Protein AF-Q2TZN4-F1 (afdb_monomer)

Sequence (380 aa):
MLIAGFSCVDFSSLNNKRKTLDGSGESGGTFWGILGYAKRYRPRIVVLENVRTAPWGKIAEAWGGIDYFACHAEVDTKAYYLPQTRERGYMLCVDRQRMREHGLEETAMADWVKILSQFKRPASSPAGMFLMDPDDRRLEQIENDMTARIASHTVYNWERYQVRHQNYRMNMGLGHRRPFTRSQEDGSSQMPDFTWQPWLRSMPERVWDTLDANFLRKLVEGYDMNHKERCIELSQGIDREVDTRAYGIVGCITPSGIPYLTIRGGPLCGLESLSLQGLPLDRLILARETQAELQQLAGNAMSSTVVGAAILSALIVGHKVLDKGSQQPRPKKEVPRHKRFELCHDHELVSGSINVDEATDVTISDIQAQAASSARYCIS

pLDDT: mean 86.64, std 14.02, range [40.47, 98.62]

Foldseek 3Di:
DEEDEFDQQQQDPVHPNHDALPPPDRRVVRLVVVLVCCLPPVDQKYKYKYAPRHPQVVSQVSLVVSQKHKDKEWDACQQQQFLAGGIMMMMMIGHNVLCVVLVHDSVLLNCLRVQLNVNGDGHPDFLVVLADDPPDVVVVVLLVVLLVPQDPQDADDDVVLVVVLVVVCVVLVLDDQQVAFNADPVLDTDHDPLASVSNVSSDYVQLSSLVSSLQSLVVVVPDGQLPFWFKFFSVDRSVVGNRPDDTRHYYQQALQTQIATSPNNHGRFLLSLQSSLVDDSVPDPDDPDDRSRSSNCSNPDHRPSSVVSSVVSSCVSSVSSDDDPPPPPDPPPPPPPPPPVDPPPVDDDDDDDPPVPDDDDDDPVVVVVVVVVVVVVPDD

Organism: Aspergillus oryzae (strain ATCC 42149 / RIB 40) (NCBI:txid510516)

Nearest PDB structures (foldseek):
  7r77-assembly1_A  TM=9.048E-01  e=9.103E-28  Cryptococcus neoformans H99
  7r78-assembly1_A  TM=9.098E-01  e=3.252E-27  Cryptococcus neoformans H99
  7t02-assembly1_A  TM=9.157E-01  e=2.521E-26  Cryptococcus neoformans H99
  7r76-assembly1_A  TM=9.031E-01  e=1.087E-24  Cryptococcus neoformans H99
  2uz4-assembly1_A  TM=6.774E-01  e=3.686E-09  Haemophilus parahaemolyticus

Solvent-accessible surface area (backbone atoms only — not comparable to full-atom values): 21829 Å² total; per-residue (Å²): 114,44,78,48,72,43,51,43,64,28,47,35,88,86,39,92,77,56,47,54,71,86,37,102,37,65,24,22,55,44,43,52,49,53,51,52,49,40,71,73,67,58,49,54,36,32,40,38,41,39,48,57,70,41,67,59,68,63,53,33,50,58,42,41,77,66,53,24,48,58,50,70,42,80,47,44,37,30,38,34,52,35,30,25,53,39,64,27,25,39,31,48,34,35,33,43,64,46,25,57,77,62,74,51,59,68,71,58,54,57,47,29,55,58,48,37,61,67,60,56,40,57,37,86,54,44,38,72,81,53,40,76,59,93,84,33,67,67,56,56,48,50,53,51,53,52,44,74,65,59,65,80,73,64,85,69,92,49,67,79,55,48,56,52,49,51,52,49,28,58,77,69,68,57,64,86,74,41,85,53,37,48,57,48,95,87,72,50,65,59,55,61,82,75,30,42,53,66,60,60,68,52,50,44,68,71,45,50,54,41,50,22,50,51,46,43,52,33,47,75,75,72,42,66,47,60,83,36,53,44,48,46,50,53,66,52,55,67,86,74,50,70,76,84,64,61,79,25,35,30,60,62,63,46,42,82,56,41,41,31,29,39,64,56,38,33,69,65,47,19,70,36,43,29,31,65,29,60,44,65,68,94,78,51,93,79,86,82,73,48,58,63,55,33,24,33,49,30,29,71,50,72,42,43,52,52,56,47,38,49,50,51,24,46,46,70,53,43,49,77,56,50,77,81,71,82,76,66,80,68,72,84,68,70,74,72,68,75,81,66,86,68,78,67,81,92,53,86,83,76,90,75,83,83,64,88,87,62,90,73,90,74,59,67,68,59,55,51,52,50,50,62,54,56,55,70,75,68,81,126

InterPro domains:
  IPR001525 C-5 cytosine methyltransferase [PF00145] (1-307)
  IPR029063 S-adenosyl-L-methionine-dependent methyltransferase superfamily [G3DSA:3.40.50.150] (1-165)
  IPR029063 S-adenosyl-L-methionine-dependent methyltransferase superfamily [SSF53335] (1-309)

Radius of gyration: 26.94 Å; Cα contacts (8 Å, |Δi|>4): 518; chains: 1; bounding box: 66×66×68 Å

Secondary structure (DSSP, 8-state):
-EEEE---TTT-TT-SS---TTSSSHHHHHHHHHHHHHHHH--SEEEEEEETTS-HHHHHHHHHTTTEEEEEEEEEGGGBTSSB--EEEEEEEEEHHHHHHTT--HHHHHHHHHHHHHT-B---S-GGGGSPPTT-HHHHHHHHHHHHH--S------HHHHHHHHHHHHHTT--S--TTT---TTS-----TTS-HHHHHHS-HHHHHHHHHHHHHHHHTTS-GGGS--EEETTS-TTT----SPTT-B-PPPTT--EEETTTTEEPPHHHHHHTTT--GGGS--SS--HHHHHHHHHHSPPHHHHHHHHHHHHHHHGGGS----------------------TTS--------TT------HHHHHHHHHHHHTT---

Structure (mmCIF, N/CA/C/O backbone):
data_AF-Q2TZN4-F1
#
_entry.id   AF-Q2TZN4-F1
#
loop_
_atom_site.group_PDB
_atom_site.id
_atom_site.type_symbol
_atom_site.label_atom_id
_atom_site.label_alt_id
_atom_site.label_comp_id
_atom_site.label_asym_id
_atom_site.label_entity_id
_atom_site.label_seq_id
_atom_site.pdbx_PDB_ins_code
_atom_site.Cartn_x
_atom_site.Cartn_y
_atom_site.Cartn_z
_atom_site.occupancy
_atom_site.B_iso_or_equiv
_atom_site.auth_seq_id
_atom_site.auth_comp_id
_atom_site.auth_asym_id
_atom_site.auth_atom_id
_atom_site.pdbx_PDB_model_num
ATOM 1 N N . MET A 1 1 ? -11.911 9.775 19.903 1.00 92.31 1 MET A N 1
ATOM 2 C CA . MET A 1 1 ? -11.360 8.581 19.228 1.00 92.31 1 MET A CA 1
ATOM 3 C C . MET A 1 1 ? -10.024 8.974 18.625 1.00 92.31 1 MET A C 1
ATOM 5 O O . MET A 1 1 ? -9.909 10.117 18.204 1.00 92.31 1 MET A O 1
ATOM 9 N N . LEU A 1 2 ? -9.041 8.077 18.625 1.00 96.94 2 LEU A N 1
ATOM 10 C CA . LEU A 1 2 ? -7.727 8.282 18.010 1.00 96.94 2 LEU A CA 1
ATOM 11 C C . LEU A 1 2 ? -7.545 7.279 16.866 1.00 96.94 2 LEU A C 1
ATOM 13 O O . LEU A 1 2 ? -7.853 6.103 17.032 1.00 96.94 2 LEU A O 1
ATOM 17 N N . ILE A 1 3 ? -7.044 7.736 15.723 1.00 97.62 3 ILE A N 1
ATOM 18 C CA . ILE A 1 3 ? -6.658 6.881 14.600 1.00 97.62 3 ILE A CA 1
ATOM 19 C C . ILE A 1 3 ? -5.210 7.213 14.281 1.00 97.62 3 ILE A C 1
ATOM 21 O O . ILE A 1 3 ? -4.888 8.387 14.103 1.00 97.62 3 ILE A O 1
ATOM 25 N N . ALA A 1 4 ? -4.342 6.208 14.252 1.00 95.94 4 ALA A N 1
ATOM 26 C CA . ALA A 1 4 ? -2.922 6.437 14.037 1.00 95.94 4 ALA A CA 1
ATOM 27 C C . ALA A 1 4 ? -2.256 5.277 13.291 1.00 95.94 4 ALA A C 1
ATOM 29 O O . ALA A 1 4 ? -2.358 4.122 13.694 1.00 95.94 4 ALA A O 1
ATOM 30 N N . GLY A 1 5 ? -1.517 5.607 12.235 1.00 91.69 5 GLY A N 1
ATOM 31 C CA . GLY A 1 5 ? -0.438 4.760 11.735 1.00 91.69 5 GLY A CA 1
ATOM 32 C C . GLY A 1 5 ? 0.863 5.102 12.464 1.00 91.69 5 GLY A C 1
ATOM 33 O O . GLY A 1 5 ? 1.020 6.208 12.986 1.00 91.69 5 GLY A O 1
ATOM 34 N N . PHE A 1 6 ? 1.803 4.168 12.502 1.00 89.25 6 PHE A N 1
ATOM 35 C CA . PHE A 1 6 ? 3.158 4.408 13.006 1.00 89.25 6 PHE A CA 1
ATOM 36 C C . PHE A 1 6 ? 4.182 3.855 12.024 1.00 89.25 6 PHE A C 1
ATOM 38 O O . PHE A 1 6 ? 3.838 3.056 11.152 1.00 89.25 6 PHE A O 1
ATOM 45 N N . SER A 1 7 ? 5.434 4.308 12.128 1.00 85.94 7 SER A N 1
ATOM 46 C CA . SER A 1 7 ? 6.447 3.980 11.124 1.00 85.94 7 SER A CA 1
ATOM 47 C C . SER A 1 7 ? 6.577 2.464 10.975 1.00 85.94 7 SER A C 1
ATOM 49 O O . SER A 1 7 ? 6.617 1.721 11.958 1.00 85.94 7 SER A O 1
ATOM 51 N N . CYS A 1 8 ? 6.622 1.987 9.734 1.00 83.50 8 CYS A N 1
ATOM 52 C CA . CYS A 1 8 ? 6.718 0.564 9.413 1.00 83.50 8 CYS A CA 1
ATOM 53 C C . CYS A 1 8 ? 8.142 0.122 9.054 1.00 83.50 8 CYS A C 1
ATOM 55 O O . CYS A 1 8 ? 8.360 -1.053 8.754 1.00 83.50 8 CYS A O 1
ATOM 57 N N . VAL A 1 9 ? 9.108 1.049 9.073 1.00 79.25 9 VAL A N 1
ATOM 58 C CA . VAL A 1 9 ? 10.472 0.840 8.567 1.00 79.25 9 VAL A CA 1
ATOM 59 C C . VAL A 1 9 ? 11.137 -0.371 9.215 1.00 79.25 9 VAL A C 1
ATOM 61 O O . VAL A 1 9 ? 11.717 -1.201 8.513 1.00 79.25 9 VAL A O 1
ATOM 64 N N . ASP A 1 10 ? 11.011 -0.536 10.531 1.00 80.06 10 ASP A N 1
ATOM 65 C CA . ASP A 1 10 ? 11.675 -1.630 11.244 1.00 80.06 10 ASP A CA 1
ATOM 66 C C . ASP A 1 10 ? 10.961 -2.980 11.086 1.00 80.06 10 ASP A C 1
ATOM 68 O O . ASP A 1 10 ? 11.587 -4.023 11.279 1.00 80.06 10 ASP A O 1
ATOM 72 N N . PHE A 1 11 ? 9.682 -2.982 10.699 1.00 80.81 11 PHE A N 1
ATOM 73 C CA . PHE A 1 11 ? 8.855 -4.191 10.577 1.00 80.81 11 PHE A CA 1
ATOM 74 C C . PHE A 1 11 ? 8.632 -4.644 9.132 1.00 80.81 11 PHE A C 1
ATOM 76 O O . PHE A 1 11 ? 8.185 -5.771 8.900 1.00 80.81 11 PHE A O 1
ATOM 83 N N . SER A 1 12 ? 8.945 -3.785 8.162 1.00 76.81 12 SER A N 1
ATOM 84 C CA . SER A 1 12 ? 8.768 -4.049 6.738 1.00 76.81 12 SER A CA 1
ATOM 85 C C . SER A 1 12 ? 9.662 -5.192 6.262 1.00 76.81 12 SER A C 1
ATOM 87 O O . SER A 1 12 ? 10.867 -5.211 6.515 1.00 76.81 12 SER A O 1
ATOM 89 N N . SER A 1 13 ? 9.088 -6.124 5.499 1.00 77.50 13 SER A N 1
ATOM 90 C CA . SER A 1 13 ? 9.836 -7.187 4.812 1.00 77.50 13 SER A CA 1
ATOM 91 C C . SER A 1 13 ? 10.803 -6.652 3.751 1.00 77.50 13 SER A C 1
ATOM 93 O O . SER A 1 13 ? 11.734 -7.356 3.361 1.00 77.50 13 SER A O 1
ATOM 95 N N . LEU A 1 14 ? 10.616 -5.407 3.301 1.00 73.19 14 LEU A N 1
ATOM 96 C CA . LEU A 1 14 ? 11.520 -4.750 2.359 1.00 73.19 14 LEU A CA 1
ATOM 97 C C . LEU A 1 14 ? 12.820 -4.288 3.030 1.00 73.19 14 LEU A C 1
ATOM 99 O O . LEU A 1 14 ? 13.825 -4.113 2.336 1.00 73.19 14 LEU A O 1
ATOM 103 N N . ASN A 1 15 ? 12.824 -4.133 4.358 1.00 78.06 15 ASN A N 1
ATOM 104 C CA . ASN A 1 15 ? 14.001 -3.751 5.124 1.00 78.06 15 ASN A CA 1
ATOM 105 C C . ASN A 1 15 ? 14.856 -4.987 5.459 1.00 78.06 15 ASN A C 1
ATOM 107 O O . ASN A 1 15 ? 14.406 -5.928 6.107 1.00 78.06 15 ASN A O 1
ATOM 111 N N . ASN A 1 16 ? 16.130 -4.967 5.064 1.00 73.62 16 ASN A N 1
ATOM 112 C CA . ASN A 1 16 ? 17.079 -6.042 5.376 1.00 73.62 16 ASN A CA 1
ATOM 113 C C . ASN A 1 16 ? 17.698 -5.911 6.787 1.00 73.62 16 ASN A C 1
ATOM 115 O O . ASN A 1 16 ? 18.366 -6.833 7.246 1.00 73.62 16 ASN A O 1
ATOM 119 N N . LYS A 1 17 ? 17.487 -4.783 7.479 1.00 79.06 17 LYS A N 1
ATOM 120 C CA . LYS A 1 17 ? 17.992 -4.473 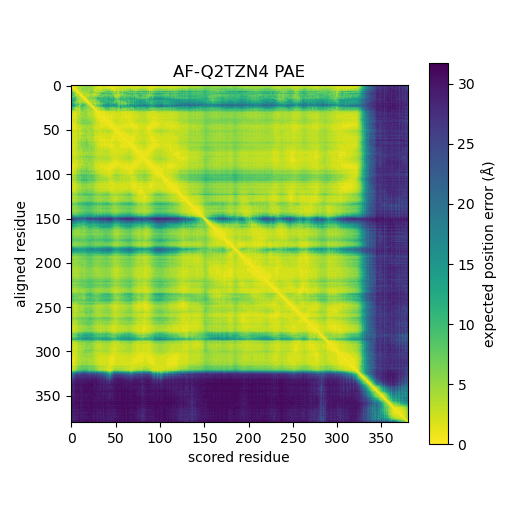8.829 1.00 79.06 17 LYS A CA 1
ATOM 121 C C . LYS A 1 17 ? 16.834 -4.176 9.790 1.00 79.06 17 LYS A C 1
ATOM 123 O O . LYS A 1 17 ? 16.769 -3.105 10.391 1.00 79.06 17 LYS A O 1
ATOM 128 N N . ARG A 1 18 ? 15.893 -5.116 9.888 1.00 75.19 18 ARG A N 1
ATOM 129 C CA . ARG A 1 18 ? 14.718 -5.011 10.769 1.00 75.19 18 ARG A CA 1
ATOM 130 C C . ARG A 1 18 ? 15.135 -4.893 12.234 1.00 75.19 18 ARG A C 1
ATOM 132 O O . ARG A 1 18 ? 16.083 -5.553 12.660 1.00 75.19 18 ARG A O 1
ATOM 139 N N . LYS A 1 19 ? 14.401 -4.089 13.001 1.00 78.88 19 LYS A N 1
ATOM 140 C CA . LYS A 1 19 ? 14.573 -3.938 14.452 1.00 78.88 19 LYS A CA 1
ATOM 141 C C . LYS A 1 19 ? 13.316 -4.407 15.177 1.00 78.88 19 LYS A C 1
ATOM 143 O O . LYS A 1 19 ? 12.227 -4.467 14.610 1.00 78.88 19 LYS A O 1
ATOM 148 N N . THR A 1 20 ? 13.475 -4.770 16.441 1.00 77.94 20 THR A N 1
ATOM 149 C CA . THR A 1 20 ? 12.350 -5.075 17.329 1.00 77.94 20 THR A CA 1
ATOM 150 C C . THR A 1 20 ? 11.704 -3.785 17.839 1.00 77.94 20 THR A C 1
ATOM 152 O O . THR A 1 20 ? 12.295 -2.713 17.742 1.00 77.94 20 THR A O 1
ATOM 155 N N . LEU A 1 21 ? 10.507 -3.897 18.425 1.00 72.88 21 LEU A N 1
ATOM 156 C CA . LEU A 1 21 ? 9.788 -2.775 19.049 1.00 72.88 21 LEU A CA 1
ATOM 157 C C . LEU A 1 21 ? 10.610 -2.062 20.143 1.00 72.88 21 LEU A C 1
ATOM 159 O O . LEU A 1 21 ? 10.492 -0.853 20.326 1.00 72.88 21 LEU A O 1
ATOM 163 N N . ASP A 1 22 ? 11.447 -2.834 20.837 1.00 73.56 22 ASP A N 1
ATOM 164 C CA . ASP A 1 22 ? 12.312 -2.380 21.931 1.00 73.56 22 ASP A CA 1
ATOM 165 C C . ASP A 1 22 ? 13.690 -1.913 21.435 1.00 73.56 22 ASP A C 1
ATOM 167 O O . ASP A 1 22 ? 14.469 -1.325 22.183 1.00 73.56 22 ASP A O 1
ATOM 171 N N . GLY A 1 23 ? 14.020 -2.186 20.169 1.00 68.62 23 GLY A N 1
ATOM 172 C CA . GLY A 1 23 ? 15.209 -1.638 19.539 1.00 68.62 23 GLY A CA 1
ATOM 173 C C . GLY A 1 23 ? 14.997 -0.151 19.280 1.00 68.62 23 GLY A C 1
ATOM 174 O O . GLY A 1 23 ? 13.917 0.243 18.852 1.00 68.62 23 GLY A O 1
ATOM 175 N N . SER A 1 24 ? 16.023 0.676 19.503 1.00 71.38 24 SER A N 1
ATOM 176 C CA . SER A 1 24 ? 16.023 2.112 19.180 1.00 71.38 24 SER A CA 1
ATOM 177 C C . SER A 1 24 ? 15.880 2.339 17.664 1.00 71.38 24 SER A C 1
ATOM 179 O O . SER A 1 24 ? 16.849 2.586 16.938 1.00 71.38 24 SER A O 1
ATOM 181 N N . GLY A 1 25 ? 14.667 2.142 17.165 1.00 76.12 25 GLY A N 1
ATOM 182 C CA . GLY A 1 25 ? 14.241 2.212 15.777 1.00 76.12 25 GLY A CA 1
ATOM 183 C C . GLY A 1 25 ? 13.089 3.197 15.609 1.00 76.12 25 GLY A C 1
ATOM 184 O O . GLY A 1 25 ? 12.449 3.619 16.575 1.00 76.12 25 GLY A O 1
ATOM 185 N N . GLU A 1 26 ? 12.850 3.590 14.365 1.00 78.81 26 GLU A N 1
ATOM 186 C CA . GLU A 1 26 ? 11.851 4.591 13.995 1.00 78.81 26 GLU A CA 1
ATOM 187 C C . GLU A 1 26 ? 10.419 4.110 14.291 1.00 78.81 26 GLU A C 1
ATOM 189 O O . GLU A 1 26 ? 9.571 4.870 14.776 1.00 78.81 26 GLU A O 1
ATOM 194 N N . SER A 1 27 ? 10.165 2.817 14.076 1.00 78.00 27 SER A N 1
ATOM 195 C CA . SER A 1 27 ? 8.884 2.181 14.374 1.00 78.00 27 SER A CA 1
ATOM 196 C C . SER A 1 27 ? 8.593 2.172 15.873 1.00 78.00 27 SER A C 1
ATOM 198 O O . SER A 1 27 ? 7.479 2.488 16.286 1.00 78.00 27 SER A O 1
ATOM 200 N N . GLY A 1 28 ? 9.602 1.864 16.696 1.00 78.44 28 GLY A N 1
ATOM 201 C CA . GLY A 1 28 ? 9.491 1.922 18.154 1.00 78.44 28 GLY A CA 1
ATOM 202 C C . GLY A 1 28 ? 9.218 3.345 18.635 1.00 78.44 28 GLY A C 1
ATOM 203 O O . GLY A 1 28 ? 8.251 3.577 19.355 1.00 78.44 28 GLY A O 1
ATOM 204 N N . GLY A 1 29 ? 10.015 4.322 18.189 1.00 84.06 29 GLY A N 1
ATOM 205 C CA . GLY A 1 29 ? 9.875 5.720 18.612 1.00 84.06 29 GLY A CA 1
ATOM 206 C C . GLY A 1 29 ? 8.481 6.301 18.349 1.00 84.06 29 GLY A C 1
ATOM 207 O O . GLY A 1 29 ? 7.869 6.883 19.246 1.00 84.06 29 GLY A O 1
ATOM 208 N N . THR A 1 30 ? 7.944 6.087 17.144 1.00 88.06 30 THR A N 1
ATOM 209 C CA . THR A 1 30 ? 6.592 6.551 16.786 1.00 88.06 30 THR A CA 1
ATOM 210 C C . THR A 1 30 ? 5.497 5.820 17.570 1.00 88.06 30 THR A C 1
ATOM 212 O O . THR A 1 30 ? 4.578 6.467 18.078 1.00 88.06 30 THR A O 1
ATOM 215 N N . PHE A 1 31 ? 5.620 4.501 17.760 1.00 92.44 31 PHE A N 1
ATOM 216 C CA . PHE A 1 31 ? 4.694 3.724 18.589 1.00 92.44 31 PHE A CA 1
ATOM 217 C C . PHE A 1 31 ? 4.660 4.203 20.048 1.00 92.44 31 PHE A C 1
ATOM 219 O O . PHE A 1 31 ? 3.585 4.457 20.596 1.00 92.44 31 PHE A O 1
ATOM 226 N N . TRP A 1 32 ? 5.824 4.374 20.680 1.00 91.88 32 TRP A N 1
ATOM 227 C CA . TRP A 1 32 ? 5.907 4.831 22.069 1.00 91.88 32 TRP A CA 1
ATOM 228 C C . TRP A 1 32 ? 5.360 6.251 22.241 1.00 91.88 32 TRP A C 1
ATOM 230 O O . TRP A 1 32 ? 4.767 6.546 23.279 1.00 91.88 32 TRP A O 1
ATOM 240 N N . GLY A 1 33 ? 5.474 7.105 21.217 1.00 94.06 33 GLY A N 1
ATOM 241 C CA . GLY A 1 33 ? 4.812 8.410 21.175 1.00 94.06 33 GLY A CA 1
ATOM 242 C C . GLY A 1 33 ? 3.284 8.301 21.237 1.00 94.06 33 GLY A C 1
ATOM 243 O O . GLY A 1 33 ? 2.652 8.964 22.063 1.00 94.06 33 GLY A O 1
ATOM 244 N N . ILE A 1 34 ? 2.689 7.411 20.434 1.00 96.00 34 ILE A N 1
ATOM 245 C CA . ILE A 1 34 ? 1.242 7.132 20.462 1.00 96.00 34 ILE A CA 1
ATOM 246 C C . ILE A 1 34 ? 0.823 6.580 21.827 1.00 96.00 34 ILE A C 1
ATOM 248 O O . ILE A 1 34 ? -0.164 7.038 22.406 1.00 96.00 34 ILE A O 1
ATOM 252 N N . LEU A 1 35 ? 1.584 5.629 22.377 1.00 95.62 35 LEU A N 1
ATOM 253 C CA . LEU A 1 35 ? 1.290 5.052 23.686 1.00 95.62 35 LEU A CA 1
ATOM 254 C C . LEU A 1 35 ? 1.405 6.103 24.802 1.00 95.62 35 LEU A C 1
ATOM 256 O O . LEU A 1 35 ? 0.573 6.138 25.704 1.00 95.62 35 LEU A O 1
ATOM 260 N N . GLY A 1 36 ? 2.398 6.995 24.735 1.00 96.06 36 GLY A N 1
ATOM 261 C CA . GLY A 1 36 ? 2.557 8.127 25.650 1.00 96.06 36 GLY A CA 1
ATOM 262 C C . GLY A 1 36 ? 1.378 9.100 25.585 1.00 96.06 36 GLY A C 1
ATOM 263 O O . GLY A 1 36 ? 0.835 9.486 26.624 1.00 96.06 36 GLY A O 1
ATOM 264 N N . TYR A 1 37 ? 0.914 9.423 24.375 1.00 97.44 37 TYR A N 1
ATOM 265 C CA . TYR A 1 37 ? -0.310 10.196 24.175 1.00 97.44 37 TYR A CA 1
ATOM 266 C C . TYR A 1 37 ? -1.519 9.489 24.805 1.00 97.44 37 TYR A C 1
ATOM 268 O O . TYR A 1 37 ? -2.281 10.106 25.551 1.00 97.44 37 TYR A O 1
ATOM 276 N N . ALA A 1 38 ? -1.676 8.183 24.581 1.00 97.25 38 ALA A N 1
ATOM 277 C CA . ALA A 1 38 ? -2.797 7.419 25.117 1.00 97.25 38 ALA A CA 1
ATOM 278 C C . ALA A 1 38 ? -2.769 7.275 26.648 1.00 97.25 38 ALA A C 1
ATOM 280 O O . ALA A 1 38 ? -3.821 7.354 27.287 1.00 97.25 38 ALA A O 1
ATOM 281 N N . LYS A 1 39 ? -1.576 7.139 27.246 1.00 96.19 39 LYS A N 1
ATOM 282 C CA . LYS A 1 39 ? -1.367 7.195 28.702 1.00 96.19 39 LYS A CA 1
ATOM 283 C C . LYS A 1 39 ? -1.854 8.523 29.278 1.00 96.19 39 LYS A C 1
ATOM 285 O O . LYS A 1 39 ? -2.520 8.528 30.308 1.00 96.19 39 LYS A O 1
ATOM 290 N N . ARG A 1 40 ? -1.534 9.641 28.617 1.00 96.69 40 ARG A N 1
ATOM 291 C CA . ARG A 1 40 ? -1.859 10.989 29.104 1.00 96.69 40 ARG A CA 1
ATOM 292 C C . ARG A 1 40 ? -3.324 11.367 28.903 1.00 96.69 40 ARG A C 1
ATOM 294 O O . ARG A 1 40 ? -3.932 11.905 29.821 1.00 96.69 40 ARG A O 1
ATOM 301 N N . TYR A 1 41 ? -3.862 11.133 27.710 1.00 96.81 41 TYR A N 1
ATOM 302 C CA . TYR A 1 41 ? -5.161 11.673 27.290 1.00 96.81 41 TYR A CA 1
ATOM 303 C C . TYR A 1 41 ? -6.300 10.654 27.310 1.00 96.81 41 TYR A C 1
ATOM 305 O O . TYR A 1 41 ? -7.449 11.039 27.103 1.00 96.81 41 TYR A O 1
ATOM 313 N N . ARG A 1 42 ? -6.004 9.370 27.553 1.00 96.94 42 ARG A N 1
ATOM 314 C CA . ARG A 1 42 ? -6.999 8.292 27.674 1.00 96.94 42 ARG A CA 1
ATOM 315 C C . ARG A 1 42 ? -8.074 8.293 26.557 1.00 96.94 42 ARG A C 1
ATOM 317 O O . ARG A 1 42 ? -9.272 8.340 26.850 1.00 96.94 42 ARG A O 1
ATOM 324 N N . PRO A 1 43 ? -7.698 8.287 25.260 1.00 97.12 43 PRO A N 1
ATOM 325 C CA . PRO A 1 43 ? -8.670 8.179 24.178 1.00 97.12 43 PRO A CA 1
ATOM 326 C C . PRO A 1 43 ? -9.465 6.871 24.281 1.00 97.12 43 PRO A C 1
ATOM 328 O O . PRO A 1 43 ? -8.939 5.792 24.077 1.00 97.12 43 PRO A O 1
ATOM 331 N N . ARG A 1 44 ? -10.775 6.983 24.495 1.00 97.31 44 ARG A N 1
ATOM 332 C CA . ARG A 1 44 ? -11.708 5.855 24.711 1.00 97.31 44 ARG A CA 1
ATOM 333 C C . ARG A 1 44 ? -11.596 4.704 23.712 1.00 97.31 44 ARG A C 1
ATOM 335 O O . ARG A 1 44 ? -11.771 3.550 24.079 1.00 97.31 44 ARG A O 1
ATOM 342 N N . ILE A 1 45 ? -11.374 5.057 22.448 1.00 98.12 45 ILE A N 1
ATOM 343 C CA . ILE A 1 45 ? -11.237 4.144 21.316 1.00 98.12 45 ILE A CA 1
ATOM 344 C C . ILE A 1 45 ? -10.023 4.605 20.518 1.00 98.12 45 ILE A C 1
ATOM 346 O O . ILE A 1 45 ? -9.930 5.793 20.172 1.00 98.12 45 ILE A O 1
ATOM 350 N N . VAL A 1 46 ? -9.140 3.661 20.209 1.00 98.50 46 VAL A N 1
ATOM 351 C CA . VAL A 1 46 ? -7.962 3.835 19.363 1.00 98.50 46 VAL A CA 1
ATOM 352 C C . VAL A 1 46 ? -7.997 2.801 18.243 1.00 98.50 46 VAL A C 1
ATOM 354 O O . VAL A 1 46 ? -8.271 1.633 18.496 1.00 98.50 46 VAL A O 1
ATOM 357 N N . VAL A 1 47 ? -7.711 3.220 17.013 1.00 98.44 47 VAL A N 1
ATOM 358 C CA . VAL A 1 47 ? -7.466 2.318 15.882 1.00 98.44 47 VAL A CA 1
ATOM 359 C C . VAL A 1 47 ? -6.041 2.541 15.399 1.00 98.44 47 VAL A C 1
ATOM 361 O O . VAL A 1 47 ? -5.677 3.665 15.047 1.00 98.44 47 VAL A O 1
ATOM 364 N N . LEU A 1 48 ? -5.244 1.477 15.397 1.00 98.06 48 LEU A N 1
ATOM 365 C CA . LEU A 1 48 ? -3.880 1.482 14.884 1.00 98.06 48 LEU A CA 1
ATOM 366 C C . LEU A 1 48 ? -3.779 0.742 13.559 1.00 98.06 48 LEU A C 1
ATOM 368 O O . LEU A 1 48 ? -4.487 -0.240 13.351 1.00 98.06 48 LEU A O 1
ATOM 372 N N . GLU A 1 49 ? -2.852 1.176 12.713 1.00 97.31 49 GLU A N 1
ATOM 373 C CA . GLU A 1 49 ? -2.489 0.514 11.460 1.00 97.31 49 GLU A CA 1
ATOM 374 C C . GLU A 1 49 ? -0.966 0.368 11.348 1.00 97.31 49 GLU A C 1
ATOM 376 O O . GLU A 1 49 ? -0.211 1.240 11.788 1.00 97.31 49 GLU A O 1
ATOM 381 N N . ASN A 1 50 ? -0.519 -0.769 10.808 1.00 95.94 50 ASN A N 1
ATOM 382 C CA . ASN A 1 50 ? 0.863 -0.994 10.380 1.00 95.94 50 ASN A CA 1
ATOM 383 C C . ASN A 1 50 ? 0.941 -2.199 9.418 1.00 95.94 50 ASN A C 1
ATOM 385 O O . ASN A 1 50 ? -0.058 -2.857 9.121 1.00 95.94 50 ASN A O 1
ATOM 389 N N . VAL A 1 51 ? 2.141 -2.541 8.946 1.00 93.62 51 VAL A N 1
ATOM 390 C CA . VAL A 1 51 ? 2.398 -3.739 8.136 1.00 93.62 51 VAL A CA 1
ATOM 391 C C . VAL A 1 51 ? 1.933 -5.015 8.835 1.00 93.62 51 VAL A C 1
ATOM 393 O O . VAL A 1 51 ? 1.999 -5.141 10.058 1.00 93.62 51 VAL A O 1
ATOM 396 N N . ARG A 1 52 ? 1.504 -6.002 8.039 1.00 94.62 52 ARG A N 1
ATOM 397 C CA . ARG A 1 52 ? 1.031 -7.305 8.535 1.00 94.62 52 ARG A CA 1
ATOM 398 C C . ARG A 1 52 ? 2.031 -7.975 9.485 1.00 94.62 52 ARG A C 1
ATOM 400 O O . ARG A 1 52 ? 1.636 -8.532 10.497 1.00 94.62 52 ARG A O 1
ATOM 407 N N . THR A 1 53 ? 3.325 -7.851 9.197 1.00 91.62 53 THR A N 1
ATOM 408 C CA . THR A 1 53 ? 4.432 -8.450 9.961 1.00 91.62 53 THR A CA 1
ATOM 409 C C . THR A 1 53 ? 4.818 -7.701 11.239 1.00 91.62 53 THR A C 1
ATOM 411 O O . THR A 1 53 ? 5.791 -8.090 11.887 1.00 91.62 53 THR A O 1
ATOM 414 N N . ALA A 1 54 ? 4.117 -6.623 11.604 1.00 92.31 54 ALA A N 1
ATOM 415 C CA . ALA A 1 54 ? 4.364 -5.932 12.864 1.00 92.31 54 ALA A CA 1
ATOM 416 C C . ALA A 1 54 ? 4.138 -6.882 14.064 1.00 92.31 54 ALA A C 1
ATOM 418 O O . ALA A 1 54 ? 3.332 -7.811 13.978 1.00 92.31 54 ALA A O 1
ATOM 419 N N . PRO A 1 55 ? 4.836 -6.682 15.198 1.00 92.94 55 PRO A N 1
ATOM 420 C CA . PRO A 1 55 ? 4.731 -7.560 16.363 1.00 92.94 55 PRO A CA 1
ATOM 421 C C . PRO A 1 55 ? 3.435 -7.296 17.152 1.00 92.94 55 PRO A C 1
ATOM 423 O O . PRO A 1 55 ? 3.472 -6.823 18.287 1.00 92.94 55 PRO A O 1
ATOM 426 N N . TRP A 1 56 ? 2.279 -7.596 16.552 1.00 95.44 56 TRP A N 1
ATOM 427 C CA . TRP A 1 56 ? 0.949 -7.260 17.076 1.00 95.44 56 TRP A CA 1
ATOM 428 C C . TRP A 1 56 ? 0.685 -7.792 18.487 1.00 95.44 56 TRP A C 1
ATOM 430 O O . TRP A 1 56 ? 0.063 -7.091 19.279 1.00 95.44 56 TRP A O 1
ATOM 440 N N . GLY A 1 57 ? 1.214 -8.970 18.840 1.00 95.62 57 GLY A N 1
ATOM 441 C CA . GLY A 1 57 ? 1.139 -9.503 20.207 1.00 95.62 57 GLY A CA 1
ATOM 442 C C . GLY A 1 57 ? 1.813 -8.590 21.237 1.00 95.62 57 GLY A C 1
ATOM 443 O O . GLY A 1 57 ? 1.171 -8.161 22.190 1.00 95.62 57 GLY A O 1
ATOM 444 N N . LYS A 1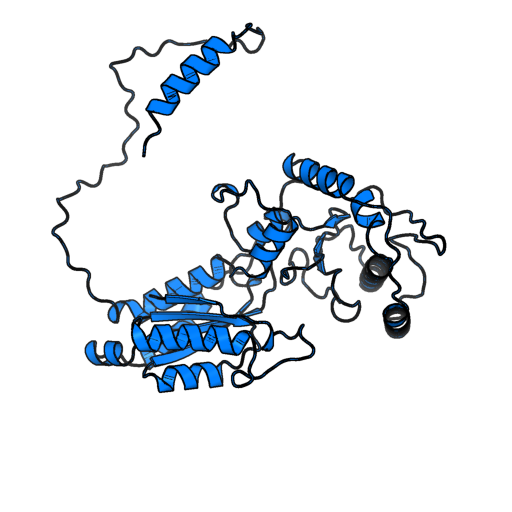 58 ? 3.067 -8.184 20.989 1.00 94.25 58 LYS A N 1
ATOM 445 C CA . LYS A 1 58 ? 3.798 -7.247 21.865 1.00 94.25 58 LYS A CA 1
ATOM 446 C C . LYS A 1 58 ? 3.134 -5.874 21.935 1.00 94.25 58 LYS A C 1
ATOM 448 O O . LYS A 1 58 ? 3.114 -5.236 22.983 1.00 94.25 58 LYS A O 1
ATOM 453 N N . ILE A 1 59 ? 2.590 -5.406 20.812 1.00 96.00 59 ILE A N 1
ATOM 454 C CA . ILE A 1 59 ? 1.846 -4.144 20.766 1.00 96.00 59 ILE A CA 1
ATOM 455 C C . ILE A 1 59 ? 0.600 -4.248 21.660 1.00 96.00 59 ILE A C 1
ATOM 457 O O . ILE A 1 59 ? 0.359 -3.348 22.462 1.00 96.00 59 ILE A O 1
ATOM 461 N N . ALA A 1 60 ? -0.151 -5.351 21.581 1.00 97.06 60 ALA A N 1
ATOM 462 C CA . ALA A 1 60 ? -1.315 -5.596 22.433 1.00 97.06 60 ALA A CA 1
ATOM 463 C C . ALA A 1 60 ? -0.938 -5.652 23.922 1.00 97.06 60 ALA A C 1
ATOM 465 O O . ALA A 1 60 ? -1.615 -5.036 24.742 1.00 97.06 60 ALA A O 1
ATOM 466 N N . GLU A 1 61 ? 0.167 -6.319 24.271 1.00 97.12 61 GLU A N 1
ATOM 467 C CA . GLU A 1 61 ? 0.709 -6.350 25.639 1.00 97.12 61 GLU A CA 1
ATOM 468 C C . GLU A 1 61 ? 1.040 -4.942 26.155 1.00 97.12 61 GLU A C 1
ATOM 470 O O . GLU A 1 61 ? 0.668 -4.587 27.275 1.00 97.12 61 GLU A O 1
ATOM 475 N N . ALA A 1 62 ? 1.675 -4.102 25.331 1.00 96.50 62 ALA A N 1
ATOM 476 C CA . ALA A 1 62 ? 2.005 -2.725 25.693 1.00 96.50 62 ALA A CA 1
ATOM 477 C C . ALA A 1 62 ? 0.753 -1.859 25.943 1.00 96.50 62 ALA A C 1
ATOM 479 O O . ALA A 1 62 ? 0.743 -1.049 26.874 1.00 96.50 62 ALA A O 1
ATOM 480 N N . TRP A 1 63 ? -0.317 -2.053 25.162 1.00 98.12 63 TRP A N 1
ATOM 481 C CA . TRP A 1 63 ? -1.626 -1.441 25.428 1.00 98.12 63 TRP A CA 1
ATOM 482 C C . TRP A 1 63 ? -2.277 -1.993 26.702 1.00 98.12 63 TRP A C 1
ATOM 484 O O . TRP A 1 63 ? -2.798 -1.224 27.512 1.00 98.12 63 TRP A O 1
ATOM 494 N N . GLY A 1 64 ? -2.182 -3.303 26.936 1.00 97.69 64 GLY A N 1
ATOM 495 C CA . GLY A 1 64 ? -2.636 -3.944 28.171 1.00 97.69 64 GLY A CA 1
ATOM 496 C C . GLY A 1 64 ? -1.954 -3.371 29.416 1.00 97.69 64 GLY A C 1
ATOM 497 O O . GLY A 1 64 ? -2.620 -3.105 30.417 1.00 97.69 64 GLY A O 1
ATOM 498 N N . GLY A 1 65 ? -0.653 -3.076 29.326 1.00 97.38 65 GLY A N 1
ATOM 499 C CA . GLY A 1 65 ? 0.132 -2.440 30.390 1.00 97.38 65 GLY A CA 1
ATOM 500 C C . GLY A 1 65 ? -0.322 -1.025 30.762 1.00 97.38 65 GLY A C 1
ATOM 501 O O . GLY A 1 65 ? 0.075 -0.509 31.805 1.00 97.38 65 GLY A O 1
ATOM 502 N N . ILE A 1 66 ? -1.169 -0.396 29.944 1.00 97.56 66 ILE A N 1
ATOM 503 C CA . ILE A 1 66 ? -1.802 0.891 30.246 1.00 97.56 66 ILE A CA 1
ATOM 504 C C . ILE A 1 66 ? -3.315 0.763 30.425 1.00 97.56 66 ILE A C 1
ATOM 506 O O . ILE A 1 66 ? -4.023 1.749 30.268 1.00 97.56 66 ILE A O 1
ATOM 510 N N . ASP A 1 67 ? -3.825 -0.423 30.760 1.00 97.88 67 ASP A N 1
ATOM 511 C CA . ASP A 1 67 ? -5.249 -0.682 31.016 1.00 97.88 67 ASP A CA 1
ATOM 512 C C . ASP A 1 67 ? -6.149 -0.348 29.808 1.00 97.88 67 ASP A C 1
ATOM 514 O O . ASP A 1 67 ? -7.169 0.343 29.916 1.00 97.88 67 ASP A O 1
ATOM 518 N N . TYR A 1 68 ? -5.734 -0.822 28.630 1.00 98.38 68 TYR A N 1
ATOM 519 C CA . TYR A 1 68 ? -6.565 -0.928 27.430 1.00 98.38 68 TYR A CA 1
ATOM 520 C C . TYR A 1 68 ? -6.784 -2.396 27.060 1.00 98.38 68 TYR A C 1
ATOM 522 O O . TYR A 1 68 ? -5.883 -3.223 27.178 1.00 98.38 68 TYR A O 1
ATOM 530 N N . PHE A 1 69 ? -7.977 -2.703 26.564 1.00 98.12 69 PHE A N 1
ATOM 531 C CA . PHE A 1 69 ? -8.235 -3.908 25.791 1.00 98.12 69 PHE A CA 1
ATOM 532 C C . PHE A 1 69 ? -7.640 -3.714 24.395 1.00 98.12 69 PHE A C 1
ATOM 534 O O . PHE A 1 69 ? -7.717 -2.603 23.871 1.00 98.12 69 PHE A O 1
ATOM 541 N N . ALA A 1 70 ? -7.080 -4.762 23.789 1.00 98.06 70 ALA A N 1
ATOM 542 C CA . ALA A 1 70 ? -6.537 -4.707 22.436 1.00 98.06 70 ALA A CA 1
ATOM 543 C C . ALA A 1 70 ? -6.826 -6.000 21.660 1.00 98.06 70 ALA A C 1
ATOM 545 O O . ALA A 1 70 ? -6.576 -7.098 22.152 1.00 98.06 70 ALA A O 1
ATOM 546 N N . CYS A 1 71 ? -7.302 -5.870 20.423 1.00 97.62 71 CYS A N 1
ATOM 547 C CA . CYS A 1 71 ? -7.435 -6.977 19.472 1.00 97.62 71 CYS A CA 1
ATOM 548 C C . CYS A 1 71 ? -7.040 -6.511 18.067 1.00 97.62 71 CYS A C 1
ATOM 550 O O . CYS A 1 71 ? -7.130 -5.322 17.765 1.00 97.62 71 CYS A O 1
ATOM 552 N N . HIS A 1 72 ? -6.570 -7.421 17.213 1.00 97.56 72 HIS A N 1
ATOM 553 C CA . HIS A 1 72 ? -6.079 -7.072 15.879 1.00 97.56 72 HIS A CA 1
ATOM 554 C C . HIS A 1 72 ? -6.635 -7.994 14.796 1.00 97.56 72 HIS A C 1
ATOM 556 O O . HIS A 1 72 ? -7.071 -9.110 15.073 1.00 97.56 72 HIS A O 1
ATOM 562 N N . ALA A 1 73 ? -6.623 -7.499 13.562 1.00 97.56 73 ALA A N 1
ATOM 563 C CA . ALA A 1 73 ? -7.071 -8.202 12.373 1.00 97.56 73 ALA A CA 1
ATOM 564 C C . ALA A 1 73 ? -6.128 -7.912 11.204 1.00 97.56 73 ALA A C 1
ATOM 566 O O . ALA A 1 73 ? -5.636 -6.792 11.049 1.00 97.56 73 ALA A O 1
ATOM 567 N N . GLU A 1 74 ? -5.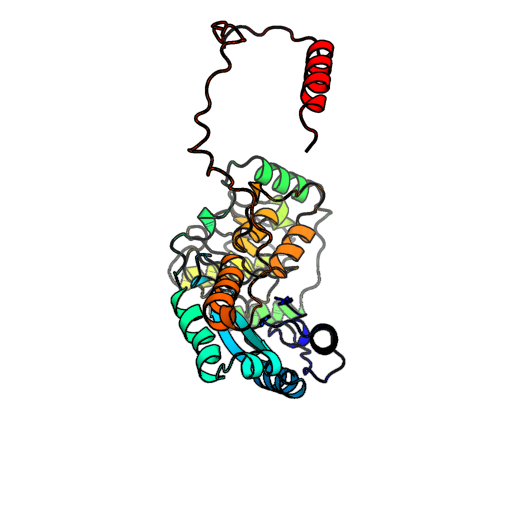918 -8.914 10.357 1.00 97.56 74 GLU A N 1
ATOM 568 C CA . GLU A 1 74 ? -5.207 -8.757 9.093 1.00 97.56 74 GLU A CA 1
ATOM 569 C C . GLU A 1 74 ? -6.191 -8.436 7.967 1.00 97.56 74 GLU A C 1
ATOM 571 O O . GLU A 1 74 ? -7.290 -8.997 7.878 1.00 97.56 74 GLU A O 1
ATOM 576 N N . VAL A 1 75 ? -5.783 -7.530 7.088 1.00 97.56 75 VAL A N 1
ATOM 577 C CA . VAL A 1 75 ? -6.579 -7.082 5.950 1.00 97.56 75 VAL A CA 1
ATOM 578 C C . VAL A 1 75 ? -5.711 -6.989 4.708 1.00 97.56 75 VAL A C 1
ATOM 580 O O . VAL A 1 75 ? -4.540 -6.620 4.774 1.00 97.56 75 VAL A O 1
ATOM 583 N N . ASP A 1 76 ? -6.312 -7.293 3.564 1.00 97.75 76 ASP A N 1
ATOM 584 C CA . ASP A 1 76 ? -5.754 -6.987 2.254 1.00 97.75 76 ASP A CA 1
ATOM 585 C C . ASP A 1 76 ? -6.694 -5.998 1.565 1.00 97.75 76 ASP A C 1
ATOM 587 O O . ASP A 1 76 ? -7.890 -6.275 1.433 1.00 97.75 76 ASP A O 1
ATOM 591 N N . THR A 1 77 ? -6.162 -4.851 1.145 1.00 97.94 77 THR A N 1
ATOM 592 C CA . THR A 1 77 ? -6.914 -3.756 0.520 1.00 97.94 77 THR A CA 1
ATOM 593 C C . THR A 1 77 ? -7.829 -4.222 -0.624 1.00 97.94 77 THR A C 1
ATOM 595 O O . THR A 1 77 ? -8.950 -3.723 -0.732 1.00 97.94 77 THR A O 1
ATOM 598 N N . LYS A 1 78 ? -7.451 -5.257 -1.391 1.00 97.44 78 LYS A N 1
ATOM 599 C CA . LYS A 1 78 ? -8.284 -5.822 -2.475 1.00 97.44 78 LYS A CA 1
ATOM 600 C C . LYS A 1 78 ? -9.610 -6.419 -2.018 1.00 97.44 78 LYS A C 1
ATOM 602 O O . LYS A 1 78 ? -10.517 -6.575 -2.828 1.00 97.44 78 LYS A O 1
ATOM 607 N N . ALA A 1 79 ? -9.743 -6.743 -0.733 1.00 97.81 79 ALA A N 1
ATOM 608 C CA . ALA A 1 79 ? -10.997 -7.181 -0.128 1.00 97.81 79 ALA A CA 1
ATOM 609 C C . ALA A 1 79 ? -11.904 -6.009 0.297 1.00 97.81 79 ALA A C 1
ATOM 611 O O . ALA A 1 79 ? -13.005 -6.253 0.785 1.00 97.81 79 ALA A O 1
ATOM 612 N N . TYR A 1 80 ? -11.459 -4.761 0.125 1.00 97.62 80 TYR A N 1
ATOM 613 C CA . TYR A 1 80 ? -12.141 -3.539 0.553 1.00 97.62 80 TYR A CA 1
ATOM 614 C C . TYR A 1 80 ? -12.139 -2.499 -0.581 1.00 97.62 80 TYR A C 1
ATOM 616 O O . TYR A 1 80 ? -11.577 -1.411 -0.455 1.00 97.62 80 TYR A O 1
ATOM 624 N N . TYR A 1 81 ? -12.820 -2.833 -1.680 1.00 95.88 81 TYR A N 1
ATOM 625 C CA . TYR A 1 81 ? -13.125 -2.000 -2.856 1.00 95.88 81 TYR A CA 1
ATOM 626 C C . TYR A 1 81 ? -11.968 -1.606 -3.782 1.00 95.88 81 TYR A C 1
ATOM 628 O O . TYR A 1 81 ? -12.207 -1.461 -4.979 1.00 95.88 81 TYR A O 1
ATOM 636 N N . LEU A 1 82 ? -10.750 -1.424 -3.276 1.00 97.25 82 LEU A N 1
ATOM 637 C CA . LEU A 1 82 ? -9.635 -0.902 -4.072 1.00 97.25 82 LEU A CA 1
ATOM 638 C C . LEU A 1 82 ? -8.838 -2.040 -4.728 1.00 97.25 82 LEU A C 1
ATOM 640 O O . LEU A 1 82 ? -8.481 -2.985 -4.030 1.00 97.25 82 LEU A O 1
ATOM 644 N N . PRO A 1 83 ? -8.498 -1.973 -6.027 1.00 97.06 83 PRO A N 1
ATOM 645 C CA . PRO A 1 83 ? -7.809 -3.039 -6.764 1.00 97.06 83 PRO A CA 1
ATOM 646 C C . PRO A 1 83 ? -6.303 -3.081 -6.482 1.00 97.06 83 PRO A C 1
ATOM 648 O O . PRO A 1 83 ? -5.465 -3.075 -7.380 1.00 97.06 83 PRO A O 1
ATOM 651 N N . GLN A 1 84 ? -5.943 -3.134 -5.206 1.00 96.81 84 GLN A N 1
ATOM 652 C CA . GLN A 1 84 ? -4.571 -3.158 -4.733 1.00 96.81 84 GLN A CA 1
ATOM 653 C C . GLN A 1 84 ? -4.396 -4.291 -3.733 1.00 96.81 84 GLN A C 1
ATOM 655 O O . GLN A 1 84 ? -5.117 -4.360 -2.742 1.00 96.81 84 GLN A O 1
ATOM 660 N N . THR A 1 85 ? -3.388 -5.139 -3.937 1.00 95.88 85 THR A N 1
ATOM 661 C CA . THR A 1 85 ? -2.943 -6.048 -2.882 1.00 95.88 85 THR A CA 1
ATOM 662 C C . THR A 1 85 ? -1.969 -5.317 -1.953 1.00 95.88 85 THR A C 1
ATOM 664 O O . THR A 1 85 ? -0.818 -5.039 -2.297 1.00 95.88 85 THR A O 1
ATOM 667 N N . ARG A 1 86 ? -2.465 -4.930 -0.777 1.00 95.62 86 ARG A N 1
ATOM 668 C CA . ARG A 1 86 ? -1.723 -4.212 0.270 1.00 95.62 86 ARG A CA 1
ATOM 669 C C . ARG A 1 86 ? -2.132 -4.814 1.604 1.00 95.62 86 ARG A C 1
ATOM 671 O O . ARG A 1 86 ? -3.160 -4.468 2.174 1.00 95.62 86 ARG A O 1
ATOM 678 N N . GLU A 1 87 ? -1.310 -5.745 2.075 1.00 96.25 87 GLU A N 1
ATOM 679 C CA . GLU A 1 87 ? -1.536 -6.438 3.340 1.00 96.25 87 GLU A CA 1
ATOM 680 C C . GLU A 1 87 ? -1.105 -5.563 4.521 1.00 96.25 87 GLU A C 1
ATOM 682 O O . GLU A 1 87 ? 0.043 -5.100 4.588 1.00 96.25 87 GLU A O 1
ATOM 687 N N . ARG A 1 88 ? -2.025 -5.340 5.459 1.00 96.81 88 ARG A N 1
ATOM 688 C CA . ARG A 1 88 ? -1.822 -4.562 6.686 1.00 96.81 88 ARG A CA 1
ATOM 689 C C . ARG A 1 88 ? -2.475 -5.253 7.872 1.00 96.81 88 ARG A C 1
ATOM 691 O O . ARG A 1 88 ? -3.374 -6.074 7.710 1.00 96.81 88 ARG A O 1
ATOM 698 N N . GLY A 1 89 ? -2.003 -4.923 9.064 1.00 97.44 89 GLY A N 1
ATOM 699 C CA . GLY A 1 89 ? -2.699 -5.229 10.302 1.00 97.44 89 GLY A CA 1
ATOM 700 C C . GLY A 1 89 ? -3.359 -3.968 10.844 1.00 97.44 89 GLY A C 1
ATOM 701 O O . GLY A 1 89 ? -2.798 -2.874 10.760 1.00 97.44 89 GLY A O 1
ATOM 702 N N . TYR A 1 90 ? -4.552 -4.138 11.395 1.00 98.38 90 TYR A N 1
ATOM 703 C CA . TYR A 1 90 ? -5.249 -3.107 12.149 1.00 98.38 90 TYR A CA 1
ATOM 704 C C . TYR A 1 90 ? -5.487 -3.604 13.566 1.00 98.38 90 TYR A C 1
ATOM 706 O O . TYR A 1 90 ? -5.800 -4.777 13.761 1.00 98.38 90 TYR A O 1
ATOM 714 N N . MET A 1 91 ? -5.383 -2.715 14.548 1.00 98.50 91 MET A N 1
ATOM 715 C CA . MET A 1 91 ? -5.664 -3.024 15.947 1.00 98.50 91 MET A CA 1
ATOM 716 C C . MET A 1 91 ? -6.684 -2.049 16.515 1.00 98.50 91 MET A C 1
ATOM 718 O O . MET A 1 91 ? -6.519 -0.837 16.402 1.00 98.50 91 MET A O 1
ATOM 722 N N . LEU A 1 92 ? -7.715 -2.587 17.159 1.00 98.62 92 LEU A N 1
ATOM 723 C CA . LEU A 1 92 ? -8.622 -1.833 18.008 1.00 98.62 92 LEU A CA 1
ATOM 724 C C . LEU A 1 92 ? -8.096 -1.871 19.440 1.00 98.62 92 LEU A C 1
ATOM 726 O O . LEU A 1 92 ? -7.918 -2.960 19.988 1.00 98.62 92 LEU A O 1
ATOM 730 N N . CYS A 1 93 ? -7.947 -0.700 20.058 1.00 98.44 93 CYS A N 1
ATOM 731 C CA . CYS A 1 93 ? -7.738 -0.574 21.495 1.00 98.44 93 CYS A CA 1
ATOM 732 C C . CYS A 1 93 ? -8.892 0.193 22.148 1.00 98.44 93 CYS A C 1
ATOM 734 O O . CYS A 1 93 ? -9.315 1.238 21.646 1.00 98.44 93 CYS A O 1
ATOM 736 N N . VAL A 1 94 ? -9.385 -0.296 23.287 1.00 98.38 94 VAL A N 1
ATOM 737 C CA . VAL A 1 94 ? -10.499 0.317 24.030 1.00 98.38 94 VAL A CA 1
ATOM 738 C C . VAL A 1 94 ? -10.119 0.506 25.493 1.00 98.38 94 VAL A C 1
ATOM 740 O O . VAL A 1 94 ? -9.540 -0.382 26.113 1.00 98.38 94 VAL A O 1
ATOM 743 N N . ASP A 1 95 ? -10.426 1.677 26.040 1.00 97.94 95 ASP A N 1
ATOM 744 C CA . ASP A 1 95 ? -10.127 2.027 27.428 1.00 97.94 95 ASP A CA 1
ATOM 745 C C . ASP A 1 95 ? -10.919 1.130 28.405 1.00 97.94 95 ASP A C 1
ATOM 747 O O . ASP A 1 95 ? -12.145 1.246 28.510 1.00 97.94 95 ASP A O 1
ATOM 751 N N . ARG A 1 96 ? -10.225 0.267 29.166 1.00 97.69 96 ARG A N 1
ATOM 752 C CA . ARG A 1 96 ? -10.869 -0.661 30.115 1.00 97.69 96 ARG A CA 1
ATOM 753 C C . ARG A 1 96 ? -11.545 0.047 31.285 1.00 97.69 96 ARG A C 1
ATOM 755 O O . ARG A 1 96 ? -12.518 -0.478 31.820 1.00 97.69 96 ARG A O 1
ATOM 762 N N . GLN A 1 97 ? -11.070 1.227 31.686 1.00 95.75 97 GLN A N 1
ATOM 763 C CA . GLN A 1 97 ? -11.717 2.020 32.736 1.00 95.75 97 GLN A CA 1
ATOM 764 C C . GLN A 1 97 ? -13.115 2.421 32.275 1.00 95.75 97 GLN A C 1
ATOM 766 O O . GLN A 1 97 ? -14.096 2.174 32.972 1.00 95.75 97 GLN A O 1
ATOM 771 N N . ARG A 1 98 ? -13.215 2.922 31.041 1.00 94.88 98 ARG A N 1
ATOM 772 C CA . ARG A 1 98 ? -14.493 3.310 30.436 1.00 94.88 98 ARG A CA 1
ATOM 773 C C . ARG A 1 98 ? -15.408 2.125 30.172 1.00 94.88 98 ARG A C 1
ATOM 775 O O . ARG A 1 98 ? -16.618 2.256 30.331 1.00 94.88 98 ARG A O 1
ATOM 782 N N . MET A 1 99 ? -14.849 0.972 29.815 1.00 96.50 99 MET A N 1
ATOM 783 C CA . MET A 1 99 ? -15.624 -0.264 29.701 1.00 96.50 99 MET A CA 1
ATOM 784 C C . MET A 1 99 ? -16.245 -0.659 31.043 1.00 96.50 99 MET A C 1
ATOM 786 O O . MET A 1 99 ? -17.449 -0.896 31.094 1.00 96.50 99 MET A O 1
ATOM 790 N N . ARG A 1 100 ? -15.464 -0.656 32.134 1.00 96.31 100 ARG A N 1
ATOM 791 C CA . ARG A 1 100 ? -15.963 -0.968 33.484 1.00 96.31 100 ARG A CA 1
ATOM 792 C C . ARG A 1 100 ? -17.035 0.018 33.947 1.00 96.31 100 ARG A C 1
ATOM 794 O O . ARG A 1 100 ? -18.062 -0.420 34.451 1.00 96.31 100 ARG A O 1
ATOM 801 N N . GLU A 1 101 ? -16.844 1.318 33.714 1.00 94.69 101 GLU A N 1
ATOM 802 C CA . GLU A 1 101 ? -17.848 2.356 34.015 1.00 94.69 101 GLU A CA 1
ATOM 803 C C . GLU A 1 101 ? -19.200 2.096 33.330 1.00 94.69 101 GLU A C 1
ATOM 805 O O . GLU A 1 101 ? -20.247 2.408 33.891 1.00 94.69 101 GLU A O 1
ATOM 810 N N . HIS A 1 102 ? -19.181 1.512 32.130 1.00 93.38 102 HIS A N 1
ATOM 811 C CA . HIS A 1 102 ? -20.377 1.236 31.331 1.00 93.38 102 HIS A CA 1
ATOM 812 C C . HIS A 1 102 ? -20.834 -0.231 31.400 1.00 93.38 102 HIS A C 1
ATOM 814 O O . HIS A 1 102 ? -21.746 -0.611 30.665 1.00 93.38 102 HIS A O 1
ATOM 820 N N . GLY A 1 103 ? -20.215 -1.060 32.252 1.00 94.12 103 GLY A N 1
ATOM 821 C CA . GLY A 1 103 ? -20.539 -2.485 32.382 1.00 94.12 103 GLY A CA 1
ATOM 822 C C . GLY A 1 103 ? -20.324 -3.289 31.094 1.00 94.12 103 GLY A C 1
ATOM 823 O O . GLY A 1 103 ? -21.123 -4.168 30.778 1.00 94.12 103 GLY A O 1
ATOM 824 N N . LEU A 1 104 ? -19.296 -2.951 30.311 1.00 95.00 104 LEU A N 1
ATOM 825 C CA . LEU A 1 104 ? -18.986 -3.587 29.028 1.00 95.00 104 LEU A CA 1
ATOM 826 C C . LEU A 1 104 ? -17.901 -4.654 29.185 1.00 95.00 104 LEU A C 1
ATOM 828 O O . LEU A 1 104 ? -16.860 -4.410 29.796 1.00 95.00 104 LEU A O 1
ATOM 832 N N . GLU A 1 105 ? -18.123 -5.811 28.569 1.00 94.25 105 GLU A N 1
ATOM 833 C CA . GLU A 1 105 ? -17.160 -6.912 28.539 1.00 94.25 105 GLU A CA 1
ATOM 834 C C . GLU A 1 105 ? -16.187 -6.810 27.357 1.00 94.25 105 GLU A C 1
ATOM 836 O O . GLU A 1 105 ? -16.495 -6.248 26.304 1.00 94.25 105 GLU A O 1
ATOM 841 N N . GLU A 1 106 ? -15.006 -7.411 27.509 1.00 94.06 106 GLU A N 1
ATOM 842 C CA . GLU A 1 106 ? -14.002 -7.502 26.439 1.00 94.06 106 GLU A CA 1
ATOM 843 C C . GLU A 1 106 ? -14.471 -8.344 25.251 1.00 94.06 106 GLU A C 1
ATOM 845 O O . GLU A 1 106 ? -14.144 -8.033 24.107 1.00 94.06 106 GLU A O 1
ATOM 850 N N . THR A 1 107 ? -15.292 -9.362 25.508 1.00 92.94 107 THR A N 1
ATOM 851 C CA . THR A 1 107 ? -15.920 -10.218 24.490 1.00 92.94 107 THR A CA 1
ATOM 852 C C . THR A 1 107 ? -16.709 -9.393 23.471 1.00 92.94 107 THR A C 1
ATOM 854 O O . THR A 1 107 ? -16.577 -9.612 22.269 1.00 92.94 107 THR A O 1
ATOM 857 N N . ALA A 1 108 ? -17.435 -8.369 23.930 1.00 91.44 108 ALA A N 1
ATOM 858 C CA . ALA A 1 108 ? -18.177 -7.458 23.063 1.00 91.44 108 ALA A CA 1
ATOM 859 C C . ALA A 1 108 ? -17.261 -6.573 22.199 1.00 91.44 108 ALA A C 1
ATOM 861 O O . ALA A 1 108 ? -17.635 -6.189 21.094 1.00 91.44 108 ALA A O 1
ATOM 862 N N . MET A 1 109 ? -16.060 -6.235 22.680 1.00 96.06 109 MET A N 1
ATOM 863 C CA . MET A 1 109 ? -15.084 -5.475 21.888 1.00 96.06 109 MET A CA 1
ATOM 864 C C . MET A 1 109 ? -14.349 -6.376 20.886 1.00 96.06 109 MET A C 1
ATOM 866 O O . MET A 1 109 ? -14.008 -5.924 19.794 1.00 96.06 109 MET A O 1
ATOM 870 N N . ALA A 1 110 ? -14.143 -7.655 21.220 1.00 94.88 110 ALA A N 1
ATOM 871 C CA . ALA A 1 110 ? -13.513 -8.641 20.342 1.00 94.88 110 ALA A CA 1
ATOM 872 C C . ALA A 1 110 ? -14.329 -8.924 19.063 1.00 94.88 110 ALA A C 1
ATOM 874 O O . ALA A 1 110 ? -13.745 -9.250 18.025 1.00 94.88 110 ALA A O 1
ATOM 875 N N . ASP A 1 111 ? -15.651 -8.700 19.088 1.00 96.50 111 ASP A N 1
ATOM 876 C CA . ASP A 1 111 ? -16.522 -8.753 17.902 1.00 96.50 111 ASP A CA 1
ATOM 877 C C . ASP A 1 111 ? -16.101 -7.774 16.790 1.00 96.50 111 ASP A C 1
ATOM 879 O O . ASP A 1 111 ? -16.512 -7.931 15.637 1.00 96.50 111 ASP A O 1
ATOM 883 N N . TRP A 1 112 ? -15.234 -6.799 17.087 1.00 98.31 112 TRP A N 1
ATOM 884 C CA . TRP A 1 112 ? -14.665 -5.887 16.096 1.00 98.31 112 TRP A CA 1
ATOM 885 C C . TRP A 1 112 ? -14.025 -6.617 14.914 1.00 98.31 112 TRP A C 1
ATOM 887 O O . TRP A 1 112 ? -14.251 -6.227 13.770 1.00 98.31 112 TRP A O 1
ATOM 897 N N . VAL A 1 113 ? -13.281 -7.701 15.165 1.00 97.88 113 VAL A N 1
ATOM 898 C CA . VAL A 1 113 ? -12.621 -8.487 14.106 1.00 97.88 113 VAL A CA 1
ATOM 899 C C . VAL A 1 113 ? -13.661 -9.086 13.156 1.00 97.88 113 VAL A C 1
ATOM 901 O O . VAL A 1 113 ? -13.505 -9.051 11.932 1.00 97.88 113 VAL A O 1
ATOM 904 N N . LYS A 1 114 ? -14.762 -9.596 13.719 1.00 97.94 114 LYS A N 1
ATOM 905 C CA . LYS A 1 114 ? -15.877 -10.165 12.960 1.00 97.94 114 LYS A CA 1
ATOM 906 C C . LYS A 1 114 ? -16.583 -9.091 12.137 1.00 97.94 114 LYS A C 1
ATOM 908 O O . LYS A 1 114 ? -16.801 -9.302 10.946 1.00 97.94 114 LYS A O 1
ATOM 913 N N . ILE A 1 115 ? -16.906 -7.947 12.741 1.00 97.94 115 ILE A N 1
ATOM 914 C CA . ILE A 1 115 ? -17.596 -6.841 12.063 1.00 97.94 115 ILE A CA 1
ATOM 915 C C . ILE A 1 115 ? -16.719 -6.251 10.956 1.00 97.94 115 ILE A C 1
ATOM 917 O O . ILE A 1 115 ? -17.199 -6.088 9.838 1.00 97.94 115 ILE A O 1
ATOM 921 N N . LEU A 1 116 ? -15.422 -6.036 11.197 1.00 98.31 116 LEU A N 1
ATOM 922 C CA . LEU A 1 116 ? -14.489 -5.589 10.160 1.00 98.31 116 LEU A CA 1
ATOM 923 C C . LEU A 1 116 ? -14.468 -6.560 8.976 1.00 98.31 116 LEU A C 1
ATOM 925 O O . LEU A 1 116 ? -14.538 -6.137 7.824 1.00 98.31 116 LEU A O 1
ATOM 929 N N . SER A 1 117 ? -14.463 -7.868 9.243 1.00 97.94 117 SER A N 1
ATOM 930 C CA . SER A 1 117 ? -14.545 -8.868 8.177 1.00 97.94 117 SER A CA 1
ATOM 931 C C . SER A 1 117 ? -15.880 -8.846 7.419 1.00 97.94 117 SER A C 1
ATOM 933 O O . SER A 1 117 ? -15.903 -9.258 6.261 1.00 97.94 117 SER A O 1
ATOM 935 N N . GLN A 1 118 ? -16.979 -8.378 8.018 1.00 97.94 118 GLN A N 1
ATOM 936 C CA . GLN A 1 118 ? -18.268 -8.212 7.329 1.00 97.94 118 GLN A CA 1
ATOM 937 C C . GLN A 1 118 ? -18.281 -7.009 6.374 1.00 97.94 118 GLN A C 1
ATOM 939 O O . GLN A 1 118 ? -19.070 -7.000 5.434 1.00 97.94 118 GLN A O 1
ATOM 944 N N . PHE A 1 119 ? -17.385 -6.030 6.551 1.00 97.75 119 PHE A N 1
ATOM 945 C CA . PHE A 1 119 ? -17.204 -4.926 5.599 1.00 97.75 119 PHE A CA 1
ATOM 946 C C . PHE A 1 119 ? -16.452 -5.330 4.323 1.00 97.75 119 PHE A C 1
ATOM 948 O O . PHE A 1 119 ? -16.319 -4.506 3.414 1.00 97.75 119 PHE A O 1
ATOM 955 N N . LYS A 1 120 ? -15.957 -6.573 4.227 1.00 98.06 120 LYS A N 1
ATOM 956 C CA . LYS A 1 120 ? -15.284 -7.056 3.020 1.00 98.06 120 LYS A CA 1
ATOM 957 C C . LYS A 1 120 ? -16.227 -6.978 1.825 1.00 98.06 120 LYS A C 1
ATOM 959 O O . LYS A 1 120 ? -17.249 -7.656 1.762 1.00 98.06 120 LYS A O 1
ATOM 964 N N . ARG A 1 121 ? -15.812 -6.201 0.835 1.00 96.69 121 ARG A N 1
ATOM 965 C CA . ARG A 1 121 ? -16.361 -6.203 -0.513 1.00 96.69 121 ARG A CA 1
ATOM 966 C C . ARG A 1 121 ? -15.180 -6.147 -1.476 1.00 96.69 121 ARG A C 1
ATOM 968 O O . ARG A 1 121 ? -14.550 -5.091 -1.580 1.00 96.69 121 ARG A O 1
ATOM 975 N N . PRO A 1 122 ? -14.849 -7.265 -2.143 1.00 96.50 122 PRO A N 1
ATOM 976 C CA . PRO A 1 122 ? -13.729 -7.310 -3.069 1.00 96.50 122 PRO A CA 1
ATOM 977 C C . PRO A 1 122 ? -13.799 -6.219 -4.138 1.00 96.50 122 PRO A C 1
ATOM 979 O O . PRO A 1 122 ? -14.889 -5.784 -4.524 1.00 96.50 122 PRO A O 1
ATOM 982 N N . ALA A 1 123 ? -12.631 -5.788 -4.608 1.00 94.62 123 ALA A N 1
ATOM 983 C CA . ALA A 1 123 ? -12.525 -4.879 -5.737 1.00 94.62 123 ALA A CA 1
ATOM 984 C C . ALA A 1 123 ? -13.272 -5.462 -6.946 1.00 94.62 123 ALA A C 1
ATOM 986 O O . ALA A 1 123 ? -13.015 -6.589 -7.367 1.00 94.62 123 ALA A O 1
ATOM 987 N N . SER A 1 124 ? -14.227 -4.694 -7.468 1.00 93.44 124 SER A N 1
ATOM 988 C CA . SER A 1 124 ? -15.061 -5.080 -8.614 1.00 93.44 124 SER A CA 1
ATOM 989 C C . SER A 1 124 ? -14.591 -4.466 -9.932 1.00 93.44 124 SER A C 1
ATOM 991 O O . SER A 1 124 ? -15.102 -4.827 -10.985 1.00 93.44 124 SER A O 1
ATOM 993 N N . SER A 1 125 ? -13.640 -3.536 -9.866 1.00 94.44 125 SER A N 1
ATOM 994 C CA . SER A 1 125 ? -13.091 -2.804 -11.005 1.00 94.44 125 SER A CA 1
ATOM 995 C C . SER A 1 125 ? -11.570 -2.933 -10.984 1.00 94.44 125 SER A C 1
ATOM 997 O O . SER A 1 125 ? -11.001 -2.888 -9.890 1.00 94.44 125 SER A O 1
ATOM 999 N N . PRO A 1 126 ? -10.911 -3.110 -12.141 1.00 95.25 126 PRO A N 1
ATOM 1000 C CA . PRO A 1 126 ? -9.458 -3.168 -12.213 1.00 95.25 126 PRO A CA 1
ATOM 1001 C C . PRO A 1 126 ? -8.839 -1.795 -11.927 1.00 95.25 126 PRO A C 1
ATOM 1003 O O . PRO A 1 126 ? -9.524 -0.771 -11.970 1.00 95.25 126 PRO A O 1
ATOM 1006 N N . ALA A 1 127 ? -7.541 -1.773 -11.636 1.00 95.81 127 ALA A N 1
ATOM 1007 C CA . ALA A 1 127 ? -6.811 -0.564 -11.276 1.00 95.81 127 ALA A CA 1
ATOM 1008 C C . ALA A 1 127 ? -6.894 0.530 -12.334 1.00 95.81 127 ALA A C 1
ATOM 1010 O O . ALA A 1 127 ? -7.047 1.682 -11.952 1.00 95.81 127 ALA A O 1
ATOM 1011 N N . GLY A 1 128 ? -6.911 0.174 -13.618 1.00 93.81 128 GLY A N 1
ATOM 1012 C CA . GLY A 1 128 ? -7.055 1.062 -14.765 1.00 93.81 128 GLY A CA 1
ATOM 1013 C C . GLY A 1 128 ? -8.268 1.981 -14.660 1.00 93.81 128 GLY A C 1
ATOM 1014 O O . GLY A 1 128 ? -8.176 3.141 -15.033 1.00 93.81 128 GLY A O 1
ATOM 1015 N N . MET A 1 129 ? -9.367 1.513 -14.054 1.00 93.62 129 MET A N 1
ATOM 1016 C CA . MET A 1 129 ? -10.578 2.322 -13.841 1.00 93.62 129 MET A CA 1
ATOM 1017 C C . MET A 1 129 ? -10.450 3.363 -12.717 1.00 93.62 129 MET A C 1
ATOM 1019 O O . MET A 1 129 ? -11.359 4.163 -12.520 1.00 93.62 129 MET A O 1
ATOM 1023 N N . PHE A 1 130 ? -9.365 3.323 -11.943 1.00 93.44 130 PHE A N 1
ATOM 1024 C CA . PHE A 1 130 ? -9.032 4.313 -10.914 1.00 93.44 130 PHE A CA 1
ATOM 1025 C C . PHE A 1 130 ? -7.955 5.295 -11.390 1.00 93.44 130 PHE A C 1
ATOM 1027 O O . PHE A 1 130 ? -7.641 6.247 -10.672 1.00 93.44 130 PHE A O 1
ATOM 1034 N N . LEU A 1 131 ? -7.347 5.042 -12.550 1.00 93.25 131 LEU A N 1
ATOM 1035 C CA . LEU A 1 131 ? -6.286 5.868 -13.117 1.00 93.25 131 LEU A CA 1
ATOM 1036 C C . LEU A 1 131 ? -6.872 7.006 -13.954 1.00 93.25 131 LEU A C 1
ATOM 1038 O O . LEU A 1 131 ? -8.073 7.047 -14.209 1.00 93.25 131 LEU A O 1
ATOM 1042 N N . MET A 1 132 ? -6.014 7.937 -14.371 1.00 91.44 132 MET A N 1
ATOM 1043 C CA . MET A 1 132 ? -6.422 8.959 -15.331 1.00 91.44 132 MET A CA 1
ATOM 1044 C C . MET A 1 132 ? -6.595 8.328 -16.714 1.00 91.44 132 MET A C 1
ATOM 1046 O O . MET A 1 132 ? -5.856 7.403 -17.077 1.00 91.44 132 MET A O 1
ATOM 1050 N N . ASP A 1 133 ? -7.553 8.850 -17.479 1.00 89.50 133 ASP A N 1
ATOM 1051 C CA . ASP A 1 133 ? -7.743 8.446 -18.867 1.00 89.50 133 ASP A CA 1
ATOM 1052 C C . ASP A 1 133 ? -6.469 8.725 -19.688 1.00 89.50 133 ASP A C 1
ATOM 1054 O O . ASP A 1 133 ? -5.751 9.687 -19.398 1.00 89.50 133 ASP A O 1
ATOM 1058 N N . PRO A 1 134 ? -6.167 7.913 -20.720 1.00 86.31 134 PRO A N 1
ATOM 1059 C CA . PRO A 1 134 ? -4.991 8.122 -21.567 1.00 86.31 134 PRO A CA 1
ATOM 1060 C C . PRO A 1 134 ? -4.924 9.517 -22.203 1.00 86.31 134 PRO A C 1
ATOM 1062 O O . PRO A 1 134 ? -3.831 10.046 -22.376 1.00 86.31 134 PRO A O 1
ATOM 1065 N N . ASP A 1 135 ? -6.084 10.117 -22.487 1.00 87.56 135 ASP A N 1
ATOM 1066 C CA . ASP A 1 135 ? -6.217 11.442 -23.105 1.00 87.56 135 ASP A CA 1
ATOM 1067 C C . ASP A 1 135 ? -6.308 12.588 -22.071 1.00 87.56 135 ASP A C 1
ATOM 1069 O O . ASP A 1 135 ? -6.606 13.736 -22.415 1.00 87.56 135 ASP A O 1
ATOM 1073 N N . ASP A 1 136 ? -6.091 12.310 -20.779 1.00 90.31 136 ASP A N 1
ATOM 1074 C CA . ASP A 1 136 ? -6.121 13.338 -19.739 1.00 90.31 136 ASP A CA 1
ATOM 1075 C C . ASP A 1 136 ? -4.941 14.309 -19.903 1.00 90.31 136 ASP A C 1
ATOM 1077 O O . ASP A 1 136 ? -3.771 13.936 -19.804 1.00 90.31 136 ASP A O 1
ATOM 1081 N N . ARG A 1 137 ? -5.242 15.601 -20.077 1.00 90.56 137 ARG A N 1
ATOM 1082 C CA . ARG A 1 137 ? -4.230 16.661 -20.252 1.00 90.56 137 ARG A CA 1
ATOM 1083 C C . ARG A 1 137 ? -3.219 16.731 -19.105 1.00 90.56 137 ARG A C 1
ATOM 1085 O O . ARG A 1 137 ? -2.094 17.181 -19.308 1.00 90.56 137 ARG A O 1
ATOM 1092 N N . ARG A 1 138 ? -3.598 16.318 -17.892 1.00 89.62 138 ARG A N 1
ATOM 1093 C CA . ARG A 1 138 ? -2.676 16.263 -16.746 1.00 89.62 138 ARG A CA 1
ATOM 1094 C C . ARG A 1 138 ? -1.622 15.186 -16.947 1.00 89.62 138 ARG A C 1
ATOM 1096 O O . ARG A 1 138 ? -0.484 15.377 -16.537 1.00 89.62 138 ARG A O 1
ATOM 1103 N N . LEU A 1 139 ? -1.989 14.070 -17.570 1.00 90.31 139 LEU A N 1
ATOM 1104 C CA . LEU A 1 139 ? -1.070 12.981 -17.867 1.00 90.31 139 LEU A CA 1
ATOM 1105 C C . LEU A 1 139 ? -0.027 13.425 -18.905 1.00 90.31 139 LEU A C 1
ATOM 1107 O O . LEU A 1 139 ? 1.165 13.241 -18.675 1.00 90.31 139 LEU A O 1
ATOM 1111 N N . GLU A 1 140 ? -0.466 14.116 -19.961 1.00 89.12 140 GLU A N 1
ATOM 1112 C CA . GLU A 1 140 ? 0.413 14.736 -20.965 1.00 89.12 140 GLU A CA 1
ATOM 1113 C C . GLU A 1 140 ? 1.382 15.750 -20.327 1.00 89.12 140 GLU A C 1
ATOM 1115 O O . GLU A 1 140 ? 2.586 15.734 -20.584 1.00 89.12 140 GLU A O 1
ATOM 1120 N N . GLN A 1 141 ? 0.882 16.616 -19.437 1.00 90.00 141 GLN A N 1
ATOM 1121 C CA . GLN A 1 141 ? 1.720 17.559 -18.687 1.00 90.00 141 GLN A CA 1
ATOM 1122 C C . GLN A 1 141 ? 2.760 16.842 -17.823 1.00 90.00 141 GLN A C 1
ATOM 1124 O O . GLN A 1 141 ? 3.920 17.242 -17.810 1.00 90.00 141 GLN A O 1
ATOM 1129 N N . ILE A 1 142 ? 2.366 15.770 -17.130 1.00 90.44 142 ILE A N 1
ATOM 1130 C CA . ILE A 1 142 ? 3.279 14.974 -16.305 1.00 90.44 142 ILE A CA 1
ATOM 1131 C C . ILE A 1 142 ? 4.372 14.334 -17.164 1.00 90.44 142 ILE A C 1
ATOM 1133 O O . ILE A 1 142 ? 5.539 14.376 -16.775 1.00 90.44 142 ILE A O 1
ATOM 1137 N N . GLU A 1 143 ? 4.026 13.763 -18.317 1.00 89.88 143 GLU A N 1
ATOM 1138 C CA . GLU A 1 143 ? 5.004 13.173 -19.235 1.00 89.88 143 GLU A CA 1
ATOM 1139 C C . GLU A 1 143 ? 5.987 14.227 -19.767 1.00 89.88 143 GLU A C 1
ATOM 1141 O O . GLU A 1 143 ? 7.205 14.013 -19.740 1.00 89.88 143 GLU A O 1
ATOM 1146 N N . ASN A 1 144 ? 5.483 15.393 -20.177 1.00 88.69 144 ASN A N 1
ATOM 1147 C CA . ASN A 1 144 ? 6.300 16.511 -20.649 1.00 88.69 144 ASN A CA 1
ATOM 1148 C C . ASN A 1 144 ? 7.233 17.046 -19.551 1.00 88.69 144 ASN A C 1
ATOM 1150 O O . ASN A 1 144 ? 8.426 17.234 -19.791 1.00 88.69 144 ASN A O 1
ATOM 1154 N N . ASP A 1 145 ? 6.725 17.228 -18.331 1.00 87.06 145 ASP A N 1
ATOM 1155 C CA . ASP A 1 145 ? 7.506 17.683 -17.178 1.00 87.06 145 ASP A CA 1
ATOM 1156 C C . ASP A 1 145 ? 8.579 16.669 -16.775 1.00 87.06 145 ASP A C 1
ATOM 1158 O O . ASP A 1 145 ? 9.708 17.051 -16.452 1.00 87.06 145 ASP A O 1
ATOM 1162 N N . MET A 1 146 ? 8.244 15.374 -16.787 1.00 84.25 146 MET A N 1
ATOM 1163 C CA . MET A 1 146 ? 9.222 14.309 -16.574 1.00 84.25 146 MET A CA 1
ATOM 1164 C C . MET A 1 146 ? 10.306 14.390 -17.642 1.00 84.25 146 MET A C 1
ATOM 1166 O O . MET A 1 146 ? 11.481 14.425 -17.293 1.00 84.25 146 MET A O 1
ATOM 1170 N N . THR A 1 147 ? 9.920 14.507 -18.913 1.00 84.38 147 THR A N 1
ATOM 1171 C CA . THR A 1 147 ? 10.840 14.594 -20.051 1.00 84.38 147 THR A CA 1
ATOM 1172 C C . THR A 1 147 ? 11.779 15.795 -19.951 1.00 84.38 147 THR A C 1
ATOM 1174 O O . THR A 1 147 ? 12.986 15.644 -20.129 1.00 84.38 147 THR A O 1
ATOM 1177 N N . ALA A 1 148 ? 11.264 16.970 -19.589 1.00 82.94 148 ALA A N 1
ATOM 1178 C CA . ALA A 1 148 ? 12.057 18.188 -19.431 1.00 82.94 148 ALA A CA 1
ATOM 1179 C C . ALA A 1 148 ? 13.084 18.102 -18.286 1.00 82.94 148 ALA A C 1
ATOM 1181 O O . ALA A 1 148 ? 14.116 18.773 -18.322 1.00 82.94 148 ALA A O 1
ATOM 1182 N N . ARG A 1 149 ? 12.812 17.284 -17.262 1.00 74.31 149 ARG A N 1
ATOM 1183 C CA . ARG A 1 149 ? 13.687 17.090 -16.093 1.00 74.31 149 ARG A CA 1
ATOM 1184 C C . ARG A 1 149 ? 14.717 15.978 -16.273 1.00 74.31 149 ARG A C 1
ATOM 1186 O O . ARG A 1 149 ? 15.563 15.802 -15.395 1.00 74.31 149 ARG A O 1
ATOM 1193 N N . ILE A 1 150 ? 14.661 15.226 -17.372 1.00 72.44 150 ILE A N 1
ATOM 1194 C CA . ILE A 1 150 ? 15.647 14.187 -17.667 1.00 72.44 150 ILE A CA 1
ATOM 1195 C C . ILE A 1 150 ? 16.973 14.867 -18.016 1.00 72.44 150 ILE A C 1
ATOM 1197 O O . ILE A 1 150 ? 17.186 15.351 -19.126 1.00 72.44 150 ILE A O 1
ATOM 1201 N N . ALA A 1 151 ? 17.883 14.901 -17.041 1.00 58.44 151 ALA A N 1
ATOM 1202 C CA . ALA A 1 151 ? 19.300 15.110 -17.303 1.00 58.44 151 ALA A CA 1
ATOM 1203 C C . ALA A 1 151 ? 19.860 13.921 -18.109 1.00 58.44 151 ALA A C 1
ATOM 1205 O O . ALA A 1 151 ? 19.237 12.859 -18.177 1.00 58.44 151 ALA A O 1
ATOM 1206 N N . SER A 1 152 ? 21.033 14.094 -18.726 1.00 58.56 152 SER A N 1
ATOM 1207 C CA . SER A 1 152 ? 21.697 13.045 -19.510 1.00 58.56 152 SER A CA 1
ATOM 1208 C C . SER A 1 152 ? 21.685 11.684 -18.796 1.00 58.56 152 SER A C 1
ATOM 1210 O O . SER A 1 152 ? 21.845 11.606 -17.575 1.00 58.56 152 SER A O 1
ATOM 1212 N N . HIS A 1 153 ? 21.486 10.610 -19.573 1.00 63.88 153 HIS A N 1
ATOM 1213 C CA . HIS A 1 153 ? 21.408 9.235 -19.074 1.00 63.88 153 HIS A CA 1
ATOM 1214 C C . HIS A 1 153 ? 22.578 8.941 -18.126 1.00 63.88 153 HIS A C 1
ATOM 1216 O O . HIS A 1 153 ? 23.739 8.870 -18.535 1.00 63.88 153 HIS A O 1
ATOM 1222 N N . THR A 1 154 ? 22.266 8.814 -16.836 1.00 62.84 154 THR A N 1
ATOM 1223 C CA . THR A 1 154 ? 23.270 8.533 -15.814 1.00 62.84 154 THR A CA 1
ATOM 1224 C C . THR A 1 154 ? 23.504 7.032 -15.781 1.00 62.84 154 THR A C 1
ATOM 1226 O O . THR A 1 154 ? 22.632 6.260 -15.385 1.00 62.84 154 THR A O 1
ATOM 1229 N N . VAL A 1 155 ? 24.694 6.612 -16.206 1.00 68.94 155 VAL A N 1
ATOM 1230 C CA . VAL A 1 155 ? 25.093 5.205 -16.173 1.00 68.94 155 VAL A CA 1
ATOM 1231 C C . VAL A 1 155 ? 25.416 4.824 -14.731 1.00 68.94 155 VAL A C 1
ATOM 1233 O O . VAL A 1 155 ? 26.403 5.278 -14.153 1.00 68.94 155 VAL A O 1
ATOM 1236 N N . TYR A 1 156 ? 24.574 3.982 -14.139 1.00 74.75 156 TYR A N 1
ATOM 1237 C CA . TYR A 1 156 ? 24.817 3.416 -12.816 1.00 74.75 156 TYR A CA 1
ATOM 1238 C C . TYR A 1 156 ? 25.542 2.076 -12.946 1.00 74.75 156 TYR A C 1
ATOM 1240 O O . TYR A 1 156 ? 25.055 1.173 -13.626 1.00 74.75 156 TYR A O 1
ATOM 1248 N N . ASN A 1 157 ? 26.665 1.905 -12.240 1.00 79.38 157 ASN A N 1
ATOM 1249 C CA . ASN A 1 157 ? 27.283 0.585 -12.119 1.00 79.38 157 ASN A CA 1
ATOM 1250 C C . ASN A 1 157 ? 26.336 -0.345 -11.343 1.00 79.38 157 ASN A C 1
ATOM 1252 O O . ASN A 1 157 ? 25.984 -0.084 -10.188 1.00 79.38 157 ASN A O 1
ATOM 1256 N N . TRP A 1 158 ? 25.934 -1.437 -11.990 1.00 86.88 158 TRP A N 1
ATOM 1257 C CA . TRP A 1 158 ? 25.020 -2.428 -11.437 1.00 86.88 158 TRP A CA 1
ATOM 1258 C C . TRP A 1 158 ? 25.569 -3.860 -11.516 1.00 86.88 158 TRP A C 1
ATOM 1260 O O . TRP A 1 158 ? 24.795 -4.803 -11.385 1.00 86.88 158 TRP A O 1
ATOM 1270 N N . GLU A 1 159 ? 26.889 -4.052 -11.645 1.00 86.25 159 GLU A N 1
ATOM 1271 C CA . GLU A 1 159 ? 27.551 -5.363 -11.824 1.00 86.25 159 GLU A CA 1
ATOM 1272 C C . GLU A 1 159 ? 27.075 -6.430 -10.821 1.00 86.25 159 GLU A C 1
ATOM 1274 O O . GLU A 1 159 ? 26.755 -7.564 -11.181 1.00 86.25 159 GLU A O 1
ATOM 1279 N N . ARG A 1 160 ? 26.939 -6.056 -9.540 1.00 82.06 160 ARG A N 1
ATOM 1280 C CA . ARG A 1 160 ? 26.426 -6.965 -8.497 1.00 82.06 160 ARG A CA 1
ATOM 1281 C C . ARG A 1 160 ? 24.997 -7.436 -8.779 1.00 82.06 160 ARG A C 1
ATOM 1283 O O . ARG A 1 160 ? 24.656 -8.585 -8.501 1.00 82.06 160 ARG A O 1
ATOM 1290 N N . TYR A 1 161 ? 24.151 -6.550 -9.299 1.00 84.69 161 TYR A N 1
ATOM 1291 C CA . TYR A 1 161 ? 22.790 -6.892 -9.708 1.00 84.69 161 TYR A CA 1
ATOM 1292 C C . TYR A 1 161 ? 22.776 -7.656 -11.033 1.00 84.69 161 TYR A C 1
ATOM 1294 O O . TYR A 1 161 ? 21.943 -8.544 -11.183 1.00 84.69 161 TYR A O 1
ATOM 1302 N N . GLN A 1 162 ? 23.710 -7.391 -11.945 1.00 90.00 162 GLN A N 1
ATOM 1303 C CA . GLN A 1 162 ? 23.829 -8.105 -13.214 1.00 90.00 162 GLN A CA 1
ATOM 1304 C C . GLN A 1 162 ? 24.048 -9.603 -12.997 1.00 90.00 162 GLN A C 1
ATOM 1306 O O . GLN A 1 162 ? 23.314 -10.409 -13.563 1.00 90.00 162 GLN A O 1
ATOM 1311 N N . VAL A 1 163 ? 24.957 -9.986 -12.092 1.00 91.06 163 VAL A N 1
ATOM 1312 C CA . VAL A 1 163 ? 25.164 -11.398 -11.714 1.00 91.06 163 VAL A CA 1
ATOM 1313 C C . VAL A 1 163 ? 23.878 -12.018 -11.153 1.00 91.06 163 VAL A C 1
ATOM 1315 O O . VAL A 1 163 ? 23.497 -13.129 -11.519 1.00 91.06 163 VAL A O 1
ATOM 1318 N N . ARG A 1 164 ? 23.157 -11.292 -10.287 1.00 91.25 164 ARG A N 1
ATOM 1319 C CA . ARG A 1 164 ? 21.879 -11.762 -9.722 1.00 91.25 164 ARG A CA 1
ATOM 1320 C C . ARG A 1 164 ? 20.820 -11.974 -10.804 1.00 91.25 164 ARG A C 1
ATOM 1322 O O . ARG A 1 164 ? 20.109 -12.974 -10.762 1.00 91.25 164 ARG A O 1
ATOM 1329 N N . HIS A 1 165 ? 20.726 -11.057 -11.761 1.00 93.38 165 HIS A N 1
ATOM 1330 C CA . HIS A 1 165 ? 19.800 -11.146 -12.883 1.00 93.38 165 HIS A CA 1
ATOM 1331 C C . HIS A 1 165 ? 20.158 -12.302 -13.823 1.00 93.38 165 HIS A C 1
ATOM 1333 O O . HIS A 1 165 ? 19.279 -13.085 -14.171 1.00 93.38 165 HIS A O 1
ATOM 1339 N N . GLN A 1 166 ? 21.437 -12.484 -14.163 1.00 93.19 166 GLN A N 1
ATOM 1340 C CA . GLN A 1 166 ? 21.909 -13.618 -14.965 1.00 93.19 166 GLN A CA 1
ATOM 1341 C C . GLN A 1 166 ? 21.570 -14.958 -14.303 1.00 93.19 166 GLN A C 1
ATOM 1343 O O . GLN A 1 166 ? 20.967 -15.820 -14.941 1.00 93.19 166 GLN A O 1
ATOM 1348 N N . ASN A 1 167 ? 21.865 -15.100 -13.007 1.00 93.81 167 ASN A N 1
ATOM 1349 C CA . ASN A 1 167 ? 21.516 -16.296 -12.238 1.00 93.81 167 ASN A CA 1
ATOM 1350 C C . ASN A 1 167 ? 20.003 -16.537 -12.221 1.00 93.81 167 ASN A C 1
ATOM 1352 O O . ASN A 1 167 ? 19.554 -17.659 -12.442 1.00 93.81 167 ASN A O 1
ATOM 1356 N N . TYR A 1 168 ? 19.205 -15.488 -12.003 1.00 93.81 168 TYR A N 1
ATOM 1357 C CA . TYR A 1 168 ? 17.748 -15.596 -12.023 1.00 93.81 168 TYR A CA 1
ATOM 1358 C C . TYR A 1 168 ? 17.230 -16.063 -13.392 1.00 93.81 168 TYR A C 1
ATOM 1360 O O . TYR A 1 168 ? 16.448 -17.008 -13.469 1.00 93.81 168 TYR A O 1
ATOM 1368 N N . ARG A 1 169 ? 17.696 -15.440 -14.481 1.00 94.50 169 ARG A N 1
ATOM 1369 C CA . ARG A 1 169 ? 17.299 -15.777 -15.856 1.00 94.50 169 ARG A CA 1
ATOM 1370 C C . ARG A 1 169 ? 17.711 -17.197 -16.236 1.00 94.50 169 ARG A C 1
ATOM 1372 O O . ARG A 1 169 ? 16.932 -17.878 -16.897 1.00 94.50 169 ARG A O 1
ATOM 1379 N N . MET A 1 170 ? 18.888 -17.649 -15.800 1.00 94.94 170 MET A N 1
ATOM 1380 C CA . MET A 1 170 ? 19.357 -19.023 -15.994 1.00 94.94 170 MET A CA 1
ATOM 1381 C C . MET A 1 170 ? 18.468 -20.021 -15.246 1.00 94.94 170 MET A C 1
ATOM 1383 O O . MET A 1 170 ? 17.963 -20.957 -15.858 1.00 94.94 170 MET A O 1
ATOM 1387 N N . ASN A 1 171 ? 18.208 -19.779 -13.957 1.00 94.50 171 ASN A N 1
ATOM 1388 C CA . ASN A 1 171 ? 17.372 -20.652 -13.128 1.00 94.50 171 ASN A CA 1
ATOM 1389 C C . ASN A 1 171 ? 15.929 -20.755 -13.646 1.00 94.50 171 ASN A C 1
ATOM 1391 O O . ASN A 1 171 ? 15.310 -21.807 -13.534 1.00 94.50 171 ASN A O 1
ATOM 1395 N N . MET A 1 172 ? 15.403 -19.669 -14.217 1.00 93.31 172 MET A N 1
ATOM 1396 C CA . MET A 1 172 ? 14.049 -19.604 -14.774 1.00 93.31 172 MET A CA 1
ATOM 1397 C C . MET A 1 172 ? 13.977 -19.963 -16.269 1.00 93.31 172 MET A C 1
ATOM 1399 O O . MET A 1 172 ? 12.894 -19.922 -16.844 1.00 93.31 172 MET A O 1
ATOM 1403 N N . GLY A 1 173 ? 15.104 -20.272 -16.923 1.00 94.44 173 GLY A N 1
ATOM 1404 C CA . GLY A 1 173 ? 15.136 -20.626 -18.346 1.00 94.44 173 GLY A CA 1
ATOM 1405 C C . GLY A 1 173 ? 14.718 -19.502 -19.308 1.00 94.44 173 GLY A C 1
ATOM 1406 O O . GLY A 1 173 ? 14.245 -19.786 -20.403 1.00 94.44 173 GLY A O 1
ATOM 1407 N N . LEU A 1 174 ? 14.884 -18.227 -18.935 1.00 94.12 174 LEU A N 1
ATOM 1408 C CA . LEU A 1 174 ? 14.387 -17.076 -19.715 1.00 94.12 174 LEU A CA 1
ATOM 1409 C C . LEU A 1 174 ? 15.284 -16.700 -20.910 1.00 94.12 174 LEU A C 1
ATOM 1411 O O . LEU A 1 174 ? 14.901 -15.895 -21.757 1.00 94.12 174 LEU A O 1
ATOM 1415 N N . GLY A 1 175 ? 16.503 -17.243 -20.978 1.00 93.06 175 GLY A N 1
ATOM 1416 C CA . GLY A 1 175 ? 17.519 -16.835 -21.954 1.00 93.06 175 GLY A CA 1
ATOM 1417 C C . GLY A 1 175 ? 18.085 -15.433 -21.684 1.00 93.06 175 GLY A C 1
ATOM 1418 O O . GLY A 1 175 ? 17.743 -14.793 -20.690 1.00 93.06 175 GLY A O 1
ATOM 1419 N N . HIS A 1 176 ? 18.967 -14.953 -22.568 1.00 91.38 176 HIS A N 1
ATOM 1420 C CA . HIS A 1 176 ? 19.724 -13.694 -22.411 1.00 91.38 176 HIS A CA 1
ATOM 1421 C C . HIS A 1 176 ? 19.237 -12.543 -23.312 1.00 91.38 176 HIS A C 1
ATOM 1423 O O . HIS A 1 176 ? 19.698 -11.413 -23.175 1.00 91.38 176 HIS A O 1
ATOM 1429 N N . ARG A 1 177 ? 18.306 -12.809 -24.240 1.00 92.75 177 ARG A N 1
ATOM 1430 C CA . ARG A 1 177 ? 17.794 -11.797 -25.180 1.00 92.75 177 ARG A CA 1
ATOM 1431 C C . ARG A 1 177 ? 16.993 -10.708 -24.466 1.00 92.75 177 ARG A C 1
ATOM 1433 O O . ARG A 1 177 ? 16.396 -10.961 -23.426 1.00 92.75 177 ARG A O 1
ATOM 1440 N N . ARG A 1 178 ? 16.937 -9.513 -25.049 1.00 94.25 178 ARG A N 1
ATOM 1441 C CA . ARG A 1 178 ? 16.197 -8.356 -24.521 1.00 94.25 178 ARG A CA 1
ATOM 1442 C C . ARG A 1 178 ? 15.051 -7.977 -25.467 1.00 94.25 178 ARG A C 1
ATOM 1444 O O . ARG A 1 178 ? 15.180 -7.020 -26.223 1.00 94.25 178 ARG A O 1
ATOM 1451 N N . PRO A 1 179 ? 13.990 -8.798 -25.566 1.00 94.62 179 PRO A N 1
ATOM 1452 C CA . PRO A 1 179 ? 12.978 -8.649 -26.615 1.00 94.62 179 PRO A CA 1
ATOM 1453 C C . PRO A 1 179 ? 12.086 -7.411 -26.455 1.00 94.62 179 PRO A C 1
ATOM 1455 O O . PRO A 1 179 ? 11.550 -6.939 -27.457 1.00 94.62 179 PRO A O 1
ATOM 1458 N N . PHE A 1 180 ? 11.920 -6.905 -25.229 1.00 95.06 180 PHE A N 1
ATOM 1459 C CA . PHE A 1 180 ? 11.075 -5.754 -24.940 1.00 95.06 180 PHE A CA 1
ATOM 1460 C C . PHE A 1 180 ? 11.852 -4.456 -25.146 1.00 95.06 180 PHE A C 1
ATOM 1462 O O . PHE A 1 180 ? 11.448 -3.622 -25.948 1.00 95.06 180 PHE A O 1
ATOM 1469 N N . THR A 1 181 ? 12.992 -4.293 -24.469 1.00 94.06 181 THR A N 1
ATOM 1470 C CA . THR A 1 181 ? 13.766 -3.045 -24.586 1.00 94.06 181 THR A CA 1
ATOM 1471 C C . THR A 1 181 ? 14.595 -2.985 -25.858 1.00 94.06 181 THR A C 1
ATOM 1473 O O . THR A 1 181 ? 14.891 -1.900 -26.351 1.00 94.06 181 THR A O 1
ATOM 1476 N N . ARG A 1 182 ? 15.004 -4.146 -26.387 1.00 94.06 182 ARG A N 1
ATOM 1477 C CA . ARG A 1 182 ? 15.983 -4.257 -27.480 1.00 94.06 182 ARG A CA 1
ATOM 1478 C C . ARG A 1 182 ? 17.247 -3.441 -27.198 1.00 94.06 182 ARG A C 1
ATOM 1480 O O . ARG A 1 182 ? 17.850 -2.898 -28.121 1.00 94.06 182 ARG A O 1
ATOM 1487 N N . SER A 1 183 ? 17.612 -3.340 -25.917 1.00 90.19 183 SER A N 1
ATOM 1488 C CA . SER A 1 183 ? 18.788 -2.589 -25.492 1.00 90.19 183 SER A CA 1
ATOM 1489 C C . SER A 1 183 ? 20.082 -3.296 -25.890 1.00 90.19 183 SER A C 1
ATOM 1491 O O . SER A 1 183 ? 20.174 -4.525 -25.826 1.00 90.19 183 SER A O 1
ATOM 1493 N N . GLN A 1 184 ? 21.060 -2.501 -26.313 1.00 85.56 184 GLN A N 1
ATOM 1494 C CA . GLN A 1 184 ? 22.386 -2.920 -26.765 1.00 85.56 184 GLN A CA 1
ATOM 1495 C C . GLN A 1 184 ? 23.461 -2.496 -25.752 1.00 85.56 184 GLN A C 1
ATOM 1497 O O . GLN A 1 184 ? 23.200 -1.716 -24.836 1.00 85.56 184 GLN A O 1
ATOM 1502 N N . GLU A 1 185 ? 24.682 -3.011 -25.912 1.00 79.19 185 GLU A N 1
ATOM 1503 C CA . GLU A 1 185 ? 25.817 -2.707 -25.021 1.00 79.19 185 GLU A CA 1
ATOM 1504 C C . GLU A 1 185 ? 26.318 -1.259 -25.135 1.00 79.19 185 GLU A C 1
ATOM 1506 O O . GLU A 1 185 ? 26.956 -0.753 -24.217 1.00 79.19 185 GLU A O 1
ATOM 1511 N N . ASP A 1 186 ? 26.001 -0.569 -26.233 1.00 79.00 186 ASP A N 1
ATOM 1512 C CA . ASP A 1 186 ? 26.298 0.856 -26.428 1.00 79.00 186 ASP A CA 1
ATOM 1513 C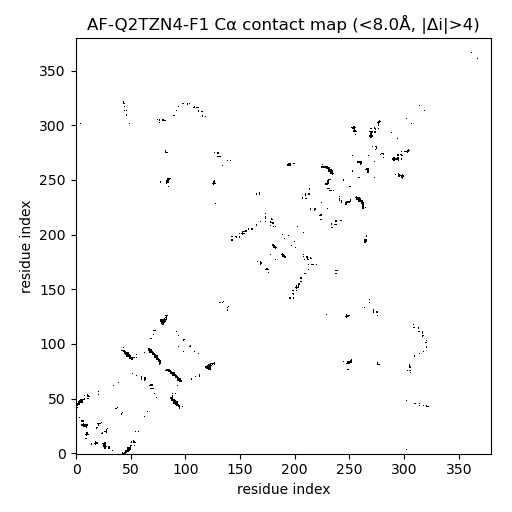 C . ASP A 1 186 ? 25.310 1.788 -25.694 1.00 79.00 186 ASP A C 1
ATOM 1515 O O . ASP A 1 186 ? 25.391 3.010 -25.822 1.00 79.00 186 ASP A O 1
ATOM 1519 N N . GLY A 1 187 ? 24.366 1.219 -24.934 1.00 75.25 187 GLY A N 1
ATOM 1520 C CA . GLY A 1 187 ? 23.320 1.946 -24.217 1.00 75.25 187 GLY A CA 1
ATOM 1521 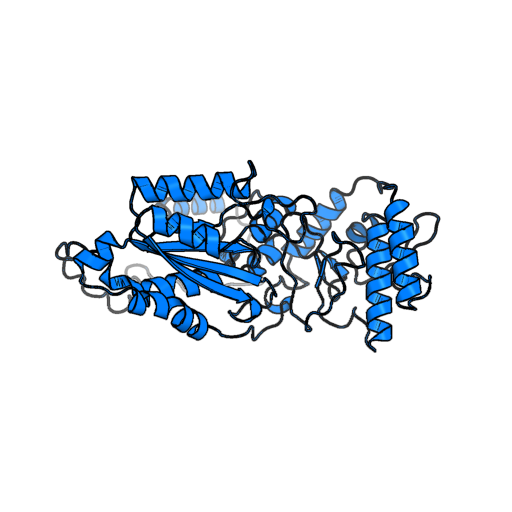C C . GLY A 1 187 ? 22.141 2.376 -25.096 1.00 75.25 187 GLY A C 1
ATOM 1522 O O . GLY A 1 187 ? 21.204 3.000 -24.594 1.00 75.25 187 GLY A O 1
ATOM 1523 N N . SER A 1 188 ? 22.144 2.044 -26.392 1.00 82.38 188 SER A N 1
ATOM 1524 C CA . SER A 1 188 ? 20.996 2.273 -27.268 1.00 82.38 188 SER A CA 1
ATOM 1525 C C . SER A 1 188 ? 19.858 1.299 -26.953 1.00 82.38 188 SER A C 1
ATOM 1527 O O . SER A 1 188 ? 20.066 0.196 -26.447 1.00 82.38 188 SER A O 1
ATOM 1529 N N . SER A 1 189 ? 18.622 1.719 -27.222 1.00 87.12 189 SER A N 1
ATOM 1530 C CA . SER A 1 189 ? 17.410 0.959 -26.912 1.00 87.12 189 SER A CA 1
ATOM 1531 C C . SER A 1 189 ? 16.313 1.271 -27.930 1.00 87.12 189 SER A C 1
ATOM 1533 O O . SER A 1 189 ? 16.160 2.420 -28.350 1.00 87.12 189 SER A O 1
ATOM 1535 N N . GLN A 1 190 ? 15.553 0.250 -28.331 1.00 89.94 190 GLN A N 1
ATOM 1536 C CA . GLN A 1 190 ? 14.421 0.360 -29.256 1.00 89.94 190 GLN A CA 1
ATOM 1537 C C . GLN A 1 190 ? 13.164 -0.199 -28.592 1.00 89.94 190 GLN A C 1
ATOM 1539 O O . GLN A 1 190 ? 12.703 -1.301 -28.894 1.00 89.94 190 GLN A O 1
ATOM 1544 N N . MET A 1 191 ? 12.641 0.584 -27.654 1.00 90.94 191 MET A N 1
ATOM 1545 C CA . MET A 1 191 ? 11.413 0.277 -26.926 1.00 90.94 191 MET A CA 1
ATOM 1546 C C . MET A 1 191 ? 10.175 0.406 -27.825 1.00 90.94 191 MET A C 1
ATOM 1548 O O . MET A 1 191 ? 10.224 1.144 -28.813 1.00 90.94 191 MET A O 1
ATOM 1552 N N . PRO A 1 192 ? 9.066 -0.283 -27.492 1.00 93.44 192 PRO A N 1
ATOM 1553 C CA . PRO A 1 192 ? 7.813 -0.133 -28.218 1.00 93.44 192 PRO A CA 1
ATOM 1554 C C . PRO A 1 192 ? 7.341 1.322 -28.259 1.00 93.44 192 PRO A C 1
ATOM 1556 O O . PRO A 1 192 ? 7.524 2.088 -27.309 1.00 93.44 192 PRO A O 1
ATOM 1559 N N . ASP A 1 193 ? 6.711 1.682 -29.367 1.00 92.31 193 ASP A N 1
ATOM 1560 C CA . ASP A 1 193 ? 6.220 3.022 -29.679 1.00 92.31 193 ASP A CA 1
ATOM 1561 C C . ASP A 1 193 ? 5.204 3.554 -28.666 1.00 92.31 193 ASP A C 1
ATOM 1563 O O . ASP A 1 193 ? 5.285 4.725 -28.312 1.00 92.31 193 ASP A O 1
ATOM 1567 N N . PHE A 1 194 ? 4.327 2.693 -28.144 1.00 92.75 194 PHE A N 1
ATOM 1568 C CA . PHE A 1 194 ? 3.321 3.065 -27.143 1.00 92.75 194 PHE A CA 1
ATOM 1569 C C . PHE A 1 194 ? 3.900 3.482 -25.778 1.00 92.75 194 PHE A C 1
ATOM 1571 O O . PHE A 1 194 ? 3.163 3.982 -24.935 1.00 92.75 194 PHE A O 1
ATOM 1578 N N . THR A 1 195 ? 5.187 3.231 -25.515 1.00 94.06 195 THR A N 1
ATOM 1579 C CA . THR A 1 195 ? 5.801 3.530 -24.213 1.00 94.06 195 THR A CA 1
ATOM 1580 C C . THR A 1 195 ? 6.131 5.011 -24.053 1.00 94.06 195 THR A C 1
ATOM 1582 O O . THR A 1 195 ? 6.396 5.712 -25.027 1.00 94.06 195 THR A O 1
ATOM 1585 N N . TRP A 1 196 ? 6.226 5.470 -22.803 1.00 93.06 196 TRP A N 1
ATOM 1586 C CA . TRP A 1 196 ? 6.764 6.791 -22.462 1.00 93.06 196 TRP A CA 1
ATOM 1587 C C . TRP A 1 196 ? 8.278 6.790 -22.675 1.00 93.06 196 TRP A C 1
ATOM 1589 O O . TRP A 1 196 ? 9.065 6.639 -21.734 1.00 93.06 196 TRP A O 1
ATOM 1599 N N . GLN A 1 197 ? 8.699 6.869 -23.938 1.00 90.44 197 GLN A N 1
ATOM 1600 C CA . GLN A 1 197 ? 10.080 6.608 -24.337 1.00 90.44 197 GLN A CA 1
ATOM 1601 C C . GLN A 1 197 ? 11.107 7.511 -23.648 1.00 90.44 197 GLN A C 1
ATOM 1603 O O . GLN A 1 197 ? 12.128 6.967 -23.225 1.00 90.44 197 GLN A O 1
ATOM 1608 N N . PRO A 1 198 ? 10.899 8.836 -23.494 1.00 88.94 198 PRO A N 1
ATOM 1609 C CA . PRO A 1 198 ? 11.875 9.670 -22.802 1.00 88.94 198 PRO A CA 1
ATOM 1610 C C . PRO A 1 198 ? 12.097 9.186 -21.369 1.00 88.94 198 PRO A C 1
ATOM 1612 O O . PRO A 1 198 ? 13.232 8.905 -20.981 1.00 88.94 198 PRO A O 1
ATOM 1615 N N . TRP A 1 199 ? 11.007 8.982 -20.621 1.00 90.38 199 TRP A N 1
ATOM 1616 C CA . TRP A 1 199 ? 11.063 8.469 -19.256 1.00 90.38 199 TRP A CA 1
ATOM 1617 C C . TRP A 1 199 ? 11.760 7.107 -19.206 1.00 90.38 199 TRP A C 1
ATOM 1619 O O . TRP A 1 199 ? 12.734 6.933 -18.471 1.00 90.38 199 TRP A O 1
ATOM 1629 N N . LEU A 1 200 ? 11.329 6.153 -20.029 1.00 90.62 200 LEU A N 1
ATOM 1630 C CA . LEU A 1 200 ? 11.825 4.785 -19.961 1.00 90.62 200 LEU A CA 1
ATOM 1631 C C . LEU A 1 200 ? 13.302 4.669 -20.387 1.00 90.62 200 LEU A C 1
ATOM 1633 O O . LEU A 1 200 ? 14.057 3.917 -19.769 1.00 90.62 200 LEU A O 1
ATOM 1637 N N . ARG A 1 201 ? 13.750 5.461 -21.373 1.00 88.56 201 ARG A N 1
ATOM 1638 C CA . ARG A 1 201 ? 15.165 5.557 -21.787 1.00 88.56 201 ARG A CA 1
ATOM 1639 C C . ARG A 1 201 ? 16.057 6.251 -20.757 1.00 88.56 201 ARG A C 1
ATOM 1641 O O . ARG A 1 201 ? 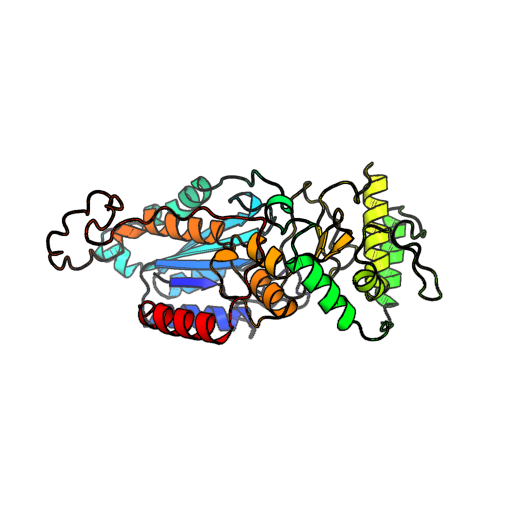17.269 6.097 -20.819 1.00 88.56 201 ARG A O 1
ATOM 1648 N N . SER A 1 202 ? 15.496 7.017 -19.823 1.00 87.19 202 SER A N 1
ATOM 1649 C CA . SER A 1 202 ? 16.279 7.596 -18.720 1.00 87.19 202 SER A CA 1
ATOM 1650 C C . SER A 1 202 ? 16.484 6.630 -17.552 1.00 87.19 202 SER A C 1
ATOM 1652 O O . SER A 1 202 ? 17.303 6.894 -16.672 1.00 87.19 202 SER A O 1
ATOM 1654 N N . MET A 1 203 ? 15.757 5.507 -17.530 1.00 89.69 203 MET A N 1
ATOM 1655 C CA . MET A 1 203 ? 15.902 4.503 -16.482 1.00 89.69 203 MET A CA 1
ATOM 1656 C C . MET A 1 203 ? 17.237 3.746 -16.598 1.00 89.69 203 MET A C 1
ATOM 1658 O O . MET A 1 203 ? 17.688 3.480 -17.708 1.00 89.69 203 MET A O 1
ATOM 1662 N N . PRO A 1 204 ? 17.843 3.316 -15.475 1.00 88.75 204 PRO A N 1
ATOM 1663 C CA . PRO A 1 204 ? 19.069 2.520 -15.499 1.00 88.75 204 PRO A CA 1
ATOM 1664 C C . PRO A 1 204 ? 18.878 1.152 -16.168 1.00 88.75 204 PRO A C 1
ATOM 1666 O O . PRO A 1 204 ? 17.820 0.537 -16.036 1.00 88.75 204 PRO A O 1
ATOM 1669 N N . GLU A 1 205 ? 19.942 0.581 -16.736 1.00 89.75 205 GLU A N 1
ATOM 1670 C CA . GLU A 1 205 ? 19.915 -0.747 -17.377 1.00 89.75 205 GLU A CA 1
ATOM 1671 C C . GLU A 1 205 ? 19.337 -1.873 -16.503 1.00 89.75 205 GLU A C 1
ATOM 1673 O O . GLU A 1 205 ? 18.671 -2.775 -17.009 1.00 89.75 205 GLU A O 1
ATOM 1678 N N . ARG A 1 206 ? 19.532 -1.825 -15.177 1.00 91.00 206 ARG A N 1
ATOM 1679 C CA . ARG A 1 206 ? 18.917 -2.791 -14.246 1.00 91.00 206 ARG A CA 1
ATOM 1680 C C . ARG A 1 206 ? 17.390 -2.818 -14.385 1.00 91.00 206 ARG A C 1
ATOM 1682 O O . ARG A 1 206 ? 16.768 -3.874 -14.260 1.00 91.00 206 ARG A O 1
ATOM 1689 N N . VAL A 1 207 ? 16.776 -1.656 -14.599 1.00 93.06 207 VAL A N 1
ATOM 1690 C CA . VAL A 1 207 ? 15.329 -1.516 -14.797 1.00 93.06 207 VAL A CA 1
ATOM 1691 C C . VAL A 1 207 ? 14.924 -2.104 -16.146 1.00 93.06 207 VAL A C 1
ATOM 1693 O O . VAL A 1 207 ? 13.956 -2.860 -16.206 1.00 93.06 207 VAL A O 1
ATOM 1696 N N . TRP A 1 208 ? 15.699 -1.841 -17.199 1.00 93.12 208 TRP A N 1
ATOM 1697 C CA . TRP A 1 208 ? 15.485 -2.432 -18.523 1.00 93.12 208 TRP A CA 1
ATOM 1698 C C . TRP A 1 208 ? 15.527 -3.960 -18.481 1.00 93.12 208 TRP A C 1
ATOM 1700 O O . TRP A 1 208 ? 14.581 -4.608 -18.921 1.00 93.12 208 TRP A O 1
ATOM 1710 N N . ASP A 1 209 ? 16.555 -4.544 -17.859 1.00 92.75 209 ASP A N 1
ATOM 1711 C CA . ASP A 1 209 ? 16.666 -6.001 -17.735 1.00 92.75 209 ASP A CA 1
ATOM 1712 C C . ASP A 1 209 ? 15.540 -6.593 -16.865 1.00 92.75 209 ASP A C 1
ATOM 1714 O O . ASP A 1 209 ? 15.034 -7.677 -17.154 1.00 92.75 209 ASP A O 1
ATOM 1718 N N . THR A 1 210 ? 15.073 -5.858 -15.846 1.00 94.50 210 THR A N 1
ATOM 1719 C CA . THR A 1 210 ? 13.889 -6.251 -15.058 1.00 94.50 210 THR A CA 1
ATOM 1720 C C . THR A 1 210 ? 12.633 -6.320 -15.932 1.00 94.50 210 THR A C 1
ATOM 1722 O O . THR A 1 210 ? 11.857 -7.269 -15.796 1.00 94.50 210 THR A O 1
ATOM 1725 N N . LEU A 1 211 ? 12.426 -5.354 -16.834 1.00 94.88 211 LEU A N 1
ATOM 1726 C CA . LEU A 1 211 ? 11.299 -5.353 -17.773 1.00 94.88 211 LEU A CA 1
ATOM 1727 C C . LEU A 1 211 ? 11.397 -6.495 -18.782 1.00 94.88 211 LEU A C 1
ATOM 1729 O O . LEU A 1 211 ? 10.427 -7.231 -18.947 1.00 94.88 211 LEU A O 1
ATOM 1733 N N . ASP A 1 212 ? 12.565 -6.693 -19.397 1.00 95.06 212 ASP A N 1
ATOM 1734 C CA . ASP A 1 212 ? 12.789 -7.797 -20.335 1.00 95.06 212 ASP A CA 1
ATOM 1735 C C . ASP A 1 212 ? 12.556 -9.159 -19.677 1.00 95.06 212 ASP A C 1
ATOM 1737 O O . ASP A 1 212 ? 11.912 -10.033 -20.257 1.00 95.06 212 ASP A O 1
ATOM 1741 N N . ALA A 1 213 ? 13.041 -9.350 -18.450 1.00 95.25 213 ALA A N 1
ATOM 1742 C CA . ALA A 1 213 ? 12.847 -10.602 -17.739 1.00 95.25 213 ALA A CA 1
ATOM 1743 C C . ALA A 1 213 ? 11.390 -10.833 -17.323 1.00 95.25 213 ALA A C 1
ATOM 1745 O O . ALA A 1 213 ? 10.916 -11.964 -17.412 1.00 95.25 213 ALA A O 1
ATOM 1746 N N . ASN A 1 214 ? 10.664 -9.791 -16.898 1.00 94.69 214 ASN A N 1
ATOM 1747 C CA . ASN A 1 214 ? 9.228 -9.909 -16.630 1.00 94.69 214 ASN A CA 1
ATOM 1748 C C . ASN A 1 214 ? 8.455 -10.231 -17.915 1.00 94.69 214 ASN A C 1
ATOM 1750 O O . ASN A 1 214 ? 7.629 -11.141 -17.905 1.00 94.69 214 ASN A O 1
ATOM 1754 N N . PHE A 1 215 ? 8.775 -9.567 -19.028 1.00 95.19 215 PHE A N 1
ATOM 1755 C CA . PHE A 1 215 ? 8.180 -9.844 -20.334 1.00 95.19 215 PHE A CA 1
ATOM 1756 C C . PHE A 1 215 ? 8.402 -11.303 -20.755 1.00 95.19 215 PHE A C 1
ATOM 1758 O O . PHE A 1 215 ? 7.448 -12.014 -21.063 1.00 95.19 215 PHE A O 1
ATOM 1765 N N . LEU A 1 216 ? 9.644 -11.790 -20.677 1.00 95.75 216 LEU A N 1
ATOM 1766 C CA . LEU A 1 216 ? 9.986 -13.187 -20.961 1.00 95.75 216 LEU A CA 1
ATOM 1767 C C . LEU A 1 216 ? 9.268 -14.163 -20.022 1.00 95.75 216 LEU A C 1
ATOM 1769 O O . LEU A 1 216 ? 8.764 -15.185 -20.480 1.00 95.75 216 LEU A O 1
ATOM 1773 N N . ARG A 1 217 ? 9.176 -13.846 -18.724 1.00 94.44 217 ARG A N 1
ATOM 1774 C CA . ARG A 1 217 ? 8.448 -14.668 -17.747 1.00 94.44 217 ARG A CA 1
ATOM 1775 C C . ARG A 1 217 ? 6.983 -14.818 -18.152 1.00 94.44 217 ARG A C 1
ATOM 1777 O O . ARG A 1 217 ? 6.464 -15.928 -18.132 1.00 94.44 217 ARG A O 1
ATOM 1784 N N . LYS A 1 218 ? 6.332 -13.729 -18.568 1.00 94.25 218 LYS A N 1
ATOM 1785 C CA . LYS A 1 218 ? 4.920 -13.764 -18.976 1.00 94.25 218 LYS A CA 1
ATOM 1786 C C . LYS A 1 218 ? 4.704 -14.476 -20.305 1.00 94.25 218 LYS A C 1
ATOM 1788 O O . LYS A 1 218 ? 3.747 -15.237 -20.423 1.00 94.25 218 LYS A O 1
ATOM 1793 N N . LEU A 1 219 ? 5.645 -14.355 -21.240 1.00 93.81 219 LEU A N 1
ATOM 1794 C CA . LEU A 1 219 ? 5.629 -15.164 -22.458 1.00 93.81 219 LEU A CA 1
ATOM 1795 C C . LEU A 1 219 ? 5.716 -16.666 -22.159 1.00 93.81 219 LEU A C 1
ATOM 1797 O O . LEU A 1 219 ? 4.982 -17.439 -22.769 1.00 93.81 219 LEU A O 1
ATOM 1801 N N . VAL A 1 220 ? 6.553 -17.082 -21.200 1.00 93.62 220 VAL A N 1
ATOM 1802 C CA . VAL A 1 220 ? 6.612 -18.483 -20.738 1.00 93.62 220 VAL A CA 1
ATOM 1803 C C . VAL A 1 220 ? 5.297 -18.910 -20.073 1.00 93.62 220 VAL A C 1
ATOM 1805 O O . VAL A 1 220 ? 4.852 -20.036 -20.270 1.00 93.62 220 VAL A O 1
ATOM 1808 N N . GLU A 1 221 ? 4.638 -18.009 -19.339 1.00 92.94 221 GLU A N 1
ATOM 1809 C CA . GLU A 1 221 ? 3.288 -18.220 -18.787 1.00 92.94 221 GLU A CA 1
ATOM 1810 C C . GLU A 1 221 ? 2.175 -18.208 -19.863 1.00 92.94 221 GLU A C 1
ATOM 1812 O O . GLU A 1 221 ? 1.019 -18.492 -19.551 1.00 92.94 221 GLU A O 1
ATOM 1817 N N . GLY A 1 222 ? 2.502 -17.913 -21.127 1.00 94.31 222 GLY A N 1
ATOM 1818 C CA . GLY A 1 222 ? 1.593 -18.022 -22.268 1.00 94.31 222 GLY A CA 1
ATOM 1819 C C . GLY A 1 222 ? 0.874 -16.731 -22.664 1.00 94.31 222 GLY A C 1
ATOM 1820 O O . GLY A 1 222 ? -0.111 -16.801 -23.400 1.00 94.31 222 GLY A O 1
ATOM 1821 N N . TYR A 1 223 ? 1.322 -15.556 -22.205 1.00 94.81 223 TYR A N 1
ATOM 1822 C CA . TYR A 1 223 ? 0.713 -14.287 -22.613 1.00 94.81 223 TYR A CA 1
ATOM 1823 C C . TYR A 1 223 ? 1.705 -13.125 -22.739 1.00 94.81 223 TYR A C 1
ATOM 1825 O O . TYR A 1 223 ? 2.729 -13.057 -22.064 1.00 94.81 223 TYR A O 1
ATOM 1833 N N . ASP A 1 224 ? 1.361 -12.160 -23.588 1.00 93.88 224 ASP A N 1
ATOM 1834 C CA . ASP A 1 224 ? 2.084 -10.894 -23.688 1.00 93.88 224 ASP A CA 1
ATOM 1835 C C . ASP A 1 224 ? 1.586 -9.913 -22.612 1.00 93.88 224 ASP A C 1
ATOM 1837 O O . ASP A 1 224 ? 0.405 -9.549 -22.578 1.00 93.88 224 ASP A O 1
ATOM 1841 N N . MET A 1 225 ? 2.490 -9.479 -21.727 1.00 93.44 225 MET A N 1
ATOM 1842 C CA . MET A 1 225 ? 2.161 -8.557 -20.638 1.00 93.44 225 MET A CA 1
ATOM 1843 C C . MET A 1 225 ? 1.747 -7.159 -21.114 1.00 93.44 225 MET A C 1
ATOM 1845 O O . MET A 1 225 ? 1.038 -6.481 -20.378 1.00 93.44 225 MET A O 1
ATOM 1849 N N . ASN A 1 226 ? 2.116 -6.746 -22.330 1.00 92.94 226 ASN A N 1
ATOM 1850 C CA . ASN A 1 226 ? 1.735 -5.448 -22.900 1.00 92.94 226 ASN A CA 1
ATOM 1851 C C . ASN A 1 226 ? 0.233 -5.376 -23.225 1.00 92.94 226 ASN A C 1
ATOM 1853 O O . ASN A 1 226 ? -0.346 -4.299 -23.279 1.00 92.94 226 ASN A O 1
ATOM 1857 N N . HIS A 1 227 ? -0.419 -6.532 -23.380 1.00 92.69 227 HIS A N 1
ATOM 1858 C CA . HIS A 1 227 ? -1.848 -6.647 -23.682 1.00 92.69 227 HIS A CA 1
ATOM 1859 C C . HIS A 1 227 ? -2.699 -6.984 -22.448 1.00 92.69 227 HIS A C 1
ATOM 1861 O O . HIS A 1 227 ? -3.886 -7.302 -22.567 1.00 92.69 227 HIS A O 1
ATOM 1867 N N . LYS A 1 228 ? -2.097 -6.986 -21.253 1.00 93.38 228 LYS A N 1
ATOM 1868 C CA . LYS A 1 228 ? -2.774 -7.258 -19.980 1.00 93.38 228 LYS A CA 1
ATOM 1869 C C . LYS A 1 228 ? -2.465 -6.145 -19.007 1.00 93.38 228 LYS A C 1
ATOM 1871 O O . LYS A 1 228 ? -1.325 -5.721 -18.900 1.00 93.38 228 LYS A O 1
ATOM 1876 N N . GLU A 1 229 ? -3.462 -5.716 -18.247 1.00 93.31 229 GLU A N 1
ATOM 1877 C CA . GLU A 1 229 ? -3.262 -4.700 -17.224 1.00 93.31 229 GLU A CA 1
ATOM 1878 C C . GLU A 1 229 ? -2.453 -5.274 -16.053 1.00 93.31 229 GLU A C 1
ATOM 1880 O O . GLU A 1 229 ? -2.960 -6.043 -15.224 1.00 93.31 229 GLU A O 1
ATOM 1885 N N . ARG A 1 230 ? -1.165 -4.927 -16.023 1.00 94.50 230 ARG A N 1
ATOM 1886 C CA . ARG A 1 230 ? -0.213 -5.278 -14.969 1.00 94.50 230 ARG A CA 1
ATOM 1887 C C . ARG A 1 230 ? 0.443 -4.012 -14.442 1.00 94.50 230 ARG A C 1
ATOM 1889 O O . ARG A 1 230 ? 0.615 -3.035 -15.168 1.00 94.50 230 ARG A O 1
ATOM 1896 N N . CYS A 1 231 ? 0.857 -4.078 -13.183 1.00 95.12 231 CYS A N 1
ATOM 1897 C CA . CYS A 1 231 ? 1.690 -3.066 -12.557 1.00 95.12 231 CYS A CA 1
ATOM 1898 C C . CYS A 1 231 ? 2.923 -3.747 -11.969 1.00 95.12 231 CYS A C 1
ATOM 1900 O O . CYS A 1 231 ? 2.796 -4.575 -11.065 1.00 95.12 231 CYS A O 1
ATOM 1902 N N . ILE A 1 232 ? 4.092 -3.433 -12.521 1.00 95.12 232 ILE A N 1
ATOM 1903 C CA . ILE A 1 232 ? 5.380 -4.023 -12.155 1.00 95.12 232 ILE A CA 1
ATOM 1904 C C . ILE A 1 232 ? 6.147 -2.999 -11.323 1.00 95.12 232 ILE A C 1
ATOM 1906 O O . ILE A 1 232 ? 6.392 -1.888 -11.776 1.00 95.12 232 ILE A O 1
ATOM 1910 N N . GLU A 1 233 ? 6.547 -3.358 -10.108 1.00 93.81 233 GLU A N 1
ATOM 1911 C CA . GLU A 1 233 ? 7.348 -2.488 -9.248 1.00 93.81 233 GLU A CA 1
ATOM 1912 C C . GLU A 1 233 ? 8.841 -2.577 -9.620 1.00 93.81 233 GLU A C 1
ATOM 1914 O O . GLU A 1 233 ? 9.586 -3.438 -9.144 1.00 93.81 233 GLU A O 1
ATOM 1919 N N . LEU A 1 234 ? 9.292 -1.672 -10.492 1.00 94.31 234 LEU A N 1
ATOM 1920 C CA . LEU A 1 234 ? 10.639 -1.688 -11.071 1.00 94.31 234 LEU A CA 1
ATOM 1921 C C . LEU A 1 234 ? 11.743 -1.266 -10.094 1.00 94.31 234 LEU A C 1
ATOM 1923 O O . LEU A 1 234 ? 12.922 -1.518 -10.360 1.00 94.31 234 LEU A O 1
ATOM 1927 N N . SER A 1 235 ? 11.408 -0.659 -8.950 1.00 90.62 235 SER A N 1
ATOM 1928 C CA . SER A 1 235 ? 12.408 -0.333 -7.921 1.00 90.62 235 SER A CA 1
ATOM 1929 C C . SER A 1 235 ? 12.966 -1.580 -7.229 1.00 90.62 235 SER A C 1
ATOM 1931 O O . SER A 1 235 ? 14.075 -1.547 -6.692 1.00 90.62 235 SER A O 1
ATOM 1933 N N . GLN A 1 236 ? 12.226 -2.690 -7.252 1.00 85.19 236 GLN A N 1
ATOM 1934 C CA . GLN A 1 236 ? 12.610 -3.923 -6.576 1.00 85.19 236 GLN A CA 1
ATOM 1935 C C . GLN A 1 236 ? 13.515 -4.798 -7.453 1.00 85.19 236 GLN A C 1
ATOM 1937 O O . GLN A 1 236 ? 13.659 -4.608 -8.663 1.00 85.19 236 GLN A O 1
ATOM 1942 N N . GLY A 1 237 ? 14.178 -5.763 -6.812 1.00 84.19 237 GLY A N 1
ATOM 1943 C CA . GLY A 1 237 ? 14.948 -6.786 -7.516 1.00 84.19 237 GLY A CA 1
ATOM 1944 C C . GLY A 1 237 ? 14.042 -7.745 -8.292 1.00 84.19 237 GLY A C 1
ATOM 1945 O O . GLY A 1 237 ? 12.932 -8.045 -7.851 1.00 84.19 237 GLY A O 1
ATOM 1946 N N . ILE A 1 238 ? 14.560 -8.269 -9.404 1.00 87.88 238 ILE A N 1
ATOM 1947 C CA . ILE A 1 238 ? 13.906 -9.233 -10.311 1.00 87.88 238 ILE A CA 1
ATOM 1948 C C . ILE A 1 238 ? 13.314 -10.477 -9.619 1.00 87.88 238 ILE A C 1
ATOM 1950 O O . ILE A 1 238 ? 12.366 -11.085 -10.108 1.00 87.88 238 ILE A O 1
ATOM 1954 N N . ASP A 1 239 ? 13.879 -10.856 -8.477 1.00 86.38 239 ASP A N 1
ATOM 1955 C CA . ASP A 1 239 ? 13.486 -12.006 -7.668 1.00 86.38 239 ASP A CA 1
ATOM 1956 C C . ASP A 1 239 ? 12.452 -11.671 -6.582 1.00 86.38 239 ASP A C 1
ATOM 1958 O O . ASP A 1 239 ? 11.832 -12.576 -6.031 1.00 86.38 239 ASP A O 1
ATOM 1962 N N . ARG A 1 240 ? 12.258 -10.383 -6.271 1.00 85.62 240 ARG A N 1
ATOM 1963 C CA . ARG A 1 240 ? 11.202 -9.905 -5.365 1.00 85.62 240 ARG A CA 1
ATOM 1964 C C . ARG A 1 240 ? 9.935 -9.555 -6.132 1.00 85.62 240 ARG A C 1
ATOM 1966 O O . ARG A 1 240 ? 8.842 -9.892 -5.689 1.00 85.62 240 ARG A O 1
ATOM 1973 N N . GLU A 1 241 ? 10.087 -8.891 -7.275 1.00 88.56 241 GLU A N 1
ATOM 1974 C CA . GLU A 1 241 ? 8.974 -8.538 -8.151 1.00 88.56 241 GLU A CA 1
ATOM 1975 C C . GLU A 1 241 ? 8.791 -9.609 -9.232 1.00 88.56 241 GLU A C 1
ATOM 1977 O O . GLU A 1 241 ? 9.313 -9.529 -10.348 1.00 88.56 241 GLU A O 1
ATOM 1982 N N . VAL A 1 242 ? 8.072 -10.665 -8.846 1.00 86.81 242 VAL A N 1
ATOM 1983 C CA . VAL A 1 242 ? 7.752 -11.797 -9.724 1.00 86.81 242 VAL A CA 1
ATOM 1984 C C . VAL A 1 242 ? 6.425 -11.636 -10.474 1.00 86.81 242 VAL A C 1
ATOM 1986 O O . VAL A 1 242 ? 6.103 -12.454 -11.336 1.00 86.81 242 VAL A O 1
ATOM 1989 N N . ASP A 1 243 ? 5.668 -10.580 -10.168 1.00 87.88 243 ASP A N 1
ATOM 1990 C CA . ASP A 1 243 ? 4.377 -10.260 -10.765 1.00 87.88 243 ASP A CA 1
ATOM 1991 C C . ASP A 1 243 ? 3.390 -11.446 -10.775 1.00 87.88 243 ASP A C 1
ATOM 1993 O O . ASP A 1 243 ? 2.875 -11.862 -11.809 1.00 87.88 243 ASP A O 1
ATOM 1997 N N . THR A 1 244 ? 3.115 -12.024 -9.604 1.00 89.19 244 THR A N 1
ATOM 1998 C CA . THR A 1 244 ? 2.171 -13.152 -9.419 1.00 89.19 244 THR A CA 1
ATOM 1999 C C . THR A 1 244 ? 0.726 -12.712 -9.168 1.00 89.19 244 THR A C 1
ATOM 2001 O O . THR A 1 244 ? -0.160 -13.537 -8.953 1.00 89.19 244 THR A O 1
ATOM 2004 N N . ARG A 1 245 ? 0.470 -11.401 -9.165 1.00 91.88 245 ARG A N 1
ATOM 2005 C CA . ARG A 1 245 ? -0.846 -10.813 -8.871 1.00 91.88 245 ARG A CA 1
ATOM 2006 C C . ARG A 1 245 ? -1.861 -11.159 -9.964 1.00 91.88 245 ARG A C 1
ATOM 2008 O O . ARG A 1 245 ? -1.475 -11.494 -11.081 1.00 91.88 245 ARG A O 1
ATOM 2015 N N . ALA A 1 246 ? -3.155 -11.036 -9.671 1.00 92.31 246 ALA A N 1
ATOM 2016 C CA . ALA A 1 246 ? -4.212 -11.132 -10.683 1.00 92.31 246 ALA A CA 1
ATOM 2017 C C . ALA A 1 246 ? -4.180 -9.928 -11.646 1.00 92.31 246 ALA A C 1
ATOM 2019 O O . ALA A 1 246 ? -3.61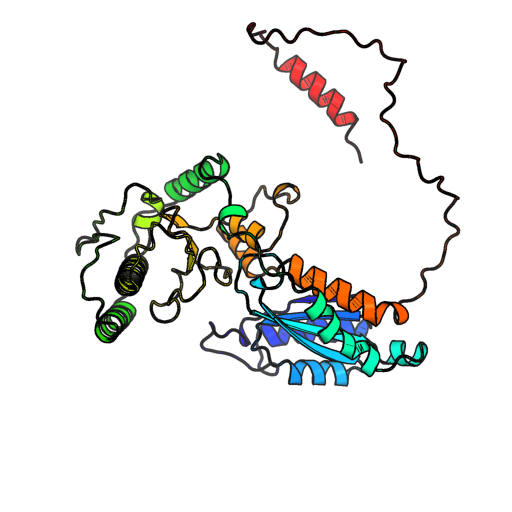2 -8.884 -11.321 1.00 92.31 246 ALA A O 1
ATOM 2020 N N . TYR A 1 247 ? -4.761 -10.068 -12.840 1.00 93.56 247 TYR A N 1
ATOM 2021 C CA . TYR A 1 247 ? -4.891 -8.952 -13.785 1.00 93.56 247 TYR A CA 1
ATOM 2022 C C . TYR A 1 247 ? -5.691 -7.800 -13.174 1.00 93.56 247 TYR A C 1
ATOM 2024 O O . TYR A 1 247 ? -6.647 -8.033 -12.435 1.00 93.56 247 TYR A O 1
ATOM 2032 N N . GLY A 1 248 ? -5.271 -6.568 -13.458 1.00 94.50 248 GLY A N 1
ATOM 2033 C CA . GLY A 1 248 ? -5.913 -5.366 -12.931 1.00 94.50 248 GLY A CA 1
ATOM 2034 C C . GLY A 1 248 ? -5.749 -5.151 -11.424 1.00 94.50 248 GLY A C 1
ATOM 2035 O O . GLY A 1 248 ? -6.379 -4.250 -10.888 1.00 94.50 248 GLY A O 1
ATOM 2036 N N . ILE A 1 249 ? -4.930 -5.949 -10.724 1.00 96.50 249 ILE A N 1
ATOM 2037 C CA . ILE A 1 249 ? -4.600 -5.736 -9.307 1.00 96.50 249 ILE A CA 1
ATOM 2038 C C . ILE A 1 249 ? -3.169 -5.216 -9.184 1.00 96.50 249 ILE A C 1
ATOM 2040 O O . ILE A 1 249 ? -2.212 -5.907 -9.541 1.00 96.50 249 ILE A O 1
ATOM 2044 N N . VAL A 1 250 ? -3.012 -4.021 -8.613 1.00 95.75 250 VAL A N 1
ATOM 2045 C CA . VAL A 1 250 ? -1.692 -3.430 -8.354 1.00 95.75 250 VAL A CA 1
ATOM 2046 C C . VAL A 1 250 ? -1.073 -3.969 -7.068 1.00 95.75 250 VAL A C 1
ATOM 2048 O O . VAL A 1 250 ? -1.766 -4.401 -6.144 1.00 95.75 250 VAL A O 1
ATOM 2051 N N . GLY A 1 251 ? 0.257 -3.934 -6.989 1.00 94.25 251 GLY A N 1
ATOM 2052 C CA . GLY A 1 251 ? 0.978 -4.177 -5.743 1.00 94.25 251 GLY A CA 1
ATOM 2053 C C . GLY A 1 251 ? 0.831 -3.035 -4.734 1.00 94.25 251 GLY A C 1
ATOM 2054 O O . GLY A 1 251 ? 0.277 -1.970 -5.022 1.00 94.25 251 GLY A O 1
ATOM 2055 N N . CYS A 1 252 ? 1.370 -3.254 -3.534 1.00 93.44 252 CYS A N 1
ATOM 2056 C CA . CYS A 1 252 ? 1.520 -2.202 -2.537 1.00 93.44 252 CYS A CA 1
ATOM 2057 C C . CYS A 1 252 ? 2.418 -1.092 -3.096 1.00 93.44 252 CYS A C 1
ATOM 2059 O O . CYS A 1 252 ? 3.597 -1.319 -3.356 1.00 93.44 252 CYS A O 1
ATOM 2061 N N . ILE A 1 253 ? 1.861 0.109 -3.228 1.00 94.19 253 ILE A N 1
ATOM 2062 C CA . ILE A 1 253 ? 2.601 1.294 -3.661 1.00 94.19 253 ILE A CA 1
ATOM 2063 C C . ILE A 1 253 ? 3.573 1.687 -2.549 1.00 94.19 253 ILE A C 1
ATOM 2065 O O . ILE A 1 253 ? 3.165 1.859 -1.397 1.00 94.19 253 ILE A O 1
ATOM 2069 N N . THR A 1 254 ? 4.858 1.798 -2.881 1.00 91.88 254 THR A N 1
ATOM 2070 C CA . THR A 1 254 ? 5.889 2.229 -1.930 1.00 91.88 254 THR A CA 1
ATOM 2071 C C . THR A 1 254 ? 6.230 3.714 -2.116 1.00 91.88 254 THR A C 1
ATOM 2073 O O . THR A 1 254 ? 6.138 4.214 -3.241 1.00 91.88 254 THR A O 1
ATOM 2076 N N . PRO A 1 255 ? 6.650 4.427 -1.048 1.00 91.50 255 PRO A N 1
ATOM 2077 C CA . PRO A 1 255 ? 6.922 5.868 -1.107 1.00 91.50 255 PRO A CA 1
ATOM 2078 C C . PRO A 1 255 ? 7.940 6.303 -2.170 1.00 91.50 255 PRO A C 1
ATOM 2080 O O . PRO A 1 255 ? 7.863 7.418 -2.669 1.00 91.50 255 PRO A O 1
ATOM 2083 N N . SER A 1 256 ? 8.886 5.429 -2.515 1.00 91.38 256 SER A N 1
ATOM 2084 C CA . SER A 1 256 ? 9.939 5.685 -3.511 1.00 91.38 256 SER A CA 1
ATOM 2085 C C . SER A 1 256 ? 9.978 4.596 -4.588 1.00 91.38 256 SER A C 1
ATOM 2087 O O . SER A 1 256 ? 11.036 4.289 -5.135 1.00 91.38 256 SER A O 1
ATOM 2089 N N . GLY A 1 257 ? 8.832 3.956 -4.830 1.00 92.06 257 GLY A N 1
ATOM 2090 C CA . GLY A 1 257 ? 8.683 2.925 -5.850 1.00 92.06 257 GLY A CA 1
ATOM 2091 C C . GLY A 1 257 ? 8.765 3.481 -7.268 1.00 92.06 257 GLY A C 1
ATOM 2092 O O . GLY A 1 257 ? 8.596 4.676 -7.497 1.00 92.06 257 GLY A O 1
ATOM 2093 N N . ILE A 1 258 ? 8.976 2.578 -8.220 1.00 94.12 258 ILE A N 1
ATOM 2094 C CA . ILE A 1 258 ? 8.892 2.811 -9.662 1.00 94.12 258 ILE A CA 1
ATOM 2095 C C . ILE A 1 258 ? 7.819 1.856 -10.228 1.00 94.12 258 ILE A C 1
ATOM 2097 O O . ILE A 1 258 ? 8.142 0.901 -10.939 1.00 94.12 258 ILE A O 1
ATOM 2101 N N . PRO A 1 259 ? 6.537 2.043 -9.865 1.00 95.19 259 PRO A N 1
ATOM 2102 C CA . PRO A 1 259 ? 5.431 1.276 -10.431 1.00 95.19 259 PRO A CA 1
ATOM 2103 C C . PRO A 1 259 ? 5.279 1.557 -11.932 1.00 95.19 259 PRO A C 1
ATOM 2105 O O . PRO A 1 259 ? 5.096 2.701 -12.338 1.00 95.19 259 PRO A O 1
ATOM 2108 N N . TYR A 1 260 ? 5.325 0.510 -12.750 1.00 95.69 260 TYR A N 1
ATOM 2109 C CA . TYR A 1 260 ? 5.208 0.565 -14.205 1.00 95.69 260 TYR A CA 1
ATOM 2110 C C . TYR A 1 260 ? 3.945 -0.134 -14.689 1.00 95.69 260 TYR A C 1
ATOM 2112 O O . TYR A 1 260 ? 3.723 -1.303 -14.371 1.00 95.69 260 TYR A O 1
ATOM 2120 N N . LEU A 1 261 ? 3.147 0.566 -15.491 1.00 95.69 261 LEU A N 1
ATOM 2121 C CA . LEU A 1 261 ? 1.908 0.063 -16.071 1.00 95.69 261 LEU A CA 1
ATOM 2122 C C . LEU A 1 261 ? 2.171 -0.477 -17.474 1.00 95.69 261 LEU A C 1
ATOM 2124 O O . LEU A 1 261 ? 2.540 0.273 -18.376 1.00 95.69 261 LEU A O 1
ATOM 2128 N N . THR A 1 262 ? 1.935 -1.771 -17.677 1.00 95.06 262 THR A N 1
ATOM 2129 C CA . THR A 1 262 ? 2.276 -2.447 -18.940 1.00 95.06 262 THR A CA 1
ATOM 2130 C C . THR A 1 262 ? 1.453 -1.971 -20.132 1.00 95.06 262 THR A C 1
ATOM 2132 O O . THR A 1 262 ? 1.996 -1.865 -21.222 1.00 95.06 262 THR A O 1
ATOM 2135 N N . ILE A 1 263 ? 0.174 -1.643 -19.929 1.00 91.94 263 ILE A N 1
ATOM 2136 C CA . ILE A 1 263 ? -0.722 -1.180 -21.005 1.00 91.94 263 ILE A CA 1
ATOM 2137 C C . ILE A 1 263 ? -0.426 0.253 -21.461 1.00 91.94 263 ILE A C 1
ATOM 2139 O O . ILE A 1 263 ? -0.660 0.586 -22.615 1.00 91.94 263 ILE A O 1
ATOM 2143 N N . ARG A 1 264 ? 0.087 1.098 -20.558 1.00 92.31 264 ARG A N 1
ATOM 2144 C CA . ARG A 1 264 ? 0.502 2.475 -20.865 1.00 92.31 264 ARG A CA 1
ATOM 2145 C C . ARG A 1 264 ? 1.942 2.522 -21.356 1.00 92.31 264 ARG A C 1
ATOM 2147 O O . ARG A 1 264 ? 2.329 3.436 -22.062 1.00 92.31 264 ARG A O 1
ATOM 2154 N N . GLY A 1 265 ? 2.768 1.578 -20.917 1.00 94.44 265 GLY A N 1
ATOM 2155 C CA . GLY A 1 265 ? 4.196 1.634 -21.168 1.00 94.44 265 GLY A CA 1
ATOM 2156 C C . GLY A 1 265 ? 4.902 2.764 -20.412 1.00 94.44 265 GLY A C 1
ATOM 2157 O O . GLY A 1 265 ? 5.946 3.234 -20.858 1.00 94.44 265 GLY A O 1
ATOM 2158 N N . GLY A 1 266 ? 4.352 3.189 -19.273 1.00 94.06 266 GLY A N 1
ATOM 2159 C CA . GLY A 1 266 ? 4.837 4.319 -18.483 1.00 94.06 266 GLY A CA 1
ATOM 2160 C C . GLY A 1 266 ? 4.656 4.112 -16.975 1.00 94.06 266 GLY A C 1
ATOM 2161 O O . GLY A 1 266 ? 4.136 3.074 -16.545 1.00 94.06 266 GLY A O 1
ATOM 2162 N N . PRO A 1 267 ? 5.100 5.073 -16.151 1.00 94.69 267 PRO A N 1
ATOM 2163 C CA . PRO A 1 267 ? 4.952 5.003 -14.709 1.00 94.69 267 PRO A CA 1
ATOM 2164 C C . PRO A 1 267 ? 3.490 5.198 -14.284 1.00 94.69 267 PRO A C 1
ATOM 2166 O O . PRO A 1 267 ? 2.696 5.846 -14.969 1.00 94.69 267 PRO A O 1
ATOM 2169 N N . LEU A 1 268 ? 3.150 4.669 -13.109 1.00 94.62 268 LEU A N 1
ATOM 2170 C CA . LEU A 1 268 ? 1.989 5.126 -12.349 1.00 94.62 268 LEU A CA 1
ATOM 2171 C C . LEU A 1 268 ? 2.319 6.503 -11.753 1.00 94.62 268 LEU A C 1
ATOM 2173 O O . LEU A 1 268 ? 3.323 6.656 -11.051 1.00 94.62 268 LEU A O 1
ATOM 2177 N N . CYS A 1 269 ? 1.497 7.506 -12.045 1.00 93.19 269 CYS A N 1
ATOM 2178 C CA . CYS A 1 269 ? 1.743 8.878 -11.612 1.00 93.19 269 CYS A CA 1
ATOM 2179 C C . CYS A 1 269 ? 1.353 9.094 -10.143 1.00 93.19 269 CYS A C 1
ATOM 2181 O O . CYS A 1 269 ? 0.532 8.370 -9.583 1.00 93.19 269 CYS A O 1
ATOM 2183 N N . GLY A 1 270 ? 1.874 10.152 -9.519 1.00 92.81 270 GLY A N 1
ATOM 2184 C CA . GLY A 1 270 ? 1.612 10.454 -8.110 1.00 92.81 270 GLY A CA 1
ATOM 2185 C C . GLY A 1 270 ? 0.125 10.662 -7.793 1.00 92.81 270 GLY A C 1
ATOM 2186 O O . GLY A 1 270 ? -0.369 10.153 -6.788 1.00 92.81 270 GLY A O 1
ATOM 2187 N N . LEU A 1 271 ? -0.614 11.344 -8.677 1.00 92.38 271 LEU A N 1
ATOM 2188 C CA . LEU A 1 271 ? -2.072 11.498 -8.553 1.00 92.38 271 LEU A CA 1
ATOM 2189 C C . LEU A 1 271 ? -2.796 10.147 -8.606 1.00 92.38 271 LEU A C 1
ATOM 2191 O O . LEU A 1 271 ? -3.680 9.867 -7.802 1.00 92.38 271 LEU A O 1
ATOM 2195 N N . GLU A 1 272 ? -2.392 9.276 -9.520 1.00 94.69 272 GLU A N 1
ATOM 2196 C CA . GLU A 1 272 ? -3.002 7.958 -9.685 1.00 94.69 272 GLU A CA 1
ATOM 2197 C C . GLU A 1 272 ? -2.702 7.047 -8.493 1.00 94.69 272 GLU A C 1
ATOM 2199 O O . GLU A 1 272 ? -3.575 6.325 -8.011 1.00 94.69 272 GLU A O 1
ATOM 2204 N N . SER A 1 273 ? -1.491 7.144 -7.945 1.00 95.88 273 SER A N 1
ATOM 2205 C CA . SER A 1 273 ? -1.109 6.481 -6.704 1.00 95.88 273 SER A CA 1
ATOM 2206 C C . SER A 1 273 ? -1.999 6.889 -5.528 1.00 95.88 273 SER A C 1
ATOM 2208 O O . SER A 1 273 ? -2.365 6.029 -4.723 1.00 95.88 273 SER A O 1
ATOM 2210 N N . LEU A 1 274 ? -2.391 8.167 -5.431 1.00 95.12 274 LEU A N 1
ATOM 2211 C CA . LEU A 1 274 ? -3.344 8.644 -4.420 1.00 95.12 274 LEU A CA 1
ATOM 2212 C C . LEU A 1 274 ? -4.759 8.110 -4.666 1.00 95.12 274 LEU A C 1
ATOM 2214 O O . LEU A 1 274 ? -5.414 7.664 -3.720 1.00 95.12 274 LEU A O 1
ATOM 2218 N N . SER A 1 275 ? -5.209 8.088 -5.923 1.00 94.81 275 SER A N 1
ATOM 2219 C CA . SER A 1 275 ? -6.496 7.492 -6.309 1.00 94.81 275 SER A CA 1
ATOM 2220 C C . SER A 1 275 ? -6.581 6.021 -5.885 1.00 94.81 275 SER A C 1
ATOM 2222 O O . SER A 1 275 ? -7.565 5.585 -5.285 1.00 94.81 275 SER A O 1
ATOM 2224 N N . LEU A 1 276 ? -5.490 5.267 -6.056 1.00 96.06 276 LEU A N 1
ATOM 2225 C CA . LEU A 1 276 ? -5.380 3.873 -5.616 1.00 96.06 276 LEU A CA 1
ATOM 2226 C C . LEU A 1 276 ? -5.308 3.691 -4.087 1.00 96.06 276 LEU A C 1
ATOM 2228 O O . LEU A 1 276 ? -5.425 2.562 -3.612 1.00 96.06 276 LEU A O 1
ATOM 2232 N N . GLN A 1 277 ? -5.165 4.767 -3.301 1.00 96.00 277 GLN A N 1
ATOM 2233 C CA . GLN A 1 277 ? -5.411 4.763 -1.849 1.00 96.00 277 GLN A CA 1
ATOM 2234 C C . GLN A 1 277 ? -6.863 5.118 -1.486 1.00 96.00 277 GLN A C 1
ATOM 2236 O O . GLN A 1 277 ? -7.202 5.209 -0.304 1.00 96.00 277 GLN A O 1
ATOM 2241 N N . GLY A 1 278 ? -7.734 5.286 -2.484 1.00 94.56 278 GLY A N 1
ATOM 2242 C CA . GLY A 1 278 ? -9.135 5.663 -2.325 1.00 94.56 278 GLY A CA 1
ATOM 2243 C C . GLY A 1 278 ? -9.323 7.132 -1.950 1.00 94.56 278 GLY A C 1
ATOM 2244 O O . GLY A 1 278 ? -10.292 7.464 -1.262 1.00 94.56 278 GLY A O 1
ATOM 2245 N N . LEU A 1 279 ? -8.383 8.002 -2.329 1.00 92.50 279 LEU A N 1
ATOM 2246 C CA . LEU A 1 279 ? -8.476 9.435 -2.070 1.00 92.50 279 LEU A CA 1
ATOM 2247 C C . LEU A 1 279 ? -9.183 10.158 -3.233 1.00 92.50 279 LEU A C 1
ATOM 2249 O O . LEU A 1 279 ? -8.798 9.962 -4.385 1.00 92.50 279 LEU A O 1
ATOM 2253 N N . PRO A 1 280 ? -10.192 11.006 -2.954 1.00 87.25 280 PRO A N 1
ATOM 2254 C CA . PRO A 1 280 ? -10.920 11.740 -3.987 1.00 87.25 280 PRO A CA 1
ATOM 2255 C C . PRO A 1 280 ? -10.073 12.900 -4.525 1.00 87.25 280 PRO A C 1
ATOM 2257 O O . PRO A 1 280 ? -9.968 13.947 -3.884 1.00 87.25 280 PRO A O 1
ATOM 2260 N N . LEU A 1 281 ? -9.452 12.710 -5.693 1.00 84.19 281 LEU A N 1
ATOM 2261 C CA . LEU A 1 281 ? -8.549 13.698 -6.301 1.00 84.19 281 LEU A CA 1
ATOM 2262 C C . LEU A 1 281 ? -9.227 15.049 -6.571 1.00 84.19 281 LEU A C 1
ATOM 2264 O O . LEU A 1 281 ? -8.576 16.082 -6.481 1.00 84.19 281 LEU A O 1
ATOM 2268 N N . ASP A 1 282 ? -10.532 15.048 -6.845 1.00 82.19 282 ASP A N 1
ATOM 2269 C CA . ASP A 1 282 ? -11.367 16.235 -7.066 1.00 82.19 282 ASP A CA 1
ATOM 2270 C C . ASP A 1 282 ? -11.551 17.101 -5.808 1.00 82.19 282 ASP A C 1
ATOM 2272 O O . ASP A 1 282 ? -11.937 18.263 -5.903 1.00 82.19 282 ASP A O 1
ATOM 2276 N N . ARG A 1 283 ? -11.273 16.546 -4.623 1.00 84.00 283 ARG A N 1
ATOM 2277 C CA . ARG A 1 283 ? -11.443 17.228 -3.328 1.00 84.00 283 ARG A CA 1
ATOM 2278 C C . ARG A 1 283 ? -10.126 17.548 -2.638 1.00 84.00 283 ARG A C 1
ATOM 2280 O O . ARG A 1 283 ? -10.138 18.137 -1.557 1.00 84.00 283 ARG A O 1
ATOM 2287 N N . LEU A 1 284 ? -9.005 17.127 -3.216 1.00 83.75 284 LEU A N 1
ATOM 2288 C CA . LEU A 1 284 ? -7.682 17.417 -2.689 1.00 83.75 284 LEU A CA 1
ATOM 2289 C C . LEU A 1 284 ? -7.118 18.657 -3.377 1.00 83.75 284 LEU A C 1
ATOM 2291 O O . LEU A 1 284 ? -7.067 18.743 -4.600 1.00 83.75 284 LEU A O 1
ATOM 2295 N N . ILE A 1 285 ? -6.653 19.612 -2.576 1.00 83.38 285 ILE A N 1
ATOM 2296 C CA . ILE A 1 285 ? -5.931 20.778 -3.082 1.00 83.38 285 ILE A CA 1
ATOM 2297 C C . ILE A 1 285 ? -4.476 20.348 -3.284 1.00 83.38 285 ILE A C 1
ATOM 2299 O O . ILE A 1 285 ? -3.682 20.400 -2.350 1.00 83.38 285 ILE A O 1
ATOM 2303 N N . LEU A 1 286 ? -4.163 19.873 -4.491 1.00 81.75 286 LEU A N 1
ATOM 2304 C CA . LEU A 1 286 ? -2.828 19.438 -4.909 1.00 81.75 286 LEU A CA 1
ATOM 2305 C C . LEU A 1 286 ? -2.334 20.416 -5.974 1.00 81.75 286 LEU A C 1
ATOM 2307 O O . LEU A 1 286 ? -2.715 20.317 -7.138 1.00 81.75 286 LEU A O 1
ATOM 2311 N N . ALA A 1 287 ? -1.566 21.419 -5.560 1.00 73.50 287 ALA A N 1
ATOM 2312 C CA . ALA A 1 287 ? -1.168 22.526 -6.437 1.00 73.50 287 ALA A CA 1
ATOM 2313 C C . ALA A 1 287 ? 0.344 22.756 -6.477 1.00 73.50 287 ALA A C 1
ATOM 2315 O O . ALA A 1 287 ? 0.826 23.500 -7.329 1.00 73.50 287 ALA A O 1
ATOM 2316 N N . ARG A 1 288 ? 1.097 22.176 -5.538 1.00 83.50 288 ARG A N 1
ATOM 2317 C CA . ARG A 1 288 ? 2.530 22.465 -5.358 1.00 83.50 288 ARG A CA 1
ATOM 2318 C C . ARG A 1 288 ? 3.392 21.218 -5.243 1.00 83.50 288 ARG A C 1
ATOM 2320 O O . ARG A 1 288 ? 4.607 21.309 -5.376 1.00 83.50 288 ARG A O 1
ATOM 2327 N N . GLU A 1 289 ? 2.764 20.083 -4.992 1.00 91.00 289 GLU A N 1
ATOM 2328 C CA . GLU A 1 289 ? 3.402 18.812 -4.733 1.00 91.00 289 GLU A CA 1
ATOM 2329 C C . GLU A 1 289 ? 3.947 18.220 -6.034 1.00 91.00 289 GLU A C 1
ATOM 2331 O O . GLU A 1 289 ? 3.252 18.073 -7.041 1.00 91.00 289 GLU A O 1
ATOM 2336 N N . THR A 1 290 ? 5.216 17.846 -6.001 1.00 90.31 290 THR A N 1
ATOM 2337 C CA . THR A 1 290 ? 5.874 17.116 -7.079 1.00 90.31 290 THR A CA 1
ATOM 2338 C C . THR A 1 290 ? 5.347 15.682 -7.176 1.00 90.31 290 THR A C 1
ATOM 2340 O O . THR A 1 290 ? 4.816 15.119 -6.219 1.00 90.31 290 THR A O 1
ATOM 2343 N N . GLN A 1 291 ? 5.568 15.026 -8.321 1.00 90.56 291 GLN A N 1
ATOM 2344 C CA . GLN A 1 291 ? 5.202 13.612 -8.503 1.00 90.56 291 GLN A CA 1
ATOM 2345 C C . GLN A 1 291 ? 5.816 12.700 -7.428 1.00 90.56 291 GLN A C 1
ATOM 2347 O O . GLN A 1 291 ? 5.160 11.770 -6.961 1.00 90.56 291 GLN A O 1
ATOM 2352 N N . ALA A 1 292 ? 7.046 12.994 -6.995 1.00 89.94 292 ALA A N 1
ATOM 2353 C CA . ALA A 1 292 ? 7.721 12.250 -5.938 1.00 89.94 292 ALA A CA 1
ATOM 2354 C C . ALA A 1 292 ? 7.054 12.452 -4.566 1.00 89.94 292 ALA A C 1
ATOM 2356 O O . ALA A 1 292 ? 6.867 11.484 -3.832 1.00 89.94 292 ALA A O 1
ATOM 2357 N N . GLU A 1 293 ? 6.645 13.677 -4.229 1.00 94.00 293 GLU A N 1
ATOM 2358 C CA . GLU A 1 293 ? 5.945 13.966 -2.970 1.00 94.00 293 GLU A CA 1
ATOM 2359 C C . GLU A 1 293 ? 4.553 13.325 -2.937 1.00 94.00 293 GLU A C 1
ATOM 2361 O O . GLU A 1 293 ? 4.167 12.741 -1.925 1.00 94.00 293 GLU A O 1
ATOM 2366 N N . LEU A 1 294 ? 3.822 13.349 -4.057 1.00 94.12 294 LEU A N 1
ATOM 2367 C CA . LEU A 1 294 ? 2.529 12.669 -4.188 1.00 94.12 294 LEU A CA 1
ATOM 2368 C C . LEU A 1 294 ? 2.671 11.146 -4.039 1.00 94.12 294 LEU A C 1
ATOM 2370 O O . LEU A 1 294 ? 1.890 10.514 -3.326 1.00 94.12 294 LEU A O 1
ATOM 2374 N N . GLN A 1 295 ? 3.697 10.554 -4.656 1.00 93.56 295 GLN A N 1
ATOM 2375 C CA . GLN A 1 295 ? 4.027 9.136 -4.495 1.00 93.56 295 GLN A CA 1
ATOM 2376 C C . GLN A 1 295 ? 4.380 8.804 -3.039 1.00 93.56 295 GLN A C 1
ATOM 2378 O O . GLN A 1 295 ? 3.908 7.804 -2.491 1.00 93.56 295 GLN A O 1
ATOM 2383 N N . GLN A 1 296 ? 5.178 9.653 -2.389 1.00 94.12 296 GLN A N 1
ATOM 2384 C CA . GLN A 1 296 ? 5.549 9.496 -0.988 1.00 94.12 296 GLN A CA 1
ATOM 2385 C C . GLN A 1 296 ? 4.321 9.562 -0.073 1.00 94.12 296 GLN A C 1
ATOM 2387 O O . GLN A 1 296 ? 4.190 8.744 0.844 1.00 94.12 296 GLN A O 1
ATOM 2392 N N . LEU A 1 297 ? 3.401 10.490 -0.345 1.00 93.69 297 LEU A N 1
ATOM 2393 C CA . LEU A 1 297 ? 2.128 10.603 0.356 1.00 93.69 297 LEU A CA 1
ATOM 2394 C C . LEU A 1 297 ? 1.286 9.332 0.172 1.00 93.69 297 LEU A C 1
ATOM 2396 O O . LEU A 1 297 ? 0.851 8.743 1.160 1.00 93.69 297 LEU A O 1
ATOM 2400 N N . ALA A 1 298 ? 1.121 8.854 -1.064 1.00 94.75 298 ALA A N 1
ATOM 2401 C CA . ALA A 1 298 ? 0.359 7.643 -1.369 1.00 94.75 298 ALA A CA 1
ATOM 2402 C C . ALA A 1 298 ? 0.965 6.374 -0.741 1.00 94.75 298 ALA A C 1
ATOM 2404 O O . ALA A 1 298 ? 0.246 5.524 -0.212 1.00 94.75 298 ALA A O 1
ATOM 2405 N N . GLY A 1 299 ? 2.293 6.238 -0.759 1.00 92.75 299 GLY A N 1
ATOM 2406 C CA . GLY A 1 299 ? 2.981 5.087 -0.175 1.00 92.75 299 GLY A CA 1
ATOM 2407 C C . GLY A 1 299 ? 2.760 4.975 1.337 1.00 92.75 299 GLY A C 1
ATOM 2408 O O . GLY A 1 299 ? 2.525 3.877 1.853 1.00 92.75 299 GLY A O 1
ATOM 2409 N N . ASN A 1 300 ? 2.761 6.113 2.035 1.00 92.25 300 ASN A N 1
ATOM 2410 C CA . ASN A 1 300 ? 2.582 6.187 3.487 1.00 92.25 300 ASN A CA 1
ATOM 2411 C C . ASN A 1 300 ? 1.116 6.238 3.936 1.00 92.25 300 ASN A C 1
ATOM 2413 O O . ASN A 1 300 ? 0.822 5.888 5.077 1.00 92.25 300 ASN A O 1
ATOM 2417 N N . ALA A 1 301 ? 0.195 6.657 3.069 1.00 92.75 301 ALA A N 1
ATOM 2418 C CA . ALA A 1 301 ? -1.217 6.746 3.409 1.00 92.75 301 ALA A CA 1
ATOM 2419 C C . ALA A 1 301 ? -1.830 5.372 3.739 1.00 92.75 301 ALA A C 1
ATOM 2421 O O . ALA A 1 301 ? -1.483 4.336 3.162 1.00 92.75 301 ALA A O 1
ATOM 2422 N N . MET A 1 302 ? -2.790 5.376 4.665 1.00 95.56 302 MET A N 1
ATOM 2423 C CA . MET A 1 302 ? -3.730 4.269 4.827 1.00 95.56 302 MET A CA 1
ATOM 2424 C C . MET A 1 302 ? -4.737 4.297 3.679 1.00 95.56 302 MET A C 1
ATOM 2426 O O . MET A 1 302 ? -5.196 5.367 3.281 1.00 95.56 302 MET A O 1
ATOM 2430 N N . SER A 1 303 ? -5.148 3.125 3.201 1.00 96.81 303 SER A N 1
ATOM 2431 C CA . SER A 1 303 ? -6.234 3.036 2.227 1.00 96.81 303 SER A CA 1
ATOM 2432 C C . SER A 1 303 ? -7.550 3.482 2.876 1.00 96.81 303 SER A C 1
ATOM 2434 O O . SER A 1 303 ? -7.964 2.919 3.896 1.00 96.81 303 SER A O 1
ATOM 2436 N N . SER A 1 304 ? -8.207 4.489 2.295 1.00 96.06 304 SER A N 1
ATOM 2437 C CA . SER A 1 304 ? -9.372 5.171 2.881 1.00 96.06 304 SER A CA 1
ATOM 2438 C C . SER A 1 304 ? -10.535 4.214 3.168 1.00 96.06 304 SER A C 1
ATOM 2440 O O . SER A 1 304 ? -11.181 4.303 4.213 1.00 96.06 304 SER A O 1
ATOM 2442 N N . THR A 1 305 ? -10.756 3.242 2.282 1.00 97.06 305 THR A N 1
ATOM 2443 C CA . THR A 1 305 ? -11.814 2.231 2.396 1.00 97.06 305 THR A CA 1
ATOM 2444 C C . THR A 1 305 ? -11.577 1.280 3.567 1.00 97.06 305 THR A C 1
ATOM 2446 O O . THR A 1 305 ? -12.511 0.949 4.297 1.00 97.06 305 THR A O 1
ATOM 2449 N N . VAL A 1 306 ? -10.323 0.883 3.794 1.00 97.94 306 VAL A N 1
ATOM 2450 C CA . VAL A 1 306 ? -9.935 -0.040 4.865 1.00 97.94 306 VAL A CA 1
ATOM 2451 C C . VAL A 1 306 ? -9.974 0.661 6.220 1.00 97.94 306 VAL A C 1
ATOM 2453 O O . VAL A 1 306 ? -10.610 0.166 7.149 1.00 97.94 306 VAL A O 1
ATOM 2456 N N . VAL A 1 307 ? -9.349 1.840 6.341 1.00 97.81 307 VAL A N 1
ATOM 2457 C CA . VAL A 1 307 ? -9.383 2.608 7.597 1.00 97.81 307 VAL A CA 1
ATOM 2458 C C . VAL A 1 307 ? -10.807 3.064 7.925 1.00 97.81 307 VAL A C 1
ATOM 2460 O O . VAL A 1 307 ? -11.209 3.014 9.084 1.00 97.81 307 VAL A O 1
ATOM 2463 N N . GLY A 1 308 ? -11.609 3.414 6.914 1.00 97.81 308 GLY A N 1
ATOM 2464 C CA . GLY A 1 308 ? -13.034 3.696 7.067 1.00 97.81 308 GLY A CA 1
ATOM 2465 C C . GLY A 1 308 ? -13.801 2.501 7.636 1.00 97.81 308 GLY A C 1
ATOM 2466 O O . GLY A 1 308 ? -14.510 2.652 8.630 1.00 97.81 308 GLY A O 1
ATOM 2467 N N . ALA A 1 309 ? -13.606 1.301 7.079 1.00 98.31 309 ALA A N 1
ATOM 2468 C CA . ALA A 1 309 ? -14.201 0.072 7.606 1.00 98.31 309 ALA A CA 1
ATOM 2469 C C . ALA A 1 309 ? -13.751 -0.223 9.048 1.00 98.31 309 ALA A C 1
ATOM 2471 O O . ALA A 1 309 ? -14.581 -0.566 9.892 1.00 98.31 309 ALA A O 1
ATOM 2472 N N . ALA A 1 310 ? -12.466 -0.034 9.366 1.00 98.38 310 ALA A N 1
ATOM 2473 C CA . ALA A 1 310 ? -11.932 -0.215 10.716 1.00 98.38 310 ALA A CA 1
ATOM 2474 C C . ALA A 1 310 ? -12.559 0.762 11.726 1.00 98.38 310 ALA A C 1
ATOM 2476 O O . ALA A 1 310 ? -12.957 0.341 12.817 1.00 98.38 310 ALA A O 1
ATOM 2477 N N . ILE A 1 311 ? -12.704 2.039 11.349 1.00 98.44 311 ILE A N 1
ATOM 2478 C CA . ILE A 1 311 ? -13.347 3.080 12.163 1.00 98.44 311 ILE A CA 1
ATOM 2479 C C . ILE A 1 311 ? -14.824 2.758 12.384 1.00 98.44 311 ILE A C 1
ATOM 2481 O O . ILE A 1 311 ? -15.285 2.770 13.524 1.00 98.44 311 ILE A O 1
ATOM 2485 N N . LEU A 1 312 ? -15.569 2.452 11.319 1.00 98.38 312 LEU A N 1
ATOM 2486 C CA . LEU A 1 312 ? -16.995 2.131 11.415 1.00 98.38 312 LEU A CA 1
ATOM 2487 C C . LEU A 1 312 ? -17.223 0.900 12.294 1.00 98.38 312 LEU A C 1
ATOM 2489 O O . LEU A 1 312 ? -18.064 0.937 13.188 1.00 98.38 312 LEU A O 1
ATOM 2493 N N . SER A 1 313 ? -16.420 -0.148 12.110 1.00 98.31 313 SER A N 1
ATOM 2494 C CA . SER A 1 313 ? -16.466 -1.352 12.947 1.00 98.31 313 SER A CA 1
ATOM 2495 C C . SER A 1 313 ? -16.190 -1.027 14.415 1.00 98.31 313 SER A C 1
ATOM 2497 O O . SER A 1 313 ? -16.898 -1.511 15.296 1.00 98.31 313 SER A O 1
ATOM 2499 N N . ALA A 1 314 ? -15.195 -0.174 14.687 1.00 98.12 314 ALA A N 1
ATOM 2500 C CA . ALA A 1 314 ? -14.846 0.256 16.040 1.00 98.12 314 ALA A CA 1
ATOM 2501 C C . ALA A 1 314 ? -15.976 1.058 16.698 1.00 98.12 314 ALA A C 1
ATOM 2503 O O . ALA A 1 314 ? -16.260 0.874 17.879 1.00 98.12 314 ALA A O 1
ATOM 2504 N N . LEU A 1 315 ? -16.652 1.921 15.937 1.00 97.50 315 LEU A N 1
ATOM 2505 C CA . LEU A 1 315 ? -17.808 2.669 16.423 1.00 97.50 315 LEU A CA 1
ATOM 2506 C C . LEU A 1 315 ? -19.005 1.750 16.684 1.00 97.50 315 LEU A C 1
ATOM 2508 O O . LEU A 1 315 ? -19.659 1.910 17.709 1.00 97.50 315 LEU A O 1
ATOM 2512 N N . ILE A 1 316 ? -19.270 0.760 15.827 1.00 97.19 316 ILE A N 1
ATOM 2513 C CA . ILE A 1 316 ? -20.370 -0.197 16.026 1.00 97.19 316 ILE A CA 1
ATOM 2514 C C . ILE A 1 316 ? -20.214 -0.922 17.369 1.00 97.19 316 ILE A C 1
ATOM 2516 O O . ILE A 1 316 ? -21.135 -0.880 18.189 1.00 97.19 316 ILE A O 1
ATOM 2520 N N . VAL A 1 317 ? -19.042 -1.510 17.641 1.00 96.88 317 VAL A N 1
ATOM 2521 C CA . VAL A 1 317 ? -18.809 -2.224 18.912 1.00 96.88 317 VAL A CA 1
ATOM 2522 C C . VAL A 1 317 ? -18.655 -1.276 20.099 1.00 96.88 317 VAL A C 1
ATOM 2524 O O . VAL A 1 317 ? -19.179 -1.534 21.179 1.00 96.88 317 VAL A O 1
ATOM 2527 N N . GLY A 1 318 ? -17.961 -0.156 19.899 1.00 95.00 318 GLY A N 1
ATOM 2528 C CA . GLY A 1 318 ? -17.451 0.689 20.973 1.00 95.00 318 GLY A CA 1
ATOM 2529 C C . GLY A 1 318 ? -18.297 1.917 21.292 1.00 95.00 318 GLY A C 1
ATOM 2530 O O . GLY A 1 318 ? -17.956 2.638 22.227 1.00 95.00 318 GLY A O 1
ATOM 2531 N N . HIS A 1 319 ? -19.393 2.193 20.570 1.00 94.69 319 HIS A N 1
ATOM 2532 C CA . HIS A 1 319 ? -20.182 3.419 20.782 1.00 94.69 319 HIS A CA 1
ATOM 2533 C C . HIS A 1 319 ? -20.643 3.603 22.235 1.00 94.69 319 HIS A C 1
ATOM 2535 O O . HIS A 1 319 ? -20.723 4.735 22.698 1.00 94.69 319 HIS A O 1
ATOM 2541 N N . LYS A 1 320 ? -20.902 2.512 22.972 1.00 94.00 320 LYS A N 1
ATOM 2542 C CA . LYS A 1 320 ? -21.315 2.556 24.386 1.00 94.00 320 LYS A CA 1
ATOM 2543 C C . LYS A 1 320 ? -20.226 3.059 25.338 1.00 94.00 320 LYS A C 1
ATOM 2545 O O . LYS A 1 320 ? -20.551 3.457 26.445 1.00 94.00 320 LYS A O 1
ATOM 2550 N N . VAL A 1 321 ? -18.959 3.043 24.921 1.00 94.19 321 VAL A N 1
ATOM 2551 C CA . VAL A 1 321 ? -17.816 3.583 25.682 1.00 94.19 321 VAL A CA 1
ATOM 2552 C C . VAL A 1 321 ? -17.756 5.115 25.556 1.00 94.19 321 VAL A C 1
ATOM 2554 O O . VAL A 1 321 ? -17.098 5.805 26.339 1.00 94.19 321 VAL A O 1
ATOM 2557 N N . LEU A 1 322 ? -18.409 5.679 24.535 1.00 92.38 322 LEU A N 1
ATOM 2558 C CA . LEU A 1 322 ? -18.456 7.115 24.280 1.00 92.38 322 LEU A CA 1
ATOM 2559 C C . LEU A 1 322 ? -19.528 7.777 25.154 1.00 92.38 322 LEU A C 1
ATOM 2561 O O . LEU A 1 322 ? -20.607 7.225 25.354 1.00 92.38 322 LEU A O 1
ATOM 2565 N N . ASP A 1 323 ? -19.246 8.988 25.637 1.00 85.94 323 ASP A N 1
ATOM 2566 C CA . ASP A 1 323 ? -20.231 9.748 26.399 1.00 85.94 323 ASP A CA 1
ATOM 2567 C C . ASP A 1 323 ? -21.390 10.095 25.478 1.00 85.94 323 ASP A C 1
ATOM 2569 O O . ASP A 1 323 ? -21.204 10.503 24.325 1.00 85.94 323 ASP A O 1
ATOM 2573 N N . LYS A 1 324 ? -22.600 10.014 26.026 1.00 80.31 324 LYS A N 1
ATOM 2574 C CA . LYS A 1 324 ? -23.746 10.669 25.411 1.00 80.31 324 LYS A CA 1
ATOM 2575 C C . LYS A 1 324 ? -23.421 12.158 25.379 1.00 80.31 324 LYS A C 1
ATOM 2577 O O . LYS A 1 324 ? -23.253 12.770 26.430 1.00 80.31 324 LYS A O 1
ATOM 2582 N N . GLY A 1 325 ? -23.285 12.718 24.177 1.00 74.00 325 GLY A N 1
ATOM 2583 C CA . GLY A 1 325 ? -23.045 14.147 24.024 1.00 74.00 325 GLY A CA 1
ATOM 2584 C C . GLY A 1 325 ? -24.078 14.926 24.832 1.00 74.00 325 GLY A C 1
ATOM 2585 O O . GLY A 1 325 ? -25.254 14.552 24.851 1.00 74.00 325 GLY A O 1
ATOM 2586 N N . SER A 1 326 ? -23.641 15.987 25.508 1.00 64.44 326 SER A N 1
ATOM 2587 C CA . SER A 1 326 ? -24.548 16.949 26.116 1.00 64.44 326 SER A CA 1
ATOM 2588 C C . SER A 1 326 ? -25.487 17.422 25.015 1.00 64.44 326 SER A C 1
ATOM 2590 O O . SER A 1 326 ? -25.080 18.112 24.079 1.00 64.44 326 SER A O 1
ATOM 2592 N N . GLN A 1 327 ? -26.746 16.986 25.078 1.00 55.91 327 GLN A N 1
ATOM 2593 C CA . GLN A 1 327 ? -27.779 17.560 24.241 1.00 55.91 327 GLN A CA 1
ATOM 2594 C C . GLN A 1 327 ? -27.938 18.998 24.721 1.00 55.91 327 GLN A C 1
ATOM 2596 O O . GLN A 1 327 ? -28.755 19.283 25.590 1.00 55.91 327 GLN A O 1
ATOM 2601 N N . GLN A 1 328 ? -27.154 19.925 24.168 1.00 57.06 328 GLN A N 1
ATOM 2602 C CA . GLN A 1 328 ? -27.689 21.266 24.035 1.00 57.06 328 GLN A CA 1
ATOM 2603 C C . GLN A 1 328 ? -29.017 21.082 23.302 1.00 57.06 328 GLN A C 1
ATOM 2605 O O . GLN A 1 328 ? -29.022 20.371 22.285 1.00 57.06 328 GLN A O 1
ATOM 2610 N N . PRO A 1 329 ? -30.138 21.614 23.821 1.00 49.75 329 PRO A N 1
ATOM 2611 C CA . PRO A 1 329 ? -31.388 21.588 23.091 1.00 49.75 329 PRO A CA 1
ATOM 2612 C C . PRO A 1 329 ? -31.074 22.197 21.735 1.00 49.75 329 PRO A C 1
ATOM 2614 O O . PRO A 1 329 ? -30.797 23.391 21.623 1.00 49.75 329 PRO A O 1
ATOM 2617 N N . ARG A 1 330 ? -31.018 21.349 20.703 1.00 48.44 330 ARG A N 1
ATOM 2618 C CA . ARG A 1 330 ? -30.935 21.846 19.342 1.00 48.44 330 ARG A CA 1
ATOM 2619 C C . ARG A 1 330 ? -32.160 22.753 19.239 1.00 48.44 330 ARG A C 1
ATOM 2621 O O . ARG A 1 330 ? -33.257 22.247 19.508 1.00 48.44 330 ARG A O 1
ATOM 2628 N N . PRO A 1 331 ? -32.029 24.052 18.898 1.00 49.38 331 PRO A N 1
ATOM 2629 C CA . PRO A 1 331 ? -33.204 24.775 18.437 1.00 49.38 331 PRO A CA 1
ATOM 2630 C C . PRO A 1 331 ? -33.833 23.863 17.394 1.00 49.38 331 PRO A C 1
ATOM 2632 O O . PRO A 1 331 ? -33.080 23.261 16.619 1.00 49.38 331 PRO A O 1
ATOM 2635 N N . LYS A 1 332 ? -35.151 23.643 17.469 1.00 45.34 332 LYS A N 1
ATOM 2636 C CA . LYS A 1 332 ? -35.884 22.824 16.501 1.00 45.34 332 LYS A CA 1
ATOM 2637 C C . LYS A 1 332 ? -35.509 23.341 15.115 1.00 45.34 332 LYS A C 1
ATOM 2639 O O . LYS A 1 332 ? -36.109 24.285 14.620 1.00 45.34 332 LYS A O 1
ATOM 2644 N N . LYS A 1 333 ? -34.467 22.772 14.512 1.00 49.50 333 LYS A N 1
ATOM 2645 C CA . LYS A 1 333 ? -34.185 22.940 13.106 1.00 49.50 333 LYS A CA 1
ATOM 2646 C C . LYS A 1 333 ? -35.308 22.140 12.505 1.00 49.50 333 LYS A C 1
ATOM 2648 O O . LYS A 1 333 ? -35.260 20.910 12.509 1.00 49.50 333 LYS A O 1
ATOM 2653 N N . GLU A 1 334 ? -36.350 22.849 12.086 1.00 45.56 334 GLU A N 1
ATOM 2654 C CA . GLU A 1 334 ? -37.123 22.405 10.945 1.00 45.56 334 GLU A CA 1
ATOM 2655 C C . GLU A 1 334 ? -36.099 21.830 9.976 1.00 45.56 334 GLU A C 1
ATOM 2657 O O . GLU A 1 334 ? -35.160 22.517 9.561 1.00 45.56 334 GLU A O 1
ATOM 2662 N N . VAL A 1 335 ? -36.171 20.519 9.756 1.00 40.47 335 VAL A N 1
ATOM 2663 C CA . VAL A 1 335 ? -35.453 19.907 8.650 1.00 40.47 335 VAL A CA 1
ATOM 2664 C C . VAL A 1 335 ? -35.870 20.767 7.468 1.00 40.47 335 VAL A C 1
ATOM 2666 O O . VAL A 1 335 ? -37.077 20.820 7.212 1.00 40.47 335 VAL A O 1
ATOM 2669 N N . PRO A 1 336 ? -34.962 21.501 6.797 1.00 43.72 336 PRO A N 1
ATOM 2670 C CA . PRO A 1 336 ? -35.358 22.155 5.576 1.00 43.72 336 PRO A CA 1
ATOM 2671 C C . PRO A 1 336 ? -35.781 20.988 4.695 1.00 43.72 336 PRO A C 1
ATOM 2673 O O . PRO A 1 336 ? -34.935 20.194 4.274 1.00 43.72 336 PRO A O 1
ATOM 2676 N N . ARG A 1 337 ? -37.098 20.822 4.484 1.00 50.09 337 ARG A N 1
ATOM 2677 C CA . ARG A 1 337 ? -37.609 20.111 3.312 1.00 50.09 337 ARG A CA 1
ATOM 2678 C C . ARG A 1 337 ? -36.713 20.595 2.196 1.00 50.09 337 ARG A C 1
ATOM 2680 O O . ARG A 1 337 ? -36.572 21.815 2.108 1.00 50.09 337 ARG A O 1
ATOM 2687 N N . HIS A 1 338 ? -36.032 19.665 1.512 1.00 46.94 338 HIS A N 1
ATOM 2688 C CA . HIS A 1 338 ? -35.078 19.945 0.439 1.00 46.94 338 HIS A CA 1
ATOM 2689 C C . HIS A 1 338 ? -35.307 21.346 -0.087 1.00 46.94 338 HIS A C 1
ATOM 2691 O O . HIS A 1 338 ? -36.412 21.586 -0.577 1.00 46.94 338 HIS A O 1
ATOM 2697 N N . LYS A 1 339 ? -34.346 22.265 0.091 1.00 48.25 339 LYS A N 1
ATOM 2698 C CA . LYS A 1 339 ? -34.437 23.565 -0.567 1.00 48.25 339 LYS A CA 1
ATOM 2699 C C . LYS A 1 339 ? -34.545 23.250 -2.052 1.00 48.25 339 LYS A C 1
ATOM 2701 O O . LYS A 1 339 ? -33.546 22.997 -2.716 1.00 48.25 339 LYS A O 1
ATOM 2706 N N . ARG A 1 340 ? -35.780 23.159 -2.541 1.00 44.16 340 ARG A N 1
ATOM 2707 C CA . ARG A 1 340 ? -36.101 23.285 -3.942 1.00 44.16 340 ARG A CA 1
ATOM 2708 C C . ARG A 1 340 ? -35.493 24.634 -4.265 1.00 44.16 340 ARG A C 1
ATOM 2710 O O . ARG A 1 340 ? -35.744 25.597 -3.542 1.00 44.16 340 ARG A O 1
ATOM 2717 N N . PHE A 1 341 ? -34.589 24.660 -5.230 1.00 48.91 341 PHE A N 1
ATOM 2718 C CA . PHE A 1 341 ? -34.122 25.921 -5.768 1.00 48.91 341 PHE A CA 1
ATOM 2719 C C . PHE A 1 341 ? -35.371 26.616 -6.313 1.00 48.91 341 PHE A C 1
ATOM 2721 O O . PHE A 1 341 ? -35.872 26.261 -7.376 1.00 48.91 341 PHE A O 1
ATOM 2728 N N . GLU A 1 342 ? -35.959 27.496 -5.512 1.00 53.94 342 GLU A N 1
ATOM 2729 C CA . GLU A 1 342 ? -37.007 28.387 -5.963 1.00 53.94 342 GLU A CA 1
ATOM 2730 C C . GLU A 1 342 ? -36.288 29.524 -6.671 1.00 53.94 342 GLU A C 1
ATOM 2732 O O . GLU A 1 342 ? -35.399 30.168 -6.109 1.00 53.94 342 GLU A O 1
ATOM 2737 N N . LEU A 1 343 ? -36.611 29.690 -7.951 1.00 53.81 343 LEU A N 1
ATOM 2738 C CA . LEU A 1 343 ? -36.167 30.825 -8.744 1.00 53.81 343 LEU A CA 1
ATOM 2739 C C . LEU A 1 343 ? -36.486 32.105 -7.966 1.00 53.81 343 LEU A C 1
ATOM 2741 O O . LEU A 1 343 ? -37.618 32.286 -7.528 1.00 53.81 343 LEU A O 1
ATOM 2745 N N . CYS A 1 344 ? -35.507 32.983 -7.767 1.00 49.22 344 CYS A N 1
ATOM 2746 C CA . CYS A 1 344 ? -35.757 34.298 -7.187 1.00 49.22 344 CYS A CA 1
ATOM 2747 C C . CYS A 1 344 ? -36.606 35.096 -8.188 1.00 49.22 344 CYS A C 1
A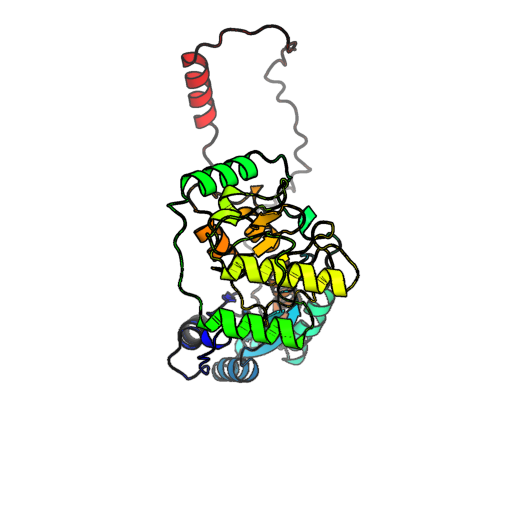TOM 2749 O O . CYS A 1 344 ? -36.134 35.395 -9.280 1.00 49.22 344 CYS A O 1
ATOM 2751 N N . HIS A 1 345 ? -37.868 35.377 -7.850 1.00 57.28 345 HIS A N 1
ATOM 2752 C CA . HIS A 1 345 ? -38.806 36.075 -8.746 1.00 57.28 345 HIS A CA 1
ATOM 2753 C C . HIS A 1 345 ? -38.514 37.581 -8.843 1.00 57.28 345 HIS A C 1
ATOM 2755 O O . HIS A 1 345 ? -39.095 38.266 -9.678 1.00 57.28 345 HIS A O 1
ATOM 2761 N N . ASP A 1 346 ? -37.593 38.084 -8.020 1.00 59.66 346 ASP A N 1
ATOM 2762 C CA . ASP A 1 346 ? -37.215 39.498 -7.978 1.00 59.66 346 ASP A CA 1
ATOM 2763 C C . ASP A 1 346 ? -36.271 39.880 -9.133 1.00 59.66 346 ASP A C 1
ATOM 2765 O O . ASP A 1 346 ? -35.901 41.042 -9.279 1.00 59.66 346 ASP A O 1
ATOM 2769 N N . HIS A 1 347 ? -35.853 38.899 -9.938 1.00 54.75 347 HIS A N 1
ATOM 2770 C CA . HIS A 1 347 ? -34.983 39.082 -11.092 1.00 54.75 347 HIS A CA 1
ATOM 2771 C C . HIS A 1 347 ? -35.689 38.503 -12.322 1.00 54.75 347 HIS A C 1
ATOM 2773 O O . HIS A 1 347 ? -35.956 37.301 -12.382 1.00 54.75 347 HIS A O 1
ATOM 2779 N N . GLU A 1 348 ? -35.999 39.344 -13.309 1.00 61.84 348 GLU A N 1
ATOM 2780 C CA . GLU A 1 348 ? -36.522 38.869 -14.591 1.00 61.84 348 GLU A CA 1
ATOM 2781 C C . GLU A 1 348 ? -35.464 38.006 -15.290 1.00 61.84 348 GLU A C 1
ATOM 2783 O O . GLU A 1 348 ? -34.338 38.439 -15.544 1.00 61.84 348 GLU A O 1
ATOM 2788 N N . LEU A 1 349 ? -35.825 36.761 -15.602 1.00 51.16 349 LEU A N 1
ATOM 2789 C CA . LEU A 1 349 ? -34.999 35.895 -16.433 1.00 51.16 349 LEU A CA 1
ATOM 2790 C C . LEU A 1 349 ? -35.044 36.406 -17.874 1.00 51.16 349 LEU A C 1
ATOM 2792 O O . LEU A 1 349 ? -36.052 36.258 -18.565 1.00 51.16 349 LEU A O 1
ATOM 2796 N N . VAL A 1 350 ? -33.936 36.972 -18.342 1.00 66.12 350 VAL A N 1
ATOM 2797 C CA . VAL A 1 350 ? -33.770 37.339 -19.750 1.00 66.12 350 VAL A CA 1
ATOM 2798 C C . VAL A 1 350 ? -33.318 36.102 -20.522 1.00 66.12 350 VAL A C 1
ATOM 2800 O O . VAL A 1 350 ? -32.288 35.503 -20.211 1.00 66.12 350 VAL A O 1
ATOM 2803 N N . SER A 1 351 ? -34.091 35.694 -21.530 1.00 59.44 351 SER A N 1
ATOM 2804 C CA . SER A 1 351 ? -33.678 34.631 -22.447 1.00 59.44 351 SER A CA 1
ATOM 2805 C C . SER A 1 351 ? -32.515 35.135 -23.303 1.00 59.44 351 SER A C 1
ATOM 2807 O O . SER A 1 351 ? -32.695 36.010 -24.147 1.00 59.44 351 SER A O 1
ATOM 2809 N N . GLY A 1 352 ? -31.314 34.615 -23.053 1.00 55.84 352 GLY A N 1
ATOM 2810 C CA . GLY A 1 352 ? -30.144 34.845 -23.894 1.00 55.84 352 GLY A CA 1
ATOM 2811 C C . GLY A 1 352 ? -29.962 33.682 -24.862 1.00 55.84 352 GLY A C 1
ATOM 2812 O O . GLY A 1 352 ? -29.768 32.546 -24.432 1.00 55.84 352 GLY A O 1
ATOM 2813 N N . SER A 1 353 ? -30.013 33.944 -26.165 1.00 58.16 353 SER A N 1
ATOM 2814 C CA . SER A 1 353 ? -29.549 32.985 -27.168 1.00 58.16 353 SER A CA 1
ATOM 2815 C C . SER A 1 353 ? -28.023 32.929 -27.126 1.00 58.16 353 SER A C 1
ATOM 2817 O O . SER A 1 353 ? -27.363 33.941 -27.360 1.00 58.16 353 SER A O 1
ATOM 2819 N N . ILE A 1 354 ? -27.454 31.759 -26.835 1.00 52.09 354 ILE A N 1
ATOM 2820 C CA . ILE A 1 354 ? -26.012 31.533 -26.969 1.00 52.09 354 ILE A CA 1
ATOM 2821 C C . ILE A 1 354 ? -25.736 31.335 -28.461 1.00 52.09 354 ILE A C 1
ATOM 2823 O O . ILE A 1 354 ? -25.995 30.263 -29.004 1.00 52.09 354 ILE A O 1
ATOM 2827 N N . ASN A 1 355 ? -25.268 32.389 -29.126 1.00 58.81 355 ASN A N 1
ATOM 2828 C CA . ASN A 1 355 ? -24.867 32.334 -30.526 1.00 58.81 355 ASN A CA 1
ATOM 2829 C C . ASN A 1 355 ? -23.422 31.813 -30.575 1.00 58.81 355 ASN A C 1
ATOM 2831 O O . ASN A 1 355 ? -22.480 32.555 -30.319 1.00 58.81 355 ASN A O 1
ATOM 2835 N N . VAL A 1 356 ? -23.250 30.508 -30.799 1.00 59.06 356 VAL A N 1
ATOM 2836 C CA . VAL A 1 356 ? -21.938 29.829 -30.709 1.00 59.06 356 VAL A CA 1
ATOM 2837 C C . VAL A 1 356 ? -21.007 30.201 -31.878 1.00 59.06 356 VAL A C 1
ATOM 2839 O O . VAL A 1 356 ? -19.806 29.956 -31.808 1.00 59.06 356 VAL A O 1
ATOM 2842 N N . ASP A 1 357 ? -21.550 30.834 -32.922 1.00 59.16 357 ASP A N 1
ATOM 2843 C CA . ASP A 1 357 ? -20.839 31.152 -34.165 1.00 59.16 357 ASP A CA 1
ATOM 2844 C C . ASP A 1 357 ? -20.275 32.587 -34.222 1.00 59.16 357 ASP A C 1
ATOM 2846 O O . ASP A 1 357 ? -19.571 32.932 -35.171 1.00 59.16 357 ASP A O 1
ATOM 2850 N N . GLU A 1 358 ? -20.535 33.432 -33.217 1.00 60.28 358 GLU A N 1
ATOM 2851 C CA . GLU A 1 358 ? -20.022 34.808 -33.165 1.00 60.28 358 GLU A CA 1
ATOM 2852 C C . GLU A 1 358 ? -18.954 34.966 -32.077 1.00 60.28 358 GLU A C 1
ATOM 2854 O O . GLU A 1 358 ? -19.223 34.878 -30.879 1.00 60.28 358 GLU A O 1
ATOM 2859 N N . ALA A 1 359 ? -17.718 35.247 -32.496 1.00 60.59 359 ALA A N 1
ATOM 2860 C CA . ALA A 1 359 ? -16.664 35.677 -31.589 1.00 60.59 359 ALA A CA 1
ATOM 2861 C C . ALA A 1 359 ? -16.871 37.158 -31.238 1.00 60.59 359 ALA A C 1
ATOM 2863 O O . ALA A 1 359 ? -16.604 38.045 -32.047 1.00 60.59 359 ALA A O 1
ATOM 2864 N N . THR A 1 360 ? -17.351 37.433 -30.028 1.00 64.38 360 THR A N 1
ATOM 2865 C CA . THR A 1 360 ? -17.373 38.790 -29.469 1.00 64.38 360 THR A CA 1
ATOM 2866 C C . THR A 1 360 ? -16.032 39.118 -28.824 1.00 64.38 360 THR A C 1
ATOM 2868 O O . THR A 1 360 ? -15.564 38.363 -27.970 1.00 64.38 360 THR A O 1
ATOM 2871 N N . ASP A 1 361 ? -15.443 40.259 -29.185 1.00 64.50 361 ASP A N 1
ATOM 2872 C CA . ASP A 1 361 ? -14.283 40.810 -28.482 1.00 64.50 361 ASP A CA 1
ATOM 2873 C C . ASP A 1 361 ? -14.701 41.205 -27.061 1.00 64.50 361 ASP A C 1
ATOM 2875 O O . ASP A 1 361 ? -15.498 42.123 -26.857 1.00 64.50 361 ASP A O 1
ATOM 2879 N N . VAL A 1 362 ? -14.184 40.482 -26.069 1.00 67.31 362 VAL A N 1
ATOM 2880 C CA . VAL A 1 362 ? -14.454 40.759 -24.657 1.00 67.31 362 VAL A CA 1
ATOM 2881 C C . VAL A 1 362 ? -13.274 41.518 -24.069 1.00 67.31 362 VAL A C 1
ATOM 2883 O O . VAL A 1 362 ? -12.153 41.008 -24.002 1.00 67.31 362 VAL A O 1
ATOM 2886 N N . THR A 1 363 ? -13.522 42.739 -23.599 1.00 75.81 363 THR A N 1
ATOM 2887 C CA . THR A 1 363 ? -12.499 43.553 -22.944 1.00 75.81 363 THR A CA 1
ATOM 2888 C C . THR A 1 363 ? -12.068 42.895 -21.634 1.00 75.81 363 THR A C 1
ATOM 2890 O O . THR A 1 363 ? -12.879 42.642 -20.743 1.00 75.81 363 THR A O 1
ATOM 2893 N N . ILE A 1 364 ? -10.764 42.659 -21.471 1.00 74.19 364 ILE A N 1
ATOM 2894 C CA . ILE A 1 364 ? -10.193 42.040 -20.260 1.00 74.19 364 ILE A CA 1
ATOM 2895 C C . ILE A 1 364 ? -10.552 42.826 -18.987 1.00 74.19 364 ILE A C 1
ATOM 2897 O O . ILE A 1 364 ? -10.735 42.227 -17.926 1.00 74.19 364 ILE A O 1
ATOM 2901 N N . SER A 1 365 ? -10.713 44.150 -19.086 1.00 78.62 365 SER A N 1
ATOM 2902 C CA . SER A 1 365 ? -11.157 44.998 -17.972 1.00 78.62 365 SER A CA 1
ATOM 2903 C C . SER A 1 365 ? -12.533 44.603 -17.437 1.00 78.62 365 SER A C 1
ATOM 2905 O O . SER A 1 365 ? -12.753 44.627 -16.226 1.00 78.62 365 SER A O 1
ATOM 2907 N N . ASP A 1 366 ? -13.440 44.194 -18.320 1.00 77.25 366 ASP A N 1
ATOM 2908 C CA . ASP A 1 366 ? -14.830 43.903 -17.971 1.00 77.25 366 ASP A CA 1
ATOM 2909 C C . ASP A 1 366 ? -14.923 42.546 -17.268 1.00 77.25 366 ASP A C 1
ATOM 2911 O O . ASP A 1 366 ? -15.623 42.401 -16.262 1.00 77.25 366 ASP A O 1
ATOM 2915 N N . ILE A 1 367 ? -14.106 41.584 -17.710 1.00 74.19 367 ILE A N 1
ATOM 2916 C CA . ILE A 1 367 ? -13.931 40.288 -17.041 1.00 74.19 367 ILE A CA 1
ATOM 2917 C C . ILE A 1 367 ? -13.333 40.489 -15.645 1.00 74.19 367 ILE A C 1
ATOM 2919 O O . ILE A 1 367 ? -13.808 39.898 -14.676 1.00 74.19 367 ILE A O 1
ATOM 2923 N N . GLN A 1 368 ? -12.314 41.343 -15.509 1.00 80.19 368 GLN A N 1
ATOM 2924 C CA . GLN A 1 368 ? -11.693 41.630 -14.212 1.00 80.19 368 GLN A CA 1
ATOM 2925 C C . GLN A 1 368 ? -12.672 42.307 -13.245 1.00 80.19 368 GLN A C 1
ATOM 2927 O O . GLN A 1 368 ? -12.713 41.953 -12.064 1.00 80.19 368 GLN A O 1
ATOM 2932 N N . ALA A 1 369 ? -13.496 43.235 -13.735 1.00 76.69 369 ALA A N 1
ATOM 2933 C CA . ALA A 1 369 ? -14.522 43.894 -12.934 1.00 76.69 369 ALA A CA 1
ATOM 2934 C C . ALA A 1 369 ? -15.608 42.908 -12.466 1.00 76.69 369 ALA A C 1
ATOM 2936 O O . ALA A 1 369 ? -15.988 42.923 -11.290 1.00 76.69 369 ALA A O 1
ATOM 2937 N N . GLN A 1 370 ? -16.062 42.009 -13.345 1.00 73.62 370 GLN A N 1
ATOM 2938 C CA . GLN A 1 370 ? -17.011 40.953 -12.982 1.00 73.62 370 GLN A CA 1
ATOM 2939 C C . GLN A 1 370 ? -16.410 39.962 -11.982 1.00 73.62 370 GLN A C 1
ATOM 2941 O O . GLN A 1 370 ? -17.046 39.675 -10.968 1.00 73.62 370 GLN A O 1
ATOM 2946 N N . ALA A 1 371 ? -15.168 39.521 -12.194 1.00 70.06 371 ALA A N 1
ATOM 2947 C CA . ALA A 1 371 ? -14.466 38.616 -11.286 1.00 70.06 371 ALA A CA 1
ATOM 2948 C C . ALA A 1 371 ? -14.291 39.228 -9.881 1.00 70.06 371 ALA A C 1
ATOM 2950 O O . ALA A 1 371 ? -14.529 38.563 -8.869 1.00 70.06 371 ALA A O 1
ATOM 2951 N N . ALA A 1 372 ? -13.942 40.518 -9.804 1.00 75.06 372 ALA A N 1
ATOM 2952 C CA . ALA A 1 372 ? -13.832 41.256 -8.545 1.00 75.06 372 ALA A CA 1
ATOM 2953 C C . ALA A 1 372 ? -15.192 41.477 -7.856 1.00 75.06 372 ALA A C 1
ATOM 2955 O O . ALA A 1 372 ? -15.260 41.619 -6.632 1.00 75.06 372 ALA A O 1
ATOM 2956 N N . SER A 1 373 ? -16.285 41.524 -8.620 1.00 70.25 373 SER A N 1
ATOM 2957 C CA . SER A 1 373 ? -17.645 41.544 -8.077 1.00 70.25 373 SER A CA 1
ATOM 2958 C C . SER A 1 373 ? -18.023 40.176 -7.503 1.00 70.25 373 SER A C 1
ATOM 2960 O O . SER A 1 373 ? -18.398 40.087 -6.336 1.00 70.25 373 SER A O 1
ATOM 2962 N N . SER A 1 374 ? -17.817 39.090 -8.258 1.00 68.00 374 SER A N 1
ATOM 2963 C CA . SER A 1 374 ? -18.132 37.726 -7.815 1.00 68.00 374 SER A CA 1
ATOM 2964 C C . SER A 1 374 ? -17.304 37.279 -6.609 1.00 68.00 374 SER A C 1
ATOM 2966 O O . SER A 1 374 ? -17.834 36.629 -5.713 1.00 68.00 374 SER A O 1
ATOM 2968 N N . ALA A 1 375 ? -16.032 37.684 -6.524 1.00 65.75 375 ALA A N 1
ATOM 2969 C CA . ALA A 1 375 ? -15.156 37.341 -5.402 1.00 65.75 375 ALA A CA 1
ATOM 2970 C C . ALA A 1 375 ? -15.682 37.853 -4.047 1.00 65.75 375 ALA A C 1
ATOM 2972 O O . ALA A 1 375 ? -15.440 37.227 -3.017 1.00 65.75 375 ALA A O 1
ATOM 2973 N N . ARG A 1 376 ? -16.454 38.951 -4.035 1.00 59.62 376 ARG A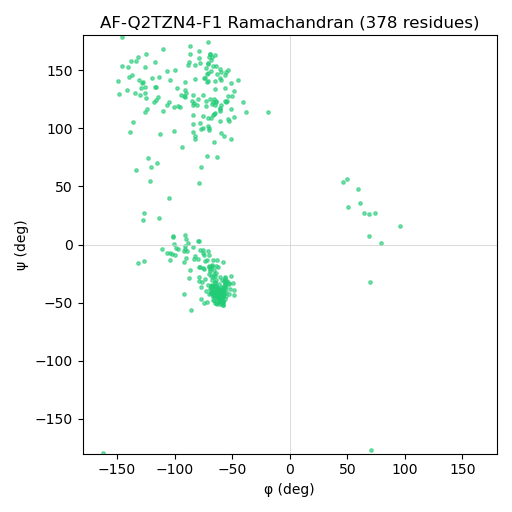 N 1
ATOM 2974 C CA . ARG A 1 376 ? -17.067 39.498 -2.811 1.00 59.62 376 ARG A CA 1
ATOM 2975 C C . ARG A 1 376 ? -18.194 38.627 -2.254 1.00 59.62 376 ARG A C 1
ATOM 2977 O O . ARG A 1 376 ? -18.509 38.745 -1.075 1.00 59.62 376 ARG A O 1
ATOM 2984 N N . TYR A 1 377 ? -18.768 37.745 -3.070 1.00 53.25 377 TYR A N 1
ATOM 2985 C CA . TYR A 1 377 ? -19.809 36.801 -2.657 1.00 53.25 377 TYR A CA 1
ATOM 2986 C C . TYR A 1 377 ? -19.244 35.454 -2.174 1.00 53.25 377 TYR A C 1
ATOM 2988 O O . TYR A 1 377 ? -20.002 34.617 -1.691 1.00 53.25 377 TYR A O 1
ATOM 2996 N N . CYS A 1 378 ? -17.924 35.253 -2.253 1.00 42.25 378 CYS A N 1
ATOM 2997 C CA . CYS A 1 378 ? -17.240 34.009 -1.891 1.00 42.25 378 CYS A CA 1
ATOM 2998 C C . CYS A 1 378 ? -16.497 34.099 -0.545 1.00 42.25 378 CYS A C 1
ATOM 3000 O O . CYS A 1 378 ? -15.388 33.583 -0.417 1.00 42.25 378 CYS A O 1
ATOM 3002 N N . ILE A 1 379 ? -17.081 34.759 0.462 1.00 42.53 379 ILE A N 1
ATOM 3003 C CA . ILE A 1 379 ? -16.584 34.691 1.845 1.00 42.53 379 ILE A CA 1
ATOM 3004 C C . ILE A 1 379 ? -17.464 33.713 2.632 1.00 42.53 379 ILE A C 1
ATOM 3006 O O . ILE A 1 379 ? -18.537 34.083 3.111 1.00 42.53 379 ILE A O 1
ATOM 3010 N N . SER A 1 380 ? -16.992 32.472 2.769 1.00 40.88 380 SER A N 1
ATOM 3011 C CA . SER A 1 380 ? -17.370 31.532 3.836 1.00 40.88 380 SER A CA 1
ATOM 3012 C C . SER A 1 380 ? -16.266 30.514 4.068 1.00 40.88 380 SER A C 1
ATOM 3014 O O . SER A 1 380 ? -15.919 29.839 3.070 1.00 40.88 380 SER A O 1
#

Mean predicted aligned error: 10.84 Å